Protein AF-A0A6B3MXZ7-F1 (afdb_monomer)

Radius of gyration: 38.16 Å; Cα contacts (8 Å, |Δi|>4): 546; chains: 1; bounding box: 109×128×79 Å

pLDDT: mean 70.26, std 21.67, range [21.67, 97.12]

Solvent-accessible surface area (backbone atoms only — not comparable to full-atom values): 28839 Å² total; per-residue (Å²): 136,85,88,87,83,89,83,87,89,84,91,90,88,87,88,82,81,68,72,64,60,59,57,52,54,52,51,52,51,52,50,53,54,51,51,59,73,66,70,75,63,82,76,76,77,75,64,77,71,69,72,40,61,62,52,49,62,62,71,49,78,73,28,67,51,32,32,38,33,36,21,88,37,40,70,50,17,41,84,57,96,40,49,90,66,6,49,47,58,31,49,51,56,50,47,43,52,50,50,28,68,76,60,28,86,89,50,66,60,55,42,83,44,77,44,78,41,82,73,74,89,52,65,93,57,45,53,29,48,74,59,76,22,64,34,37,33,47,92,40,62,67,51,77,66,56,78,75,46,90,75,42,44,41,69,41,64,62,52,47,60,34,28,40,28,29,44,29,42,44,86,84,48,81,82,59,94,59,87,63,80,83,49,47,30,24,29,35,57,100,45,79,56,45,75,78,42,50,92,48,70,48,47,75,24,86,41,61,68,56,32,52,49,34,38,73,74,61,80,23,55,24,34,44,39,46,39,58,44,54,54,29,46,48,72,70,38,87,85,41,43,72,89,50,38,45,63,38,58,83,69,49,45,75,46,94,82,54,68,38,31,20,19,40,42,29,32,53,79,32,58,67,54,40,52,56,51,38,59,55,38,63,64,49,24,57,52,48,54,52,50,41,48,75,75,69,50,83,53,40,75,73,44,72,58,55,72,77,54,58,56,51,54,53,46,52,54,49,49,50,52,51,50,52,49,50,51,48,54,51,49,52,52,48,48,73,71,57,75,83,79,82,63,65,59,61,53,52,49,54,52,49,50,59,73,65,64,67,91,62,85,69,50,75,47,78,44,83,43,79,47,91,88,71,88,44,44,31,39,34,41,35,43,38,39,83,50,95,97,40,74,50,75,48,78,47,80,42,56,49,61,61,43,36,72,75,69,72,42,61,65,70,60,62,58,73,73,42,88,50,75,64,53,48,51,52,53,50,53,57,55,61,72,74,65,85,74,89,86,83,91,84,90,85,87,88,85,85,88,75,85,80,86,85,79,88,80,87,83,83,85,81,91,79,88,86,77,91,82,87,80,88,82,80,90,132

Mean predicted aligned error: 19.51 Å

Sequence (476 aa):
MLNTIKSRPRNANQNLSQVNRGYLKFITILLSIAAITFFDYPSAAQTNQEKDILNLFIEEENPKLIVRIRTSSYPISTGYEDPKLNFCYGFAVKLVKKLNNDFRLNKEPITLDPIFNNNLENPRFESVREGIVHLQCGPDTRKQKYYFNNDGVIFSNHFLTTGIRILVNKSKIKNLKSLPKDLNIGVTVNTTTIKEIEPLNPKIFETREEGIRALAQGDIDAFASDDILLQGYLKKDKNFKPSKYVLYPRDRYLSEFKSEDYAMVIKEGNYKFKEYINELIKDEKEKLDKRLTKEGFVLFNKISANPTKLPYIAFTSLLLSVISLLVYLFYSRITIFEYSESEFDFVIFLYTLKQLKFNQEISVTVHKHKHNDQNEKIFRVELSLPFMGNKARFKRDIFENYYKNKNNIDIKELIKDNKDFQSIIDSTNKLLKLDSNKFDNIYMNLHLHVKNFNAPVGSVGNRGTQKNVSGSNKVN

Secondary structure (DSSP, 8-state):
---------------SSSHHHHHHHHHHHHHHHHHHHHH-------------HHHHHHH-SS-EEEEEEESSBTTTB-SS--TTT-HHHHHHHHHHHHHHHHH-TTSPPPEEEEEEE---SS-TTHHHHTTS-SEEESS-B--GGGGTS--SEEEEEEEEEE-EEEEEEGGGTTT-SS--TT--EEEETTSSHHHHHGGG-PEEESSHHHHHHHHHHTSSSEEEEEHHHHHHHHHH-TT--TTTEEEESSSS-SSSS--EEEEEEEETT-HHHHHHHHHHHHHHHHHHHHHHHHTT---HHHHH--TTTHHHHHHHHHHHHHHHHHHHHHHHHHHHHS--STTHHHHHHHHHHHHTT--S--EEEEEEEE-TTSS-EEEEEEEEEEETTEEEEEEEEEEHHHHHHHH---HHHHHHS--SHHHHHHHHHHHHTS--S------------PPP------------------------

Nearest PDB structures (foldseek):
  4ymx-assembly2_B  TM=7.856E-01  e=1.218E-11  Caldanaerobacter subterraneus subsp. tengcongensis MB4
  3n26-assembly1_A  TM=6.811E-01  e=3.734E-09  Chlamydia pneumoniae
  3qax-assembly1_A  TM=6.974E-01  e=1.705E-08  Chlamydia pneumoniae
  3uif-assembly1_A  TM=4.861E-01  e=2.053E-06  Methylobacillus flagellatus KT
  8igd-assembly1_A  TM=4.210E-01  e=3.668E-01  Arabidopsis thaliana

Structure (mmCIF, N/CA/C/O backbone):
data_AF-A0A6B3MXZ7-F1
#
_entry.id   AF-A0A6B3MXZ7-F1
#
loop_
_atom_site.group_PDB
_atom_site.id
_atom_site.type_symbol
_atom_site.label_atom_id
_atom_site.label_alt_id
_atom_site.label_comp_id
_atom_site.label_asym_id
_atom_site.label_entity_id
_atom_site.label_seq_id
_atom_site.pdbx_PDB_ins_code
_atom_site.Cartn_x
_atom_site.Cartn_y
_atom_site.Cartn_z
_atom_site.occupancy
_atom_site.B_iso_or_equiv
_atom_site.auth_seq_id
_atom_site.auth_comp_id
_atom_site.auth_asym_id
_atom_site.auth_atom_id
_atom_site.pdbx_PDB_model_num
ATOM 1 N N . MET A 1 1 ? 83.030 -91.255 -7.993 1.00 36.81 1 MET A N 1
ATOM 2 C CA . MET A 1 1 ? 82.947 -90.078 -8.881 1.00 36.81 1 MET A CA 1
ATOM 3 C C . MET A 1 1 ? 81.537 -89.507 -8.803 1.00 36.81 1 MET A C 1
ATOM 5 O O . MET A 1 1 ? 80.602 -90.203 -9.156 1.00 36.81 1 MET A O 1
ATOM 9 N N . LEU A 1 2 ? 81.445 -88.293 -8.254 1.00 36.12 2 LEU A N 1
ATOM 10 C CA . LEU A 1 2 ? 80.396 -87.265 -8.376 1.00 36.12 2 LEU A CA 1
ATOM 11 C C . LEU A 1 2 ? 78.900 -87.640 -8.224 1.00 36.12 2 LEU A C 1
ATOM 13 O O . LEU A 1 2 ? 78.227 -88.090 -9.142 1.00 36.12 2 LEU A O 1
ATOM 17 N N . ASN A 1 3 ? 78.423 -87.319 -7.016 1.00 37.12 3 ASN A N 1
ATOM 18 C CA . ASN A 1 3 ? 77.082 -86.982 -6.516 1.00 37.12 3 ASN A CA 1
ATOM 19 C C . ASN A 1 3 ? 76.001 -86.560 -7.531 1.00 37.12 3 ASN A C 1
ATOM 21 O O . ASN A 1 3 ? 76.213 -85.605 -8.269 1.00 37.12 3 ASN A O 1
ATOM 25 N N . THR A 1 4 ? 74.765 -87.061 -7.372 1.00 38.62 4 THR A N 1
ATOM 26 C CA . THR A 1 4 ? 73.639 -86.276 -6.797 1.00 38.62 4 THR A CA 1
ATOM 27 C C . THR A 1 4 ? 72.438 -87.167 -6.435 1.00 38.62 4 THR A C 1
ATOM 29 O O . THR A 1 4 ? 72.084 -88.096 -7.155 1.00 38.62 4 THR A O 1
ATOM 32 N N . ILE A 1 5 ? 71.829 -86.887 -5.278 1.00 44.59 5 ILE A N 1
ATOM 33 C CA . ILE A 1 5 ? 70.779 -87.669 -4.606 1.00 44.59 5 ILE A CA 1
ATOM 34 C C . ILE A 1 5 ? 69.384 -87.064 -4.860 1.00 44.59 5 ILE A C 1
ATOM 36 O O . ILE A 1 5 ? 69.213 -85.850 -4.914 1.00 44.59 5 ILE A O 1
ATOM 40 N N . LYS A 1 6 ? 68.390 -87.958 -4.967 1.00 47.69 6 LYS A N 1
ATOM 41 C CA . LYS A 1 6 ? 66.926 -87.755 -5.020 1.00 47.69 6 LYS A CA 1
ATOM 42 C C . LYS A 1 6 ? 66.349 -86.814 -3.944 1.00 47.69 6 LYS A C 1
ATOM 44 O O . LYS A 1 6 ? 66.693 -86.948 -2.777 1.00 47.69 6 LYS A O 1
ATOM 49 N N . SER A 1 7 ? 65.276 -86.085 -4.287 1.00 36.41 7 SER A N 1
ATOM 50 C CA . SER A 1 7 ? 64.002 -86.085 -3.525 1.00 36.41 7 SER A CA 1
ATOM 51 C C . SER A 1 7 ? 62.836 -85.403 -4.284 1.00 36.41 7 SER A C 1
ATOM 53 O O . SER A 1 7 ? 63.020 -84.452 -5.033 1.00 36.41 7 SER A O 1
ATOM 55 N N . ARG A 1 8 ? 61.625 -85.959 -4.112 1.00 37.41 8 ARG A N 1
ATOM 56 C CA . ARG A 1 8 ? 60.268 -85.465 -4.483 1.00 37.41 8 ARG A CA 1
ATOM 57 C C . ARG A 1 8 ? 59.696 -84.610 -3.311 1.00 37.41 8 ARG A C 1
ATOM 59 O O . ARG A 1 8 ? 60.261 -84.727 -2.227 1.00 37.41 8 ARG A O 1
ATOM 66 N N . PRO A 1 9 ? 58.455 -84.052 -3.343 1.00 56.31 9 PRO A N 1
ATOM 67 C CA . PRO A 1 9 ? 57.662 -83.346 -4.381 1.00 56.31 9 PRO A CA 1
ATOM 68 C C . PRO A 1 9 ? 56.910 -82.089 -3.806 1.00 56.31 9 PRO A C 1
ATOM 70 O O . PRO A 1 9 ? 56.958 -81.866 -2.601 1.00 56.31 9 PRO A O 1
ATOM 73 N N . ARG A 1 10 ? 56.127 -81.331 -4.611 1.00 36.72 10 ARG A N 1
ATOM 74 C CA . ARG A 1 10 ? 54.693 -80.944 -4.371 1.00 36.72 10 ARG A CA 1
ATOM 75 C C . ARG A 1 10 ? 54.203 -79.692 -5.137 1.00 36.72 10 ARG A C 1
ATOM 77 O O . ARG A 1 10 ? 54.838 -78.650 -5.159 1.00 36.72 10 ARG A O 1
ATOM 84 N N . ASN A 1 11 ? 53.000 -79.876 -5.683 1.00 48.16 11 ASN A N 1
ATOM 85 C CA . ASN A 1 11 ? 51.978 -78.991 -6.256 1.00 48.16 11 ASN A CA 1
ATOM 86 C C . ASN A 1 11 ? 51.953 -77.495 -5.879 1.00 48.16 11 ASN A C 1
ATOM 88 O O . ASN A 1 11 ? 51.867 -77.152 -4.703 1.00 48.16 11 ASN A O 1
ATOM 92 N N . ALA A 1 12 ? 51.768 -76.647 -6.899 1.00 40.03 12 ALA A N 1
ATOM 93 C CA . ALA A 1 12 ? 51.097 -75.347 -6.796 1.00 40.03 12 ALA A CA 1
ATOM 94 C C . ALA A 1 12 ? 50.466 -74.963 -8.153 1.00 40.03 12 ALA A C 1
ATOM 96 O O . ALA A 1 12 ? 51.002 -74.155 -8.899 1.00 40.03 12 ALA A O 1
ATOM 97 N N . ASN A 1 13 ? 49.333 -75.578 -8.496 1.00 49.09 13 ASN A N 1
ATOM 98 C CA . ASN A 1 13 ? 48.482 -75.151 -9.610 1.00 49.09 13 ASN A CA 1
ATOM 99 C C . ASN A 1 13 ? 47.030 -75.207 -9.141 1.00 49.09 13 ASN A C 1
ATOM 101 O O . ASN A 1 13 ? 46.379 -76.235 -9.275 1.00 49.09 13 ASN A O 1
ATOM 105 N N . GLN A 1 14 ? 46.575 -74.122 -8.515 1.00 51.97 14 GLN A N 1
ATOM 106 C CA . GLN A 1 14 ? 45.176 -73.761 -8.262 1.00 51.97 14 GLN A CA 1
ATOM 107 C C . GLN A 1 14 ? 45.213 -72.461 -7.454 1.00 51.97 14 GLN A C 1
ATOM 109 O O . GLN A 1 14 ? 45.406 -72.530 -6.250 1.00 51.97 14 GLN A O 1
ATOM 114 N N . ASN A 1 15 ? 45.147 -71.294 -8.113 1.00 47.62 15 ASN A N 1
ATOM 115 C CA . ASN A 1 15 ? 44.686 -70.016 -7.525 1.00 47.62 15 ASN A CA 1
ATOM 116 C C . ASN A 1 15 ? 44.742 -68.826 -8.510 1.00 47.62 15 ASN A C 1
ATOM 118 O O . ASN A 1 15 ? 45.070 -67.711 -8.120 1.00 47.62 15 ASN A O 1
ATOM 122 N N . LEU A 1 16 ? 44.386 -69.016 -9.789 1.00 45.41 16 LEU A N 1
ATOM 123 C CA . LEU A 1 16 ? 44.264 -67.888 -10.734 1.00 45.41 16 LEU A CA 1
ATOM 124 C C . LEU A 1 16 ? 42.855 -67.652 -11.307 1.00 45.41 16 LEU A C 1
ATOM 126 O O . LEU A 1 16 ? 42.690 -66.788 -12.161 1.00 45.41 16 LEU A O 1
ATOM 130 N N . SER A 1 17 ? 41.815 -68.348 -10.828 1.00 51.59 17 SER A N 1
ATOM 131 C CA . SER A 1 17 ? 40.451 -68.210 -11.382 1.00 51.59 17 SER A CA 1
ATOM 132 C C . SER A 1 17 ? 39.429 -67.484 -10.494 1.00 51.59 17 SER A C 1
ATOM 134 O O . SER A 1 17 ? 38.302 -67.268 -10.940 1.00 51.59 17 SER A O 1
ATOM 136 N N . GLN A 1 18 ? 39.783 -67.049 -9.276 1.00 51.56 18 GLN A N 1
ATOM 137 C CA . GLN A 1 18 ? 38.830 -66.369 -8.377 1.00 51.56 18 GLN A CA 1
ATOM 138 C C . GLN A 1 18 ? 39.003 -64.847 -8.260 1.00 51.56 18 GLN A C 1
ATOM 140 O O . GLN A 1 18 ? 38.034 -64.160 -7.946 1.00 51.56 18 GLN A O 1
ATOM 145 N N . VAL A 1 19 ? 40.168 -64.285 -8.598 1.00 50.41 19 VAL A N 1
ATOM 146 C CA . VAL A 1 19 ? 40.406 -62.833 -8.453 1.00 50.41 19 VAL A CA 1
ATOM 147 C C . VAL A 1 19 ? 39.720 -62.012 -9.562 1.00 50.41 19 VAL A C 1
ATOM 149 O O . VAL A 1 19 ? 39.274 -60.893 -9.319 1.00 50.41 19 VAL A O 1
ATOM 152 N N . ASN A 1 20 ? 39.496 -62.588 -10.749 1.00 51.47 20 ASN A N 1
ATOM 153 C CA . ASN A 1 20 ? 38.921 -61.852 -11.887 1.00 51.47 20 ASN A CA 1
ATOM 154 C C . ASN A 1 20 ? 37.386 -61.741 -11.906 1.00 51.47 20 ASN A C 1
ATOM 156 O O . ASN A 1 20 ? 36.853 -60.911 -12.638 1.00 51.47 20 ASN A O 1
ATOM 160 N N . ARG A 1 21 ? 36.640 -62.515 -11.103 1.00 53.47 21 ARG A N 1
ATOM 161 C CA . ARG A 1 21 ? 35.163 -62.411 -11.087 1.00 53.47 21 ARG A CA 1
ATOM 162 C C . ARG A 1 21 ? 34.644 -61.270 -10.211 1.00 53.47 21 ARG A C 1
ATOM 164 O O . ARG A 1 21 ? 33.571 -60.743 -10.492 1.00 53.47 21 ARG A O 1
ATOM 171 N N . GLY A 1 22 ? 35.390 -60.878 -9.176 1.00 61.19 22 GLY A N 1
ATOM 172 C CA . GLY A 1 22 ? 35.032 -59.743 -8.317 1.00 61.19 22 GLY A CA 1
ATOM 173 C C . GLY A 1 22 ? 35.214 -58.404 -9.032 1.00 61.19 22 GLY A C 1
ATOM 174 O O . GLY A 1 22 ? 34.309 -57.575 -9.023 1.00 61.19 22 GLY A O 1
ATOM 175 N N . TYR A 1 23 ? 36.342 -58.244 -9.730 1.00 60.62 23 TYR A N 1
ATOM 176 C CA . TYR A 1 23 ? 36.662 -57.026 -10.480 1.00 60.62 23 TYR A CA 1
ATOM 177 C C . TYR A 1 23 ? 35.700 -56.783 -11.646 1.00 60.62 23 TYR A C 1
ATOM 179 O O . TYR A 1 23 ? 35.241 -55.661 -11.839 1.00 60.62 23 TYR A O 1
ATOM 187 N N . LEU A 1 24 ? 35.318 -57.842 -12.369 1.00 59.66 24 LEU A N 1
ATOM 188 C CA . LEU A 1 24 ? 34.375 -57.722 -13.480 1.00 59.66 24 LEU A CA 1
ATOM 189 C C . LEU A 1 24 ? 32.978 -57.304 -12.999 1.00 59.66 24 LEU A C 1
ATOM 191 O O . LEU A 1 24 ? 32.370 -56.432 -13.608 1.00 59.66 24 LEU A O 1
ATOM 195 N N . LYS A 1 25 ? 32.512 -57.848 -11.862 1.00 65.44 25 LYS A N 1
ATOM 196 C CA . LYS A 1 25 ? 31.240 -57.446 -11.237 1.00 65.44 25 LYS A CA 1
ATOM 197 C C . LYS A 1 25 ? 31.264 -55.990 -10.771 1.00 65.44 25 LYS A C 1
ATOM 199 O O . LYS A 1 25 ? 30.280 -55.280 -10.969 1.00 65.44 25 LYS A O 1
ATOM 204 N N . PHE A 1 26 ? 32.384 -55.540 -10.207 1.00 68.94 26 PHE A N 1
ATOM 205 C CA . PHE A 1 26 ? 32.554 -54.161 -9.747 1.00 68.94 26 PHE A CA 1
ATOM 206 C C . PHE A 1 26 ? 32.553 -53.160 -10.911 1.00 68.94 26 PHE A C 1
ATOM 208 O O . PHE A 1 26 ? 31.901 -52.124 -10.822 1.00 68.94 26 PHE A O 1
ATOM 215 N N . ILE A 1 27 ? 33.202 -53.502 -12.031 1.00 73.62 27 ILE A N 1
ATOM 216 C CA . ILE A 1 27 ? 33.211 -52.676 -13.249 1.00 73.62 27 ILE A CA 1
ATOM 217 C C . ILE A 1 27 ? 31.818 -52.615 -13.886 1.00 73.62 27 ILE A C 1
ATOM 219 O O . ILE A 1 27 ? 31.385 -51.530 -14.264 1.00 73.62 27 ILE A O 1
ATOM 223 N N . THR A 1 28 ? 31.070 -53.725 -13.945 1.00 70.06 28 THR A N 1
ATOM 224 C CA . THR A 1 28 ? 29.677 -53.675 -14.426 1.00 70.06 28 THR A CA 1
ATOM 225 C C . THR A 1 28 ? 28.787 -52.820 -13.534 1.00 70.06 28 THR A C 1
ATOM 227 O O . THR A 1 28 ? 28.005 -52.050 -14.065 1.00 70.06 28 THR A O 1
ATOM 230 N N . ILE A 1 29 ? 28.925 -52.879 -12.204 1.00 74.38 29 ILE A N 1
ATOM 231 C CA . ILE A 1 29 ? 28.130 -52.031 -11.298 1.00 74.38 29 ILE A CA 1
ATOM 232 C C . ILE A 1 29 ? 28.486 -50.547 -11.485 1.00 74.38 29 ILE A C 1
ATOM 234 O O . ILE A 1 29 ? 27.589 -49.710 -11.541 1.00 74.38 29 ILE A O 1
ATOM 238 N N . LEU A 1 30 ? 29.771 -50.215 -11.653 1.00 69.56 30 LEU A N 1
ATOM 239 C CA . LEU A 1 30 ? 30.220 -48.847 -11.936 1.00 69.56 30 LEU A CA 1
ATOM 240 C C . LEU A 1 30 ? 29.711 -48.324 -13.287 1.00 69.56 30 LEU A C 1
ATOM 242 O O . LEU A 1 30 ? 29.288 -47.173 -13.365 1.00 69.56 30 LEU A O 1
ATOM 246 N N . LEU A 1 31 ? 29.695 -49.163 -14.326 1.00 68.50 31 LEU A N 1
ATOM 247 C CA . LEU A 1 31 ? 29.148 -48.805 -15.638 1.00 68.50 31 LEU A CA 1
ATOM 248 C C . LEU A 1 31 ? 27.617 -48.671 -15.613 1.00 68.50 31 LEU A C 1
ATOM 250 O O . LEU A 1 31 ? 27.089 -47.772 -16.260 1.00 68.50 31 LEU A O 1
ATOM 254 N N . SER A 1 32 ? 26.906 -49.483 -14.823 1.00 67.75 32 SER A N 1
ATOM 255 C CA . SER A 1 32 ? 25.457 -49.338 -14.618 1.00 67.75 32 SER A CA 1
ATOM 256 C C . SER A 1 32 ? 25.104 -48.041 -13.889 1.00 67.75 32 SER A C 1
ATOM 258 O O . SER A 1 32 ? 24.155 -47.364 -14.271 1.00 67.75 32 SER A O 1
ATOM 260 N N 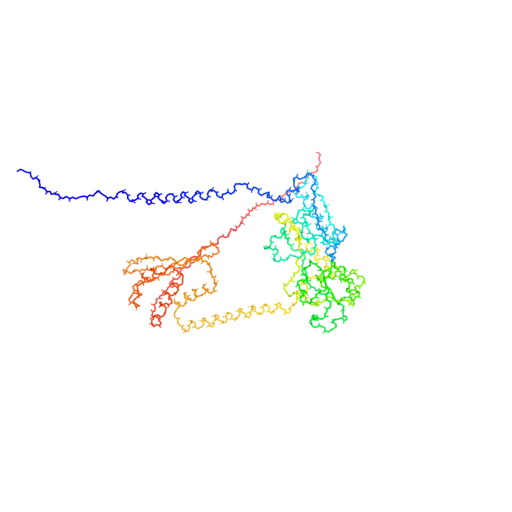. ILE A 1 33 ? 25.877 -47.661 -12.865 1.00 62.97 33 ILE A N 1
ATOM 261 C CA . ILE A 1 33 ? 25.677 -46.398 -12.137 1.00 62.97 33 ILE A CA 1
ATOM 262 C C . ILE A 1 33 ? 25.990 -45.205 -13.050 1.00 62.97 33 ILE A C 1
ATOM 264 O O . ILE A 1 33 ? 25.220 -44.248 -13.077 1.00 62.97 33 ILE A O 1
ATOM 268 N N . ALA A 1 34 ? 27.054 -45.285 -13.858 1.00 60.41 34 ALA A N 1
ATOM 269 C CA . ALA A 1 34 ? 27.368 -44.255 -14.846 1.00 60.41 34 ALA A CA 1
ATOM 270 C C . ALA A 1 34 ? 26.265 -44.123 -15.915 1.00 60.41 34 ALA A C 1
ATOM 272 O O . ALA A 1 34 ? 25.874 -43.008 -16.254 1.00 60.41 34 ALA A O 1
ATOM 273 N N . ALA A 1 35 ? 25.695 -45.234 -16.394 1.00 55.84 35 ALA A N 1
ATOM 274 C CA . ALA A 1 35 ? 24.603 -45.215 -17.368 1.00 55.84 35 ALA A CA 1
ATOM 275 C C . ALA A 1 35 ? 23.305 -44.604 -16.804 1.00 55.84 35 ALA A C 1
ATOM 277 O O . ALA A 1 35 ? 22.630 -43.865 -17.516 1.00 55.84 35 ALA A O 1
ATOM 278 N N . ILE A 1 36 ? 22.991 -44.826 -15.521 1.00 57.81 36 ILE A N 1
ATOM 279 C CA . ILE A 1 36 ? 21.830 -44.201 -14.858 1.00 57.81 36 ILE A CA 1
ATOM 280 C C . ILE A 1 36 ? 22.057 -42.692 -14.651 1.00 57.81 36 ILE A C 1
ATOM 282 O O . ILE A 1 36 ? 21.122 -41.910 -14.772 1.00 57.81 36 ILE A O 1
ATOM 286 N N . THR A 1 37 ? 23.299 -42.240 -14.445 1.00 53.69 37 THR A N 1
ATOM 287 C CA . THR A 1 37 ? 23.599 -40.795 -14.357 1.00 53.69 37 THR A CA 1
ATOM 288 C C . THR A 1 37 ? 23.611 -40.057 -15.702 1.00 53.69 37 THR A C 1
ATOM 290 O O . THR A 1 37 ? 23.637 -38.829 -15.705 1.00 53.69 37 THR A O 1
ATOM 293 N N . PHE A 1 38 ? 23.578 -40.771 -16.834 1.00 48.72 38 PHE A N 1
ATOM 294 C CA . PHE A 1 38 ? 23.578 -40.171 -18.176 1.00 48.72 38 PHE A CA 1
ATOM 295 C C . PHE A 1 38 ? 22.236 -40.278 -18.924 1.00 48.72 38 PHE A C 1
ATOM 297 O O . PHE A 1 38 ? 22.075 -39.586 -19.926 1.00 48.72 38 PHE A O 1
ATOM 304 N N . PHE A 1 39 ? 21.266 -41.073 -18.447 1.00 48.41 39 PHE A N 1
ATOM 305 C CA . PHE A 1 39 ? 19.969 -41.263 -19.123 1.00 48.41 39 PHE A CA 1
ATOM 306 C C . PHE A 1 39 ? 18.769 -40.512 -18.520 1.00 48.41 39 PHE A C 1
ATOM 308 O O . PHE A 1 39 ? 17.713 -40.515 -19.142 1.00 48.41 39 PHE A O 1
ATOM 315 N N . ASP A 1 40 ? 18.942 -39.781 -17.414 1.00 45.59 40 ASP A N 1
ATOM 316 C CA . ASP A 1 40 ? 17.921 -38.870 -16.859 1.00 45.59 40 ASP A CA 1
ATOM 317 C C . ASP A 1 40 ? 18.365 -37.394 -16.898 1.00 45.59 40 ASP A C 1
ATOM 319 O O . ASP A 1 40 ? 18.095 -36.611 -15.988 1.00 45.59 40 ASP A O 1
ATOM 323 N N . TYR A 1 41 ? 19.037 -36.974 -17.974 1.00 46.28 41 TYR A N 1
ATOM 324 C CA . TYR A 1 41 ? 18.929 -35.575 -18.385 1.00 46.28 41 TYR A CA 1
ATOM 325 C C . TYR A 1 41 ? 17.732 -35.471 -19.329 1.00 46.28 41 TYR A C 1
ATOM 327 O O . TYR A 1 41 ? 17.871 -35.850 -20.496 1.00 46.28 41 TYR A O 1
ATOM 335 N N . PRO A 1 42 ? 16.567 -34.961 -18.878 1.00 50.19 42 PRO A N 1
ATOM 336 C CA . PRO A 1 42 ? 15.526 -34.539 -19.798 1.00 50.19 42 PRO A CA 1
ATOM 337 C C . PRO A 1 42 ? 16.144 -33.492 -20.724 1.00 50.19 42 PRO A C 1
ATOM 339 O O . PRO A 1 42 ? 16.380 -32.340 -20.359 1.00 50.19 42 PRO A O 1
ATOM 342 N N . SER A 1 43 ? 16.483 -33.937 -21.927 1.00 41.28 43 SER A N 1
ATOM 343 C CA . SER A 1 43 ? 16.937 -33.081 -23.000 1.00 41.28 43 SER A CA 1
ATOM 344 C C . SER A 1 43 ? 15.728 -32.249 -23.401 1.00 41.28 43 SER A C 1
ATOM 346 O O . SER A 1 43 ? 14.728 -32.785 -23.865 1.00 41.28 43 SER A O 1
ATOM 348 N N . ALA A 1 44 ? 15.826 -30.940 -23.191 1.00 42.16 44 ALA A N 1
ATOM 349 C CA . ALA A 1 44 ? 14.997 -29.945 -23.852 1.00 42.16 44 ALA A CA 1
ATOM 350 C C . ALA A 1 44 ? 13.472 -30.137 -23.721 1.00 42.16 44 ALA A C 1
ATOM 352 O O . ALA A 1 44 ? 12.743 -30.134 -24.706 1.00 42.16 44 ALA A O 1
ATOM 353 N N . ALA A 1 45 ? 12.961 -30.102 -22.492 1.00 35.94 45 ALA A N 1
ATOM 354 C CA . ALA A 1 45 ? 11.886 -29.146 -22.266 1.00 35.94 45 ALA A CA 1
ATOM 355 C C . ALA A 1 45 ? 12.573 -27.802 -21.998 1.00 35.94 45 ALA A C 1
ATOM 357 O O . ALA A 1 45 ? 12.878 -27.468 -20.855 1.00 35.94 45 ALA A O 1
ATOM 358 N N . GLN A 1 46 ? 12.877 -27.042 -23.056 1.00 35.78 46 GLN A N 1
ATOM 359 C CA . GLN A 1 46 ? 12.978 -25.593 -22.917 1.00 35.78 46 GLN A CA 1
ATOM 360 C C . GLN A 1 46 ? 11.595 -25.136 -22.451 1.00 35.78 46 GLN A C 1
ATOM 362 O O . GLN A 1 46 ? 10.721 -24.803 -23.245 1.00 35.78 46 GLN A O 1
ATOM 367 N N . THR A 1 47 ? 11.367 -25.177 -21.139 1.00 35.94 47 THR A N 1
ATOM 368 C CA . THR A 1 47 ? 10.403 -24.293 -20.509 1.00 35.94 47 THR A CA 1
ATOM 369 C C . THR A 1 47 ? 10.797 -22.915 -20.998 1.00 35.94 47 THR A C 1
ATOM 371 O O . THR A 1 47 ? 11.929 -22.505 -20.736 1.00 35.94 47 THR A O 1
ATOM 374 N N . ASN A 1 48 ? 9.931 -22.268 -21.779 1.00 40.41 48 ASN A N 1
ATOM 375 C CA . ASN A 1 48 ? 10.041 -20.857 -22.114 1.00 40.41 48 ASN A CA 1
ATOM 376 C C . ASN A 1 48 ? 10.459 -20.134 -20.837 1.00 40.41 48 ASN A C 1
ATOM 378 O O . ASN A 1 48 ? 9.642 -19.974 -19.932 1.00 40.41 48 ASN A O 1
ATOM 382 N N . GLN A 1 49 ? 11.749 -19.818 -20.711 1.00 43.88 49 GLN A N 1
ATOM 383 C CA . GLN A 1 49 ? 12.248 -19.074 -19.575 1.00 43.88 49 GLN A CA 1
ATOM 384 C C . GLN A 1 49 ? 11.584 -17.725 -19.759 1.00 43.88 49 GLN A C 1
ATOM 386 O O . GLN A 1 49 ? 11.902 -17.018 -20.716 1.00 43.88 49 GLN A O 1
ATOM 391 N N . GLU A 1 50 ? 10.542 -17.489 -18.966 1.00 53.75 50 GLU A N 1
ATOM 392 C CA . GLU A 1 50 ? 9.647 -16.360 -19.125 1.00 53.75 50 GLU A CA 1
ATOM 393 C C . GLU A 1 50 ? 10.525 -15.117 -19.239 1.00 53.75 50 GLU A C 1
ATOM 395 O O . GLU A 1 50 ? 11.302 -14.821 -18.326 1.00 53.75 50 GLU A O 1
ATOM 400 N N . LYS A 1 51 ? 10.547 -14.508 -20.435 1.00 63.44 51 LYS A N 1
ATOM 401 C CA . LYS A 1 51 ? 11.472 -13.415 -20.728 1.00 63.44 51 LYS A CA 1
ATOM 402 C C . LYS A 1 51 ? 11.221 -12.346 -19.673 1.00 63.44 51 LYS A C 1
ATOM 404 O O . LYS A 1 51 ? 10.094 -11.872 -19.554 1.00 63.44 51 LYS A O 1
ATOM 409 N N . ASP A 1 52 ? 12.267 -11.986 -18.927 1.00 82.94 52 ASP A N 1
ATOM 410 C CA . ASP A 1 52 ? 12.201 -10.850 -18.011 1.00 82.94 52 ASP A CA 1
ATOM 411 C C . ASP A 1 52 ? 11.674 -9.652 -18.802 1.00 82.94 52 ASP A C 1
ATOM 413 O O . ASP A 1 52 ? 12.151 -9.373 -19.904 1.00 82.94 52 ASP A O 1
ATOM 417 N N . ILE A 1 53 ? 10.667 -8.975 -18.265 1.00 83.50 53 ILE A N 1
ATOM 418 C CA . ILE A 1 53 ? 9.993 -7.852 -18.912 1.00 83.50 53 ILE A CA 1
ATOM 419 C C . ILE A 1 53 ? 10.952 -6.752 -19.385 1.00 83.50 53 ILE A C 1
ATOM 421 O O . ILE A 1 53 ? 10.671 -6.070 -20.370 1.00 83.50 53 ILE A O 1
ATOM 425 N N . LEU A 1 54 ? 12.119 -6.597 -18.751 1.00 85.19 54 LEU A N 1
ATOM 426 C CA . LEU A 1 54 ? 13.138 -5.675 -19.249 1.00 85.19 54 LEU A CA 1
ATOM 427 C C . LEU A 1 54 ? 13.579 -6.009 -20.683 1.00 85.19 54 LEU A C 1
ATOM 429 O O . LEU A 1 54 ? 13.869 -5.096 -21.450 1.00 85.19 54 LEU A O 1
ATOM 433 N N . ASN A 1 55 ? 13.571 -7.284 -21.082 1.00 83.88 55 ASN A N 1
ATOM 434 C CA . ASN A 1 55 ? 13.868 -7.687 -22.456 1.00 83.88 55 ASN A CA 1
ATOM 435 C C . ASN A 1 55 ? 12.782 -7.216 -23.433 1.00 83.88 55 ASN A C 1
ATOM 437 O O . ASN A 1 55 ? 13.126 -6.761 -24.521 1.00 83.88 55 ASN A O 1
ATOM 441 N N . LEU A 1 56 ? 11.498 -7.228 -23.040 1.00 82.00 56 LEU A N 1
ATOM 442 C CA . LEU A 1 56 ? 10.416 -6.654 -23.861 1.00 82.00 56 LEU A CA 1
ATOM 443 C C . LEU A 1 56 ? 10.686 -5.167 -24.124 1.00 82.00 56 LEU A C 1
ATOM 445 O O . LEU A 1 56 ? 10.635 -4.690 -25.257 1.00 82.00 56 LEU A O 1
ATOM 449 N N . PHE A 1 57 ? 11.108 -4.443 -23.086 1.00 85.00 57 PHE A N 1
ATOM 450 C CA . PHE A 1 57 ? 11.476 -3.033 -23.198 1.00 85.00 57 PHE A CA 1
ATOM 451 C C . PHE A 1 57 ? 12.743 -2.768 -24.010 1.00 85.00 57 PHE A C 1
ATOM 453 O O . PHE A 1 57 ? 12.958 -1.620 -24.389 1.00 85.00 57 PHE A O 1
ATOM 460 N N . ILE A 1 58 ? 13.562 -3.769 -24.329 1.00 82.38 58 ILE A N 1
ATOM 461 C CA . ILE A 1 58 ? 14.761 -3.619 -25.169 1.00 82.38 58 ILE A CA 1
ATOM 462 C C . ILE A 1 58 ? 14.475 -4.017 -26.623 1.00 82.38 58 ILE A C 1
ATOM 464 O O . ILE A 1 58 ? 14.976 -3.367 -27.548 1.00 82.38 58 ILE A O 1
ATOM 468 N N . GLU A 1 59 ? 13.692 -5.077 -26.821 1.00 84.31 59 GLU A N 1
ATOM 469 C CA . GLU A 1 59 ? 13.504 -5.750 -28.110 1.00 84.31 59 GLU A CA 1
ATOM 470 C C . GLU A 1 59 ? 12.361 -5.155 -28.945 1.00 84.31 59 GLU A C 1
ATOM 472 O O . GLU A 1 59 ? 12.486 -5.094 -30.164 1.00 84.31 59 GLU A O 1
ATOM 477 N N . GLU A 1 60 ? 11.277 -4.676 -28.326 1.00 85.00 60 GLU A N 1
ATOM 478 C CA . GLU A 1 60 ? 10.071 -4.267 -29.061 1.00 85.00 60 GLU A CA 1
ATOM 479 C C . GLU A 1 60 ? 10.178 -2.878 -29.712 1.00 85.00 60 GLU A C 1
ATOM 481 O O . GLU A 1 60 ? 10.805 -1.960 -29.177 1.00 85.00 60 GLU A O 1
ATOM 486 N N . GLU A 1 61 ? 9.515 -2.678 -30.852 1.00 81.62 61 GLU A N 1
ATOM 487 C CA . GLU A 1 61 ? 9.510 -1.384 -31.552 1.00 81.62 61 GLU A CA 1
ATOM 488 C C . GLU A 1 61 ? 8.613 -0.336 -30.877 1.00 81.62 61 GLU A C 1
ATOM 490 O O . GLU A 1 61 ? 8.874 0.845 -31.037 1.00 81.62 61 GLU A O 1
ATOM 495 N N . ASN A 1 62 ? 7.630 -0.730 -30.056 1.00 85.94 62 ASN A N 1
ATOM 496 C CA . ASN A 1 62 ? 6.730 0.191 -29.341 1.00 85.94 62 ASN A CA 1
ATOM 497 C C . ASN A 1 62 ? 6.324 -0.357 -27.958 1.00 85.94 62 ASN A C 1
ATOM 499 O O . ASN A 1 62 ? 5.146 -0.649 -27.727 1.00 85.94 62 ASN A O 1
ATOM 503 N N . PRO A 1 63 ? 7.277 -0.542 -27.029 1.00 92.31 63 PRO A N 1
ATOM 504 C CA . PRO A 1 63 ? 6.976 -1.152 -25.741 1.00 92.31 63 PRO A CA 1
ATOM 505 C C . PRO A 1 63 ? 6.048 -0.277 -24.891 1.00 92.31 63 PRO A C 1
ATOM 507 O O . PRO A 1 63 ? 6.179 0.951 -24.823 1.00 92.31 63 PRO A O 1
ATOM 510 N N . LYS A 1 64 ? 5.159 -0.933 -24.147 1.00 93.94 64 LYS A N 1
ATOM 511 C CA . LYS A 1 64 ? 4.276 -0.285 -23.172 1.00 93.94 64 LYS A CA 1
ATOM 512 C C . LYS A 1 64 ? 4.537 -0.815 -21.775 1.00 93.94 64 LYS A C 1
ATOM 514 O O . LYS A 1 64 ? 4.584 -2.021 -21.561 1.00 93.94 64 LYS A O 1
ATOM 519 N N . LEU A 1 65 ? 4.645 0.072 -20.792 1.00 95.56 65 LEU A N 1
ATOM 520 C CA . LEU A 1 65 ? 4.572 -0.315 -19.389 1.00 95.56 65 LEU A CA 1
ATOM 521 C C . LEU A 1 65 ? 3.108 -0.260 -18.933 1.00 95.56 65 LEU A C 1
ATOM 523 O O . LEU A 1 65 ? 2.591 0.821 -18.659 1.00 95.56 65 LEU A O 1
ATOM 527 N N . ILE A 1 66 ? 2.465 -1.421 -18.812 1.00 94.31 66 ILE A N 1
ATOM 528 C CA . ILE A 1 66 ? 1.087 -1.530 -18.326 1.00 94.31 66 ILE A CA 1
ATOM 529 C C . ILE A 1 66 ? 1.087 -1.598 -16.796 1.00 94.31 66 ILE A C 1
ATOM 531 O O . ILE A 1 66 ? 1.592 -2.561 -16.211 1.00 94.31 66 ILE A O 1
ATOM 535 N N . VAL A 1 67 ? 0.525 -0.586 -16.130 1.00 93.81 67 VAL A N 1
ATOM 536 C CA . VAL A 1 67 ? 0.509 -0.497 -14.658 1.00 93.81 67 VAL A CA 1
ATOM 537 C C . VAL A 1 67 ? -0.915 -0.457 -14.137 1.00 93.81 67 VAL A C 1
ATOM 539 O O . VAL A 1 67 ? -1.657 0.479 -14.416 1.00 93.81 67 VAL A O 1
ATOM 542 N N . ARG A 1 68 ? -1.285 -1.414 -13.285 1.00 91.94 68 ARG A N 1
ATOM 543 C CA . ARG A 1 68 ? -2.551 -1.361 -12.548 1.00 91.94 68 ARG A CA 1
ATOM 544 C C . ARG A 1 68 ? -2.414 -0.472 -11.317 1.00 91.94 68 ARG A C 1
ATOM 546 O O . ARG A 1 68 ? -1.548 -0.697 -10.472 1.00 91.94 68 ARG A O 1
ATOM 553 N N . ILE A 1 69 ? -3.304 0.506 -11.187 1.00 91.62 69 ILE A N 1
ATOM 554 C CA . ILE A 1 69 ? -3.310 1.487 -10.101 1.00 91.62 69 ILE A CA 1
ATOM 555 C C . ILE A 1 69 ? -4.630 1.397 -9.334 1.00 91.62 69 ILE A C 1
ATOM 557 O O . ILE A 1 69 ? -5.712 1.569 -9.899 1.00 91.62 69 ILE A O 1
ATOM 561 N N . ARG A 1 70 ? -4.546 1.150 -8.022 1.00 87.12 70 ARG A N 1
ATOM 562 C CA . ARG A 1 70 ? -5.733 1.059 -7.161 1.00 87.12 70 ARG A CA 1
ATOM 563 C C . ARG A 1 70 ? -6.221 2.436 -6.711 1.00 87.12 70 ARG A C 1
ATOM 565 O O . ARG A 1 70 ? -5.613 3.077 -5.858 1.00 87.12 70 ARG A O 1
ATOM 572 N N . THR A 1 71 ? -7.386 2.847 -7.187 1.00 85.50 71 THR A N 1
ATOM 573 C CA . THR A 1 71 ? -7.904 4.220 -7.041 1.00 85.50 71 THR A CA 1
ATOM 574 C C . THR A 1 71 ? -8.569 4.518 -5.691 1.00 85.50 71 THR A C 1
ATOM 576 O O . THR A 1 71 ? -8.514 5.652 -5.213 1.00 85.50 71 THR A O 1
ATOM 579 N N . SER A 1 72 ? -9.165 3.517 -5.039 1.00 82.38 72 SER A N 1
ATOM 580 C CA . SER A 1 72 ? -9.854 3.627 -3.742 1.00 82.38 72 SER A CA 1
ATOM 581 C C . SER A 1 72 ? -8.883 3.491 -2.560 1.00 82.38 72 SER A C 1
ATOM 583 O O . SER A 1 72 ? -9.031 2.626 -1.692 1.00 82.38 72 SER A O 1
ATOM 585 N N . SER A 1 73 ? -7.803 4.282 -2.549 1.00 88.75 73 SER A N 1
ATOM 586 C CA . SER A 1 73 ? -6.719 4.116 -1.566 1.00 88.75 73 SER A CA 1
ATOM 587 C C . SER A 1 73 ? -6.037 5.409 -1.113 1.00 88.75 73 SER A C 1
ATOM 589 O O . SER A 1 73 ? -4.854 5.412 -0.762 1.00 88.75 73 SER A O 1
ATOM 591 N N . TYR A 1 74 ? -6.772 6.521 -1.081 1.00 91.00 74 TYR A N 1
ATOM 592 C CA . TYR A 1 74 ? -6.232 7.784 -0.578 1.00 91.00 74 TYR A CA 1
ATOM 593 C C . TYR A 1 74 ? -5.705 7.616 0.867 1.00 91.00 74 TYR A C 1
ATOM 595 O O . TYR A 1 74 ? -6.421 7.045 1.691 1.00 91.00 74 TYR A O 1
ATOM 603 N N . PRO A 1 75 ? -4.492 8.106 1.204 1.00 92.69 75 PRO A N 1
ATOM 604 C CA . PRO A 1 75 ? -3.630 9.036 0.450 1.00 92.69 75 PRO A CA 1
ATOM 605 C C . PRO A 1 75 ? -2.576 8.423 -0.481 1.00 92.69 75 PRO A C 1
ATOM 607 O O . PRO A 1 75 ? -1.735 9.144 -1.025 1.00 92.69 75 PRO A O 1
ATOM 610 N N . ILE A 1 76 ? -2.589 7.107 -0.662 1.00 93.19 76 ILE A N 1
ATOM 611 C CA . ILE A 1 76 ? -1.572 6.399 -1.444 1.00 93.19 76 ILE A CA 1
ATOM 612 C C . ILE A 1 76 ? -1.836 6.592 -2.926 1.00 93.19 76 ILE A C 1
ATOM 614 O O . ILE A 1 76 ? -1.012 7.146 -3.649 1.00 93.19 76 ILE A O 1
ATOM 618 N N . SER A 1 77 ? -3.021 6.200 -3.371 1.00 89.19 77 SER A N 1
ATOM 619 C CA . SER A 1 77 ? -3.434 6.386 -4.748 1.00 89.19 77 SER A CA 1
ATOM 620 C C . SER A 1 77 ? -4.875 6.873 -4.819 1.00 89.19 77 SER A C 1
ATOM 622 O O . SER A 1 77 ? -5.641 6.804 -3.857 1.00 89.19 77 SER A O 1
ATOM 624 N N . THR A 1 78 ? -5.203 7.484 -5.949 1.00 84.06 78 THR A N 1
ATOM 625 C CA . THR A 1 78 ? -6.498 8.104 -6.220 1.00 84.06 78 THR A CA 1
ATOM 626 C C . THR A 1 78 ? -6.917 7.760 -7.644 1.00 84.06 78 THR A C 1
ATOM 628 O O . THR A 1 78 ? -6.100 7.276 -8.421 1.00 84.06 78 THR A O 1
ATOM 631 N N . GLY A 1 79 ? -8.164 8.043 -8.016 1.00 76.00 79 GLY A N 1
ATOM 632 C CA . GLY A 1 79 ? -8.594 7.985 -9.419 1.00 76.00 79 GLY A CA 1
ATOM 633 C C . GLY A 1 79 ? -8.037 9.106 -10.305 1.00 76.00 79 GLY A C 1
ATOM 634 O O . GLY A 1 79 ? -8.391 9.163 -11.472 1.00 76.00 79 GLY A O 1
ATOM 635 N N . TYR A 1 80 ? -7.214 10.014 -9.768 1.00 75.44 80 TYR A N 1
ATOM 636 C CA . TYR A 1 80 ? -6.649 11.125 -10.530 1.00 75.44 80 TYR A CA 1
ATOM 637 C C . TYR A 1 80 ? -5.300 10.757 -11.151 1.00 75.44 80 TYR A C 1
ATOM 639 O O . TYR A 1 80 ? -4.420 10.212 -10.472 1.00 75.44 80 TYR A O 1
ATOM 647 N N . GLU A 1 81 ? -5.107 11.180 -12.398 1.00 78.50 81 GLU A N 1
ATOM 648 C CA . GLU A 1 81 ? -3.834 11.186 -13.133 1.00 78.50 81 GLU A CA 1
ATOM 649 C C . GLU A 1 81 ? -2.948 12.389 -12.761 1.00 78.50 81 GLU A C 1
ATOM 651 O O . GLU A 1 81 ? -2.228 12.947 -13.585 1.00 78.50 81 GLU A O 1
ATOM 656 N N . ASP A 1 82 ? -2.983 12.818 -11.499 1.00 83.38 82 ASP A N 1
ATOM 657 C CA . ASP A 1 82 ? -2.048 13.821 -10.994 1.00 83.38 82 ASP A CA 1
ATOM 658 C C . ASP A 1 82 ? -0.905 13.112 -10.248 1.00 83.38 82 ASP A C 1
ATOM 660 O O . ASP A 1 82 ? -1.129 12.578 -9.154 1.00 83.38 82 ASP A O 1
ATOM 664 N N . PRO A 1 83 ? 0.334 13.119 -10.777 1.00 80.69 83 PRO A N 1
ATOM 665 C CA . PRO A 1 83 ? 1.471 12.445 -10.153 1.00 80.69 83 PRO A CA 1
ATOM 666 C C . PRO A 1 83 ? 1.877 13.052 -8.800 1.00 80.69 83 PRO A C 1
ATOM 668 O O . PRO A 1 83 ? 2.632 12.427 -8.055 1.00 80.69 83 PRO A O 1
ATOM 671 N N . LYS A 1 84 ? 1.399 14.256 -8.451 1.00 82.62 84 LYS A N 1
ATOM 672 C CA . LYS A 1 84 ? 1.603 14.863 -7.125 1.00 82.62 84 LYS A CA 1
ATOM 673 C C . LYS A 1 84 ? 0.625 14.318 -6.086 1.00 82.62 84 LYS A C 1
ATOM 675 O O . LYS A 1 84 ? 0.978 14.207 -4.912 1.00 82.62 84 LYS A O 1
ATOM 680 N N . LEU A 1 85 ? -0.597 13.993 -6.507 1.00 82.12 85 LEU A N 1
ATOM 681 C CA . LEU A 1 85 ? -1.662 13.504 -5.626 1.00 82.12 85 LEU A CA 1
ATOM 682 C C . LEU A 1 85 ? -1.700 11.973 -5.556 1.00 82.12 85 LEU A C 1
ATOM 684 O O . LEU A 1 85 ? -2.093 11.417 -4.528 1.00 82.12 85 LEU A O 1
ATOM 688 N N . ASN A 1 86 ? -1.262 11.303 -6.620 1.00 91.56 86 ASN A N 1
ATOM 689 C CA . ASN A 1 86 ? -1.286 9.860 -6.790 1.00 91.56 86 ASN A CA 1
ATOM 690 C C . ASN A 1 86 ? 0.140 9.295 -6.823 1.00 91.56 86 ASN A C 1
ATOM 692 O O . ASN A 1 86 ? 0.816 9.355 -7.851 1.00 91.56 86 ASN A O 1
ATOM 696 N N . PHE A 1 87 ? 0.586 8.713 -5.704 1.00 95.00 87 PHE A N 1
ATOM 697 C CA . PHE A 1 87 ? 1.936 8.154 -5.594 1.00 95.00 87 PHE A CA 1
ATOM 698 C C . PHE A 1 87 ? 2.188 7.062 -6.635 1.00 95.00 87 PHE A C 1
ATOM 700 O O . PHE A 1 87 ? 3.231 7.071 -7.275 1.00 95.00 87 PHE A O 1
ATOM 707 N N . CYS A 1 88 ? 1.226 6.160 -6.846 1.00 95.00 88 CYS A N 1
ATOM 708 C CA . CYS A 1 88 ? 1.365 5.059 -7.798 1.00 95.00 88 CYS A CA 1
ATOM 709 C C . CYS A 1 88 ? 1.554 5.540 -9.236 1.00 95.00 88 CYS A C 1
ATOM 711 O O . CYS A 1 88 ? 2.444 5.062 -9.937 1.00 95.00 88 CYS A O 1
ATOM 713 N N . TYR A 1 89 ? 0.754 6.520 -9.656 1.00 95.00 89 TYR A N 1
ATOM 714 C CA . TYR A 1 89 ? 0.886 7.109 -10.984 1.00 95.00 89 TYR A CA 1
ATOM 715 C C . TYR A 1 89 ? 2.201 7.885 -11.124 1.00 95.00 89 TYR A C 1
ATOM 717 O O . TYR A 1 89 ? 2.949 7.677 -12.076 1.00 95.00 89 TYR A O 1
ATOM 725 N N . GLY A 1 90 ? 2.548 8.713 -10.132 1.00 95.12 90 GLY A N 1
ATOM 726 C CA . GLY A 1 90 ? 3.818 9.441 -10.121 1.00 95.12 90 GLY A CA 1
ATOM 727 C C . GLY A 1 90 ? 5.044 8.524 -10.134 1.00 95.12 90 GLY A C 1
ATOM 728 O O . GLY A 1 90 ? 6.029 8.825 -10.809 1.00 95.12 90 GLY A O 1
ATOM 729 N N . PHE A 1 91 ? 4.975 7.386 -9.441 1.00 97.00 91 PHE A N 1
ATOM 730 C CA . PHE A 1 91 ? 5.999 6.349 -9.481 1.00 97.00 91 PHE A CA 1
ATOM 731 C C . PHE A 1 91 ? 6.106 5.730 -10.878 1.00 97.00 91 PHE A C 1
ATOM 733 O O . PHE A 1 91 ? 7.206 5.651 -11.419 1.00 97.00 91 PHE A O 1
ATOM 740 N N . ALA A 1 92 ? 4.980 5.356 -11.493 1.00 95.88 92 ALA A N 1
ATOM 741 C CA . ALA A 1 92 ? 4.949 4.769 -12.832 1.00 95.88 92 ALA A CA 1
ATOM 742 C C . ALA A 1 92 ? 5.529 5.710 -13.905 1.00 95.88 92 ALA A C 1
ATOM 744 O O . ALA A 1 92 ? 6.345 5.286 -14.721 1.00 95.88 92 ALA A O 1
ATOM 745 N N . VAL A 1 93 ? 5.201 7.007 -13.851 1.00 96.00 93 VAL A N 1
ATOM 746 C CA . VAL A 1 93 ? 5.779 8.033 -14.741 1.00 96.00 93 VAL A CA 1
ATOM 747 C C . VAL A 1 93 ? 7.303 8.108 -14.593 1.00 96.00 93 VAL A C 1
ATOM 749 O O . VAL A 1 93 ? 8.034 8.162 -15.584 1.00 96.00 93 VAL A O 1
ATOM 752 N N . LYS A 1 94 ? 7.814 8.084 -13.355 1.00 96.62 94 LYS A N 1
ATOM 753 C CA . LYS A 1 94 ? 9.264 8.097 -13.092 1.00 96.62 94 LYS A CA 1
ATOM 754 C C . LYS A 1 94 ? 9.944 6.809 -13.539 1.00 96.62 94 LYS A C 1
ATOM 756 O O . LYS A 1 94 ? 11.060 6.873 -14.047 1.00 96.62 94 LYS A O 1
ATOM 761 N N . LEU A 1 95 ? 9.274 5.671 -13.376 1.00 96.31 95 LEU A N 1
ATOM 762 C CA . LEU A 1 95 ? 9.761 4.375 -13.824 1.00 96.31 95 LEU A CA 1
ATOM 763 C C . LEU A 1 95 ? 9.931 4.357 -15.346 1.00 96.31 95 LEU A C 1
ATOM 765 O O . LEU A 1 95 ? 11.020 4.046 -15.812 1.00 96.31 95 LEU A O 1
ATOM 769 N N . VAL A 1 96 ? 8.923 4.790 -16.112 1.00 95.56 96 VAL A N 1
ATOM 770 C CA . VAL A 1 96 ? 9.029 4.913 -17.578 1.00 95.56 96 VAL A CA 1
ATOM 771 C C . VAL A 1 96 ? 10.161 5.852 -17.983 1.00 95.56 96 VAL A C 1
ATOM 773 O O . VAL A 1 96 ? 10.957 5.515 -18.856 1.00 95.56 96 VAL A O 1
ATOM 776 N N . LYS A 1 97 ? 10.298 7.003 -17.314 1.00 95.50 97 LYS A N 1
ATOM 777 C CA . LYS A 1 97 ? 11.410 7.925 -17.578 1.00 95.50 97 LYS A CA 1
ATOM 778 C C . LYS A 1 97 ? 12.773 7.264 -17.346 1.00 95.50 97 LYS A C 1
ATOM 780 O O . LYS A 1 97 ? 13.668 7.431 -18.168 1.00 95.50 97 LYS A O 1
ATOM 785 N N . LYS A 1 98 ? 12.933 6.525 -16.244 1.00 94.38 98 LYS A N 1
ATOM 786 C CA . LYS A 1 98 ? 14.180 5.812 -15.938 1.00 94.38 98 LYS A CA 1
ATOM 787 C C . LYS A 1 98 ? 14.458 4.736 -16.995 1.00 94.38 98 LYS A C 1
ATOM 789 O O . LYS A 1 98 ? 15.554 4.712 -17.542 1.00 94.38 98 LYS A O 1
ATOM 794 N N . LEU A 1 99 ? 13.450 3.932 -17.348 1.00 93.75 99 LEU A N 1
ATOM 795 C CA . LEU A 1 99 ? 13.575 2.882 -18.364 1.00 93.75 99 LEU A CA 1
ATOM 796 C C . LEU A 1 99 ? 13.986 3.457 -19.729 1.00 93.75 99 LEU A C 1
ATOM 798 O O . LEU A 1 99 ? 14.859 2.906 -20.390 1.00 93.75 99 LEU A O 1
ATOM 802 N N . ASN A 1 100 ? 13.408 4.590 -20.134 1.00 94.50 100 ASN A N 1
ATOM 803 C CA . ASN A 1 100 ? 13.779 5.248 -21.386 1.00 94.50 100 ASN A CA 1
ATOM 804 C C . ASN A 1 100 ? 15.221 5.759 -21.381 1.00 94.50 100 ASN A C 1
ATOM 806 O O . ASN A 1 100 ? 15.937 5.576 -22.363 1.00 94.50 100 ASN A O 1
ATOM 810 N N . ASN A 1 101 ? 15.667 6.344 -20.269 1.00 92.94 101 ASN A N 1
ATOM 811 C CA . ASN A 1 101 ? 17.048 6.801 -20.135 1.00 92.94 101 ASN A CA 1
ATOM 812 C C . ASN A 1 101 ? 18.051 5.641 -20.196 1.00 92.94 101 ASN A C 1
ATOM 814 O O . ASN A 1 101 ? 19.105 5.783 -20.810 1.00 92.94 101 ASN A O 1
ATOM 818 N N . ASP A 1 102 ? 17.722 4.510 -19.571 1.00 91.12 102 ASP A N 1
ATOM 819 C CA . ASP A 1 102 ? 18.651 3.387 -19.438 1.00 91.12 102 ASP A CA 1
ATOM 820 C C . ASP A 1 102 ? 18.662 2.482 -20.688 1.00 91.12 102 ASP A C 1
ATOM 822 O O . ASP A 1 102 ? 19.692 1.883 -20.994 1.00 91.12 102 ASP A O 1
ATOM 826 N N . PHE A 1 103 ? 17.547 2.390 -21.432 1.00 88.06 103 PHE A N 1
ATOM 827 C CA . PHE A 1 103 ? 17.381 1.400 -22.510 1.00 88.06 103 PHE A CA 1
ATOM 828 C C . PHE A 1 103 ? 17.017 1.972 -23.894 1.00 88.06 103 PHE A C 1
ATOM 830 O O . PHE A 1 103 ? 17.073 1.233 -24.879 1.00 88.06 103 PHE A O 1
ATOM 837 N N . ARG A 1 104 ? 16.639 3.256 -24.017 1.00 83.06 104 ARG A N 1
ATOM 838 C CA . ARG A 1 104 ? 16.033 3.817 -25.248 1.00 83.06 104 ARG A CA 1
ATOM 839 C C . ARG A 1 104 ? 16.719 5.080 -25.788 1.00 83.06 104 ARG A C 1
ATOM 841 O O . ARG A 1 104 ? 16.058 5.951 -26.336 1.00 83.06 104 ARG A O 1
ATOM 848 N N . LEU A 1 105 ? 18.050 5.172 -25.721 1.00 72.00 105 LEU A N 1
ATOM 849 C CA . LEU A 1 105 ? 18.786 6.358 -26.206 1.00 72.00 105 LEU A CA 1
ATOM 850 C C . LEU A 1 105 ? 18.584 6.680 -27.706 1.00 72.00 105 LEU A C 1
ATOM 852 O O . LEU A 1 105 ? 18.670 7.845 -28.068 1.00 72.00 105 LEU A O 1
ATOM 856 N N . ASN A 1 106 ? 18.298 5.686 -28.560 1.00 76.44 106 ASN A N 1
ATOM 857 C CA . ASN A 1 106 ? 18.102 5.849 -30.016 1.00 76.44 106 ASN A CA 1
ATOM 858 C C . ASN A 1 106 ? 16.957 4.972 -30.563 1.00 76.44 106 ASN A C 1
ATOM 860 O O . ASN A 1 106 ? 17.030 4.453 -31.675 1.00 76.44 106 ASN A O 1
ATOM 864 N N . LYS A 1 107 ? 15.939 4.714 -29.742 1.00 85.19 107 LYS A N 1
ATOM 865 C CA . LYS A 1 107 ? 14.777 3.894 -30.105 1.00 85.19 107 LYS A CA 1
ATOM 866 C C . LYS A 1 107 ? 13.505 4.615 -29.679 1.00 85.19 107 LYS A C 1
ATOM 868 O O . LYS A 1 107 ? 13.562 5.497 -28.826 1.00 85.19 107 LYS A O 1
ATOM 873 N N . GLU A 1 108 ? 12.370 4.182 -30.219 1.00 86.88 108 GLU A N 1
ATOM 874 C CA . GLU A 1 108 ? 11.061 4.647 -29.759 1.00 86.88 108 GLU A CA 1
ATOM 875 C C . GLU A 1 108 ? 10.919 4.476 -28.237 1.00 86.88 108 GLU A C 1
ATOM 877 O O . GLU A 1 108 ? 11.317 3.427 -27.697 1.00 86.88 108 GLU A O 1
ATOM 882 N N . PRO A 1 109 ? 10.394 5.496 -27.534 1.00 91.69 109 PRO A N 1
ATOM 883 C CA . PRO A 1 109 ? 10.301 5.483 -26.089 1.00 91.69 109 PRO A CA 1
ATOM 884 C C . PRO A 1 109 ? 9.220 4.510 -25.613 1.00 91.69 109 PRO A C 1
ATOM 886 O O . PRO A 1 109 ? 8.146 4.378 -26.194 1.00 91.69 109 PRO A O 1
ATOM 889 N N . ILE A 1 110 ? 9.478 3.887 -24.470 1.00 93.56 110 ILE A N 1
ATOM 890 C CA . ILE A 1 110 ? 8.478 3.185 -23.676 1.00 93.56 110 ILE A CA 1
ATOM 891 C C . ILE A 1 110 ? 7.400 4.180 -23.270 1.00 93.56 110 ILE A C 1
ATOM 893 O O . ILE A 1 110 ? 7.695 5.248 -22.722 1.00 93.56 110 ILE A O 1
ATOM 897 N N . THR A 1 111 ? 6.149 3.806 -23.518 1.00 95.00 111 THR A N 1
ATOM 898 C CA . THR A 1 111 ? 4.970 4.582 -23.125 1.00 95.00 111 THR A CA 1
ATOM 899 C C . THR A 1 111 ? 4.315 3.974 -21.885 1.00 95.00 111 THR A C 1
ATOM 901 O O . THR A 1 111 ? 4.466 2.783 -21.603 1.00 95.00 111 THR A O 1
ATOM 904 N N . LEU A 1 112 ? 3.630 4.802 -21.093 1.00 95.31 112 LEU A N 1
ATOM 905 C CA . LEU A 1 112 ? 2.888 4.357 -19.911 1.00 95.31 112 LEU A CA 1
ATOM 906 C C . LEU A 1 112 ? 1.440 4.046 -20.297 1.00 95.31 112 LEU A C 1
ATOM 908 O O . LEU A 1 112 ? 0.790 4.887 -20.911 1.00 95.31 112 LEU A O 1
ATOM 912 N N . ASP A 1 113 ? 0.933 2.892 -19.869 1.00 94.44 113 ASP A N 1
ATOM 913 C CA . ASP A 1 113 ? -0.470 2.496 -20.019 1.00 94.44 113 ASP A CA 1
ATOM 914 C C . ASP A 1 113 ? -1.075 2.209 -18.626 1.00 94.44 113 ASP A C 1
ATOM 916 O O . ASP A 1 113 ? -0.949 1.099 -18.090 1.00 94.44 113 ASP A O 1
ATOM 920 N N . PRO A 1 114 ? -1.609 3.237 -17.938 1.00 91.31 114 PRO A N 1
ATOM 921 C CA . PRO A 1 114 ? -2.120 3.093 -16.585 1.00 91.31 114 PRO A CA 1
ATOM 922 C C . PRO A 1 114 ? -3.569 2.583 -16.589 1.00 91.31 114 PRO A C 1
ATOM 924 O O . PRO A 1 114 ? -4.474 3.215 -17.125 1.00 91.31 114 PRO A O 1
ATOM 927 N N . ILE A 1 115 ? -3.821 1.479 -15.888 1.00 90.50 115 ILE A N 1
ATOM 928 C CA . ILE A 1 115 ? -5.167 0.942 -15.671 1.00 90.50 115 ILE A CA 1
ATOM 929 C C . ILE A 1 115 ? -5.634 1.338 -14.272 1.00 90.50 115 ILE A C 1
ATOM 931 O O . ILE A 1 115 ? -5.231 0.745 -13.264 1.00 90.50 115 ILE A O 1
ATOM 935 N N . PHE A 1 116 ? -6.509 2.338 -14.206 1.00 84.69 116 PHE A N 1
ATOM 936 C CA . PHE A 1 116 ? -7.149 2.780 -12.971 1.00 84.69 116 PHE A CA 1
ATOM 937 C C . PHE A 1 116 ? -8.360 1.904 -12.667 1.00 84.69 116 PHE A C 1
ATOM 939 O O . PHE A 1 116 ? -9.334 1.910 -13.414 1.00 84.69 116 PHE A O 1
ATOM 946 N N . ASN A 1 117 ? -8.312 1.145 -11.570 1.00 73.44 117 ASN A N 1
ATOM 947 C CA . ASN A 1 117 ? -9.419 0.266 -11.201 1.00 73.44 117 ASN A CA 1
ATOM 948 C C . ASN A 1 117 ? -9.849 0.442 -9.737 1.00 73.44 117 ASN A C 1
ATOM 950 O O . ASN A 1 117 ? -9.024 0.536 -8.819 1.00 73.44 117 ASN A O 1
ATOM 954 N N . ASN A 1 118 ? -11.170 0.455 -9.556 1.00 62.75 118 ASN A N 1
ATOM 955 C CA . ASN A 1 118 ? -11.880 0.556 -8.287 1.00 62.75 118 ASN A CA 1
ATOM 956 C C . ASN A 1 118 ? -12.355 -0.834 -7.809 1.00 62.75 118 ASN A C 1
ATOM 958 O O . ASN A 1 118 ? -12.495 -1.044 -6.604 1.00 62.75 118 ASN A O 1
ATOM 962 N N . ASN A 1 119 ? -12.572 -1.761 -8.752 1.00 52.59 119 ASN A N 1
ATOM 963 C CA . ASN A 1 119 ? -13.247 -3.042 -8.574 1.00 52.59 119 ASN A CA 1
ATOM 964 C C . ASN A 1 119 ? -12.271 -4.223 -8.451 1.00 52.59 119 ASN A C 1
ATOM 966 O O . ASN A 1 119 ? -11.206 -4.288 -9.075 1.00 52.59 119 ASN A O 1
ATOM 970 N N . LEU A 1 120 ? -12.695 -5.176 -7.622 1.00 51.53 120 LEU A N 1
ATOM 971 C CA . LEU A 1 120 ? -12.045 -6.443 -7.283 1.00 51.53 120 LEU A CA 1
ATOM 972 C C . LEU A 1 120 ? -12.408 -7.578 -8.261 1.00 51.53 120 LEU A C 1
ATOM 974 O O . LEU A 1 120 ? -12.284 -8.736 -7.882 1.00 51.53 120 LEU A O 1
ATOM 978 N N . GLU A 1 121 ? -12.869 -7.274 -9.483 1.00 43.22 121 GLU A N 1
ATOM 979 C CA . GLU A 1 121 ? -13.425 -8.281 -10.416 1.00 43.22 121 GLU A CA 1
ATOM 980 C C . GLU A 1 121 ? -12.472 -9.447 -10.723 1.00 43.22 121 GLU A C 1
ATOM 982 O O . GLU A 1 121 ? -12.943 -10.541 -11.005 1.00 43.22 121 GLU A O 1
ATOM 987 N N . ASN A 1 122 ? -11.162 -9.259 -10.530 1.00 49.00 122 ASN A N 1
ATOM 988 C CA . ASN A 1 122 ? -10.183 -10.345 -10.531 1.00 49.00 122 ASN A CA 1
ATOM 989 C C . ASN A 1 122 ? -9.554 -10.491 -9.137 1.00 49.00 122 ASN A C 1
ATOM 991 O O . ASN A 1 122 ? -9.256 -9.457 -8.511 1.00 49.00 122 ASN A O 1
ATOM 995 N N . PRO A 1 123 ? -9.261 -11.720 -8.650 1.00 61.69 123 PRO A N 1
ATOM 996 C CA . PRO A 1 123 ? -8.365 -11.932 -7.525 1.00 61.69 123 PRO A CA 1
ATOM 997 C C . PRO A 1 123 ? -7.171 -10.987 -7.622 1.00 61.69 123 PRO A C 1
ATOM 999 O O . PRO A 1 123 ? -6.511 -10.879 -8.647 1.00 61.69 123 PRO A O 1
ATOM 1002 N N . ARG A 1 124 ? -6.929 -10.263 -6.531 1.00 68.38 124 ARG A N 1
ATOM 1003 C CA . ARG A 1 124 ? -6.113 -9.042 -6.425 1.00 68.38 124 ARG A CA 1
ATOM 1004 C C . ARG A 1 124 ? -4.776 -9.014 -7.177 1.00 68.38 124 ARG A C 1
ATOM 1006 O O . ARG A 1 124 ? -4.291 -7.922 -7.428 1.00 68.38 124 ARG A O 1
ATOM 1013 N N . PHE A 1 125 ? -4.166 -10.160 -7.468 1.00 84.06 125 PHE A N 1
ATOM 1014 C CA . PHE A 1 125 ? -2.859 -10.293 -8.125 1.00 84.06 125 PHE A CA 1
ATOM 1015 C C . PHE A 1 125 ? -2.911 -11.086 -9.440 1.00 84.06 125 PHE A C 1
ATOM 1017 O O . PHE A 1 125 ? -1.880 -11.326 -10.058 1.00 84.06 125 PHE A O 1
ATOM 1024 N N . GLU A 1 126 ? -4.096 -11.506 -9.875 1.00 85.38 126 GLU A N 1
ATOM 1025 C CA . GLU A 1 126 ? -4.299 -12.357 -11.046 1.00 85.38 126 GLU A CA 1
ATOM 1026 C C . GLU A 1 126 ? -3.853 -11.673 -12.334 1.00 85.38 126 GLU A C 1
ATOM 1028 O O . GLU A 1 126 ? -3.063 -12.252 -13.062 1.00 85.38 126 GLU A O 1
ATOM 1033 N N . SER A 1 127 ? -4.203 -10.401 -12.553 1.00 86.94 127 SER A N 1
ATOM 1034 C CA . SER A 1 127 ? -3.749 -9.677 -13.751 1.00 86.94 127 SER A CA 1
ATOM 1035 C C . SER A 1 127 ? -2.222 -9.569 -13.844 1.00 86.94 127 SER A C 1
ATOM 1037 O O . SER A 1 127 ? -1.675 -9.478 -14.938 1.00 86.94 127 SER A O 1
ATOM 1039 N N . VAL A 1 128 ? -1.525 -9.565 -12.701 1.00 90.62 128 VAL A N 1
ATOM 1040 C CA . VAL A 1 128 ? -0.055 -9.594 -12.663 1.00 90.62 128 VAL A CA 1
ATOM 1041 C C . VAL A 1 128 ? 0.443 -11.005 -12.979 1.00 90.62 128 VAL A C 1
ATOM 1043 O O . VAL A 1 128 ? 1.315 -11.173 -13.822 1.00 90.62 128 VAL A O 1
ATOM 1046 N N . ARG A 1 129 ? -0.140 -12.030 -12.348 1.00 89.56 129 ARG A N 1
ATOM 1047 C CA . ARG A 1 129 ? 0.191 -13.445 -12.576 1.00 89.56 129 ARG A CA 1
ATOM 1048 C C . ARG A 1 129 ? 0.006 -13.859 -14.037 1.00 89.56 129 ARG A C 1
ATOM 1050 O O . ARG A 1 129 ? 0.861 -14.529 -14.605 1.00 89.56 129 ARG A O 1
ATOM 1057 N N . GLU A 1 130 ? -1.092 -13.440 -14.648 1.00 88.25 130 GLU A N 1
ATOM 1058 C CA . GLU A 1 130 ? -1.435 -13.733 -16.041 1.00 88.25 130 GLU A CA 1
ATOM 1059 C C . GLU A 1 130 ? -0.598 -12.918 -17.033 1.00 88.25 130 GLU A C 1
ATOM 1061 O O . GLU A 1 130 ? -0.568 -13.232 -18.217 1.00 88.25 130 GLU A O 1
ATOM 1066 N N . GLY A 1 131 ? 0.136 -11.903 -16.564 1.00 88.88 131 GLY A N 1
ATOM 1067 C CA . GLY A 1 131 ? 0.932 -11.023 -17.418 1.00 88.88 131 GLY A CA 1
ATOM 1068 C C . GLY A 1 131 ? 0.110 -9.989 -18.192 1.00 88.88 131 GLY A C 1
ATOM 1069 O O . GLY A 1 131 ? 0.647 -9.361 -19.095 1.00 88.88 131 GLY A O 1
ATOM 1070 N N . ILE A 1 132 ? -1.162 -9.780 -17.832 1.00 89.69 132 ILE A N 1
ATOM 1071 C CA . ILE A 1 132 ? -2.009 -8.710 -18.392 1.00 89.69 132 ILE A CA 1
ATOM 1072 C C . ILE A 1 132 ? -1.443 -7.336 -18.020 1.00 89.69 132 ILE A C 1
ATOM 1074 O O . ILE A 1 132 ? -1.475 -6.402 -18.817 1.00 89.69 132 ILE A O 1
ATOM 1078 N N . VAL A 1 133 ? -0.935 -7.204 -16.792 1.00 91.81 133 VAL A N 1
ATOM 1079 C CA . VAL A 1 133 ? -0.246 -5.996 -16.331 1.00 91.81 133 VAL A CA 1
ATOM 1080 C C . VAL A 1 133 ? 1.152 -6.340 -15.849 1.00 91.81 133 VAL A C 1
ATOM 1082 O O . VAL A 1 133 ? 1.397 -7.390 -15.259 1.00 91.81 133 VAL A O 1
ATOM 1085 N N . HIS A 1 134 ? 2.069 -5.408 -16.058 1.00 94.44 134 HIS A N 1
ATOM 1086 C CA . HIS A 1 134 ? 3.479 -5.555 -15.721 1.00 94.44 134 HIS A CA 1
ATOM 1087 C C . HIS A 1 134 ? 3.763 -5.263 -14.248 1.00 94.44 134 HIS A C 1
ATOM 1089 O O . HIS A 1 134 ? 4.672 -5.829 -13.639 1.00 94.44 134 HIS A O 1
ATOM 1095 N N . LEU A 1 135 ? 2.980 -4.351 -13.678 1.00 94.31 135 LEU A N 1
ATOM 1096 C CA . LEU A 1 135 ? 3.144 -3.855 -12.324 1.00 94.31 135 LEU A CA 1
ATOM 1097 C C . LEU A 1 135 ? 1.776 -3.535 -11.736 1.00 94.31 135 LEU A C 1
ATOM 1099 O O . LEU A 1 135 ? 0.946 -2.911 -12.395 1.00 94.31 135 LEU A O 1
ATOM 1103 N N . GLN A 1 136 ? 1.563 -3.885 -10.474 1.00 93.44 136 GLN A N 1
ATOM 1104 C CA . GLN A 1 136 ? 0.443 -3.364 -9.703 1.00 93.44 136 GLN A CA 1
ATOM 1105 C C . GLN A 1 136 ? 0.938 -2.519 -8.534 1.00 93.44 136 GLN A C 1
ATOM 1107 O O . GLN A 1 136 ? 1.835 -2.920 -7.788 1.00 93.44 136 GLN A O 1
ATOM 1112 N N . CYS A 1 137 ? 0.314 -1.352 -8.376 1.00 93.31 137 CYS A N 1
ATOM 1113 C CA . CYS A 1 137 ? 0.570 -0.423 -7.289 1.00 93.31 137 CYS A CA 1
ATOM 1114 C C . CYS A 1 137 ? -0.710 -0.077 -6.523 1.00 93.31 137 CYS A C 1
ATOM 1116 O O . CYS A 1 137 ? -1.732 0.330 -7.087 1.00 93.31 137 CYS A O 1
ATOM 1118 N N . GLY A 1 138 ? -0.619 -0.182 -5.202 1.00 91.50 138 GLY A N 1
ATOM 1119 C CA . GLY A 1 138 ? -1.678 0.155 -4.266 1.00 91.50 138 GLY A CA 1
ATOM 1120 C C . GLY A 1 138 ? -1.293 -0.227 -2.835 1.00 91.50 138 GLY A C 1
ATOM 1121 O O . GLY A 1 138 ? -0.145 -0.589 -2.583 1.00 91.50 138 GLY A O 1
ATOM 1122 N N . PRO A 1 139 ? -2.239 -0.165 -1.882 1.00 91.25 139 PRO A N 1
ATOM 1123 C CA . PRO A 1 139 ? -2.061 -0.632 -0.505 1.00 91.25 139 PRO A CA 1
ATOM 1124 C C . PRO A 1 139 ? -1.998 -2.170 -0.421 1.00 91.25 139 PRO A C 1
ATOM 1126 O O . PRO A 1 139 ? -2.844 -2.814 0.202 1.00 91.25 139 PRO A O 1
ATOM 1129 N N . ASP A 1 140 ? -1.054 -2.778 -1.137 1.00 90.56 140 ASP A N 1
ATOM 1130 C CA . ASP A 1 140 ? -0.872 -4.222 -1.246 1.00 90.56 140 ASP A CA 1
ATOM 1131 C C . ASP A 1 140 ? 0.136 -4.706 -0.207 1.00 90.56 140 ASP A C 1
ATOM 1133 O O . ASP A 1 140 ? 1.341 -4.486 -0.318 1.00 90.56 140 ASP A O 1
ATOM 1137 N N . THR A 1 141 ? -0.377 -5.359 0.835 1.00 88.38 141 THR A N 1
ATOM 1138 C CA . THR A 1 141 ? 0.437 -5.814 1.960 1.00 88.38 141 THR A CA 1
ATOM 1139 C C . THR A 1 141 ? 1.278 -7.032 1.611 1.00 88.38 141 THR A C 1
ATOM 1141 O O . THR A 1 141 ? 0.763 -8.131 1.364 1.00 88.38 141 THR A O 1
ATOM 1144 N N . ARG A 1 142 ? 2.592 -6.865 1.735 1.00 83.94 142 ARG A N 1
ATOM 1145 C CA . ARG A 1 142 ? 3.586 -7.930 1.662 1.00 83.94 142 ARG A CA 1
ATOM 1146 C C . ARG A 1 142 ? 3.540 -8.791 2.929 1.00 83.94 142 ARG A C 1
ATOM 1148 O O . ARG A 1 142 ? 4.060 -8.410 3.973 1.00 83.94 142 ARG A O 1
ATOM 1155 N N . LYS A 1 143 ? 2.935 -9.980 2.852 1.00 71.00 143 LYS A N 1
ATOM 1156 C CA . LYS A 1 143 ? 2.965 -10.981 3.940 1.00 71.00 143 LYS A CA 1
ATOM 1157 C C . LYS A 1 143 ? 4.137 -11.941 3.808 1.00 71.00 143 LYS A C 1
ATOM 1159 O O . LYS A 1 143 ? 4.482 -12.358 2.709 1.00 71.00 143 LYS A O 1
ATOM 1164 N N . GLN A 1 144 ? 4.637 -12.406 4.952 1.00 59.81 144 GLN A N 1
ATOM 1165 C CA . GLN A 1 144 ? 5.743 -13.360 5.002 1.00 59.81 144 GLN A CA 1
ATOM 1166 C C . GLN A 1 144 ? 5.415 -14.712 4.335 1.00 59.81 144 GLN A C 1
ATOM 1168 O O . GLN A 1 144 ? 6.280 -15.332 3.732 1.00 59.81 144 GLN A O 1
ATOM 1173 N N . LYS A 1 145 ? 4.139 -15.125 4.339 1.00 52.72 145 LYS A N 1
ATOM 1174 C CA . LYS A 1 145 ? 3.674 -16.316 3.602 1.00 52.72 145 LYS A CA 1
ATOM 1175 C C . LYS A 1 145 ? 3.845 -16.219 2.077 1.00 52.72 145 LYS A C 1
ATOM 1177 O O . LYS A 1 145 ? 3.959 -17.248 1.430 1.00 52.72 145 LYS A O 1
ATOM 1182 N N . TYR A 1 146 ? 3.887 -15.011 1.507 1.00 52.56 146 TYR A N 1
ATOM 1183 C CA . TYR A 1 146 ? 4.115 -14.819 0.069 1.00 52.56 146 TYR A CA 1
ATOM 1184 C C . TYR A 1 146 ? 5.601 -14.911 -0.311 1.00 52.56 146 TYR A C 1
ATOM 1186 O O . TYR A 1 146 ? 5.920 -14.837 -1.486 1.00 52.56 146 TYR A O 1
ATOM 1194 N N . TYR A 1 147 ? 6.518 -15.085 0.652 1.00 49.38 147 TYR A N 1
ATOM 1195 C CA . TYR A 1 147 ? 7.896 -15.481 0.330 1.00 49.38 147 TYR A CA 1
ATOM 1196 C C . TYR A 1 147 ? 8.027 -16.977 0.036 1.00 49.38 147 TYR A C 1
ATOM 1198 O O . TYR A 1 147 ? 9.054 -17.388 -0.491 1.00 49.38 147 TYR A O 1
ATOM 1206 N N . PHE A 1 148 ? 7.031 -17.785 0.418 1.00 44.69 148 PHE A N 1
ATOM 1207 C CA . PHE A 1 148 ? 7.137 -19.246 0.413 1.00 44.69 148 PHE A CA 1
ATOM 1208 C C . PHE A 1 148 ? 6.027 -19.950 -0.378 1.00 44.69 148 PHE A C 1
ATOM 1210 O O . PHE A 1 148 ? 6.173 -21.130 -0.683 1.00 44.69 148 PHE A O 1
ATOM 1217 N N . ASN A 1 149 ? 4.950 -19.247 -0.746 1.00 50.41 149 ASN A N 1
ATOM 1218 C CA . ASN A 1 149 ? 3.898 -19.785 -1.605 1.00 50.41 149 ASN A CA 1
ATOM 1219 C C . ASN A 1 149 ? 4.025 -19.209 -3.021 1.00 50.41 149 ASN A C 1
ATOM 1221 O O . ASN A 1 149 ? 3.966 -17.991 -3.194 1.00 50.41 149 ASN A O 1
ATOM 1225 N N . ASN A 1 150 ? 4.159 -20.101 -4.008 1.00 53.09 150 ASN A N 1
ATOM 1226 C CA . ASN A 1 150 ? 4.138 -19.830 -5.449 1.00 53.09 150 ASN A CA 1
ATOM 1227 C C . ASN A 1 150 ? 2.761 -19.301 -5.904 1.00 53.09 150 ASN A C 1
ATOM 1229 O O . ASN A 1 150 ? 2.045 -19.958 -6.654 1.00 53.09 150 ASN A O 1
ATOM 1233 N N . ASP A 1 151 ? 2.384 -18.094 -5.485 1.00 74.12 151 ASP A N 1
ATOM 1234 C CA . ASP A 1 151 ? 1.155 -17.433 -5.946 1.00 74.12 151 ASP A CA 1
ATOM 1235 C C . ASP A 1 151 ? 1.350 -16.759 -7.323 1.00 74.12 151 ASP A C 1
ATOM 1237 O O . ASP A 1 151 ? 0.501 -15.976 -7.758 1.00 74.12 151 ASP A O 1
ATOM 1241 N N . GLY A 1 152 ? 2.469 -17.046 -8.005 1.00 85.88 152 GLY A N 1
ATOM 1242 C CA . GLY A 1 152 ? 2.846 -16.522 -9.322 1.00 85.88 152 GLY A CA 1
ATOM 1243 C C . GLY A 1 152 ? 3.204 -15.032 -9.336 1.00 85.88 152 GLY A C 1
ATOM 1244 O O . GLY A 1 152 ? 3.273 -14.425 -10.405 1.00 85.88 152 GLY A O 1
ATOM 1245 N N . VAL A 1 153 ? 3.425 -14.437 -8.159 1.00 89.00 153 VAL A N 1
ATOM 1246 C CA . VAL A 1 153 ? 3.806 -13.032 -7.994 1.00 89.00 153 VAL A CA 1
ATOM 1247 C C . VAL A 1 153 ? 4.858 -12.853 -6.899 1.00 89.00 153 VAL A C 1
ATOM 1249 O O . VAL A 1 153 ? 4.810 -13.505 -5.859 1.00 89.00 153 VAL A O 1
ATOM 1252 N N . ILE A 1 154 ? 5.740 -11.877 -7.102 1.00 91.25 154 ILE A N 1
ATOM 1253 C CA . ILE A 1 154 ? 6.722 -11.379 -6.137 1.00 91.25 154 ILE A CA 1
ATOM 1254 C C . ILE A 1 154 ? 6.401 -9.946 -5.723 1.00 91.25 154 ILE A C 1
ATOM 1256 O O . ILE A 1 154 ? 5.749 -9.187 -6.440 1.00 91.25 154 ILE A O 1
ATOM 1260 N N . PHE A 1 155 ? 6.922 -9.550 -4.564 1.00 92.56 155 PHE A N 1
ATOM 1261 C CA . PHE A 1 155 ? 6.796 -8.188 -4.053 1.00 92.56 155 PHE A CA 1
ATOM 1262 C C . PHE A 1 155 ? 8.119 -7.425 -4.138 1.00 92.56 155 PHE A C 1
ATOM 1264 O O . PHE A 1 155 ? 9.205 -7.982 -3.926 1.00 92.56 155 PHE A O 1
ATOM 1271 N N . SER A 1 156 ? 8.014 -6.122 -4.388 1.00 94.94 156 SER A N 1
ATOM 1272 C CA . SER A 1 156 ? 9.115 -5.179 -4.203 1.00 94.94 156 SER A CA 1
ATOM 1273 C C . SER A 1 156 ? 9.467 -4.999 -2.716 1.00 94.94 156 SER A C 1
ATOM 1275 O O . SER A 1 156 ? 8.821 -5.527 -1.803 1.00 94.94 156 SER A O 1
ATOM 1277 N N . ASN A 1 157 ? 10.484 -4.184 -2.449 1.00 94.88 157 ASN A N 1
ATOM 1278 C CA . ASN A 1 157 ? 10.660 -3.538 -1.158 1.00 94.88 157 ASN A CA 1
ATOM 1279 C C . ASN A 1 157 ? 9.423 -2.693 -0.841 1.00 94.88 157 ASN A C 1
ATOM 1281 O O . ASN A 1 157 ? 8.779 -2.149 -1.741 1.00 94.88 157 ASN A O 1
ATOM 1285 N N . HIS A 1 158 ? 9.087 -2.588 0.442 1.00 94.44 158 HIS A N 1
ATOM 1286 C CA . HIS A 1 158 ? 7.920 -1.829 0.861 1.00 94.44 158 HIS A CA 1
ATOM 1287 C C . HIS A 1 158 ? 8.187 -0.321 0.751 1.00 94.44 158 HIS A C 1
ATOM 1289 O O . HIS A 1 158 ? 9.214 0.180 1.220 1.00 94.44 158 HIS A O 1
ATOM 1295 N N . PHE A 1 159 ? 7.247 0.410 0.159 1.00 95.62 159 PHE A N 1
ATOM 1296 C CA . PHE A 1 159 ? 7.316 1.864 0.011 1.00 95.62 159 PHE A CA 1
ATOM 1297 C C . PHE A 1 159 ? 6.575 2.607 1.131 1.00 95.62 159 PHE A C 1
ATOM 1299 O O . PHE A 1 159 ? 6.796 3.798 1.310 1.00 95.62 159 PHE A O 1
ATOM 1306 N N . LEU A 1 160 ? 5.726 1.922 1.903 1.00 95.31 160 LEU A N 1
ATOM 1307 C CA . LEU A 1 160 ? 5.069 2.472 3.088 1.00 95.31 160 LEU A CA 1
ATOM 1308 C C . LEU A 1 160 ? 4.787 1.360 4.100 1.00 95.31 160 LEU A C 1
ATOM 1310 O O . LEU A 1 160 ? 4.466 0.241 3.711 1.00 95.31 160 LEU A O 1
ATOM 1314 N N . THR A 1 161 ? 4.861 1.687 5.386 1.00 93.12 161 THR A N 1
ATOM 1315 C CA . THR A 1 161 ? 4.421 0.804 6.472 1.00 93.12 161 THR A CA 1
ATOM 1316 C C . THR A 1 161 ? 3.278 1.466 7.235 1.00 93.12 161 THR A C 1
ATOM 1318 O O . THR A 1 161 ? 3.347 2.646 7.587 1.00 93.12 161 THR A O 1
ATOM 1321 N N . THR A 1 162 ? 2.216 0.708 7.490 1.00 93.12 162 THR A N 1
ATOM 1322 C CA . THR A 1 162 ? 1.059 1.113 8.297 1.00 93.12 162 THR A CA 1
ATOM 1323 C C . THR A 1 162 ? 0.618 -0.048 9.195 1.00 93.12 162 THR A C 1
ATOM 1325 O O . THR A 1 162 ? 1.369 -0.997 9.408 1.00 93.12 162 THR A O 1
ATOM 1328 N N . GLY A 1 163 ? -0.566 0.034 9.786 1.00 91.88 163 GLY A N 1
ATOM 1329 C CA . GLY A 1 163 ? -1.141 -1.044 10.579 1.00 91.88 163 GLY A CA 1
ATOM 1330 C C . GLY A 1 163 ? -2.650 -0.906 10.664 1.00 91.88 163 GLY A C 1
ATOM 1331 O O . GLY A 1 163 ? -3.218 0.106 10.258 1.00 91.88 163 GLY A O 1
ATOM 1332 N N . ILE A 1 164 ? -3.313 -1.924 11.196 1.00 92.25 164 ILE A N 1
ATOM 1333 C CA . ILE A 1 164 ? -4.774 -1.973 11.232 1.00 92.25 164 ILE A CA 1
ATOM 1334 C C . ILE A 1 164 ? -5.302 -1.226 12.460 1.00 92.25 164 ILE A C 1
ATOM 1336 O O . ILE A 1 164 ? -4.838 -1.441 13.584 1.00 92.25 164 ILE A O 1
ATOM 1340 N N . ARG A 1 165 ? -6.316 -0.383 12.250 1.00 92.81 165 ARG A N 1
ATOM 1341 C CA . ARG A 1 165 ? -7.138 0.230 13.303 1.00 92.81 165 ARG A CA 1
ATOM 1342 C C . ARG A 1 165 ? -8.614 0.137 12.953 1.00 92.81 165 ARG A C 1
ATOM 1344 O O . ARG A 1 165 ? -8.985 -0.256 11.850 1.00 92.81 165 ARG A O 1
ATOM 1351 N N . ILE A 1 166 ? -9.456 0.527 13.901 1.00 93.31 166 ILE A N 1
ATOM 1352 C CA . ILE A 1 166 ? -10.871 0.774 13.650 1.00 93.31 166 ILE A CA 1
ATOM 1353 C C . ILE A 1 166 ? -11.162 2.274 13.641 1.00 93.31 166 ILE A C 1
ATOM 1355 O O . ILE A 1 166 ? -10.670 3.025 14.482 1.00 93.31 166 ILE A O 1
ATOM 1359 N N . LEU A 1 167 ? -11.985 2.712 12.699 1.00 94.31 167 LEU A N 1
ATOM 1360 C CA . LEU A 1 167 ? -12.645 4.008 12.717 1.00 94.31 167 LEU A CA 1
ATOM 1361 C C . LEU A 1 167 ? -13.986 3.838 13.423 1.00 94.31 167 LEU A C 1
ATOM 1363 O O . LEU A 1 167 ? -14.789 3.005 13.020 1.00 94.31 167 LEU A O 1
ATOM 1367 N N . VAL A 1 168 ? -14.226 4.601 14.484 1.00 92.44 168 VAL A N 1
ATOM 1368 C CA . VAL A 1 168 ? -15.384 4.398 15.365 1.00 92.44 168 VAL A CA 1
ATOM 1369 C C . VAL A 1 168 ? -15.973 5.729 15.809 1.00 92.44 168 VAL A C 1
ATOM 1371 O O . VAL A 1 168 ? -15.258 6.727 15.965 1.00 92.44 168 VAL A O 1
ATOM 1374 N N . ASN A 1 169 ? -17.290 5.762 16.014 1.00 88.50 169 ASN A N 1
ATOM 1375 C CA . ASN A 1 169 ? -17.948 6.928 16.590 1.00 88.50 169 ASN A CA 1
ATOM 1376 C C . ASN A 1 169 ? -17.506 7.111 18.052 1.00 88.50 169 ASN A C 1
ATOM 1378 O O . ASN A 1 169 ? -17.587 6.192 18.866 1.00 88.50 169 ASN A O 1
ATOM 1382 N N . LYS A 1 170 ? -17.061 8.317 18.419 1.00 86.81 170 LYS A N 1
ATOM 1383 C CA . LYS A 1 170 ? -16.593 8.630 19.776 1.00 86.81 170 LYS A CA 1
ATOM 1384 C C . LYS A 1 170 ? -17.643 8.335 20.842 1.00 86.81 170 LYS A C 1
ATOM 1386 O O . LYS A 1 170 ? -17.259 7.987 21.956 1.00 86.81 170 LYS A O 1
ATOM 1391 N N . SER A 1 171 ? -18.937 8.460 20.529 1.00 85.31 171 SER A N 1
ATOM 1392 C CA . SER A 1 171 ? -20.014 8.140 21.476 1.00 85.31 171 SER A CA 1
ATOM 1393 C C . SER A 1 171 ? -19.984 6.677 21.928 1.00 85.31 171 SER A C 1
ATOM 1395 O O . SER A 1 171 ? -20.311 6.403 23.078 1.00 85.31 171 SER A O 1
ATOM 1397 N N . LYS A 1 172 ? -19.517 5.765 21.068 1.00 82.94 172 LYS A N 1
ATOM 1398 C CA . LYS A 1 172 ? -19.448 4.321 21.324 1.00 82.94 172 LYS A CA 1
ATOM 1399 C C . LYS A 1 172 ? -18.229 3.906 22.145 1.00 82.94 172 LYS A C 1
ATOM 1401 O O . LYS A 1 172 ? -18.193 2.788 22.638 1.00 82.94 172 LYS A O 1
ATOM 1406 N N . ILE A 1 173 ? -17.242 4.794 22.317 1.00 77.56 173 ILE A N 1
ATOM 1407 C CA . ILE A 1 173 ? -15.961 4.442 22.948 1.00 77.56 173 ILE A CA 1
ATOM 1408 C C . ILE A 1 173 ? -15.535 5.309 24.132 1.00 77.56 173 ILE A C 1
ATOM 1410 O O . ILE A 1 173 ? -14.402 5.178 24.593 1.00 77.56 173 ILE A O 1
ATOM 1414 N N . LYS A 1 174 ? -16.408 6.193 24.636 1.00 65.44 174 LYS A N 1
ATOM 1415 C CA . LYS A 1 174 ? -16.050 7.190 25.664 1.00 65.44 174 LYS A CA 1
ATOM 1416 C C . LYS A 1 174 ? -15.360 6.607 26.912 1.00 65.44 174 LYS A C 1
ATOM 1418 O O . LYS A 1 174 ? -14.591 7.340 27.516 1.00 65.44 174 LYS A O 1
ATOM 1423 N N . ASN A 1 175 ? -15.546 5.318 27.231 1.00 59.88 175 ASN A N 1
ATOM 1424 C CA . ASN A 1 175 ? -15.010 4.670 28.439 1.00 59.88 175 ASN A CA 1
ATOM 1425 C C . ASN A 1 175 ? -14.328 3.302 28.204 1.00 59.88 175 ASN A C 1
ATOM 1427 O O . ASN A 1 175 ? -14.191 2.510 29.136 1.00 59.88 175 ASN A O 1
ATOM 1431 N N . LEU A 1 176 ? -13.916 2.978 26.975 1.00 64.25 176 LEU A N 1
ATOM 1432 C CA . LEU A 1 176 ? -13.461 1.622 26.644 1.00 64.25 176 LEU A CA 1
ATOM 1433 C C . LEU A 1 176 ? -11.939 1.444 26.730 1.00 64.25 176 LEU A C 1
ATOM 1435 O O . LEU A 1 176 ? -11.182 2.025 25.949 1.00 64.25 176 LEU A O 1
ATOM 1439 N N . LYS A 1 177 ? -11.494 0.576 27.649 1.00 62.81 177 LYS A N 1
ATOM 1440 C CA . LYS A 1 177 ? -10.086 0.141 27.769 1.00 62.81 177 LYS A CA 1
ATOM 1441 C C . LYS A 1 177 ? -9.679 -0.892 26.704 1.00 62.81 177 LYS A C 1
ATOM 1443 O O . LYS A 1 177 ? -8.495 -1.009 26.401 1.00 62.81 177 LYS A O 1
ATOM 1448 N N . SER A 1 178 ? -10.644 -1.610 26.133 1.00 67.25 178 SER A N 1
ATOM 1449 C CA . SER A 1 178 ? -10.471 -2.610 25.071 1.00 67.25 178 SER A CA 1
ATOM 1450 C C . SER A 1 178 ? -11.614 -2.518 24.058 1.00 67.25 178 SER A C 1
ATOM 1452 O O . SER A 1 178 ? -12.651 -1.926 24.362 1.00 67.25 178 SER A O 1
ATOM 1454 N N . LEU A 1 179 ? -11.457 -3.127 22.874 1.00 68.88 179 LEU A N 1
ATOM 1455 C CA . LEU A 1 179 ? -12.597 -3.289 21.968 1.00 68.88 179 LEU A CA 1
ATOM 1456 C C . LEU A 1 179 ? -13.696 -4.102 22.679 1.00 68.88 179 LEU A C 1
ATOM 1458 O O . LEU A 1 179 ? -13.389 -5.166 23.224 1.00 68.8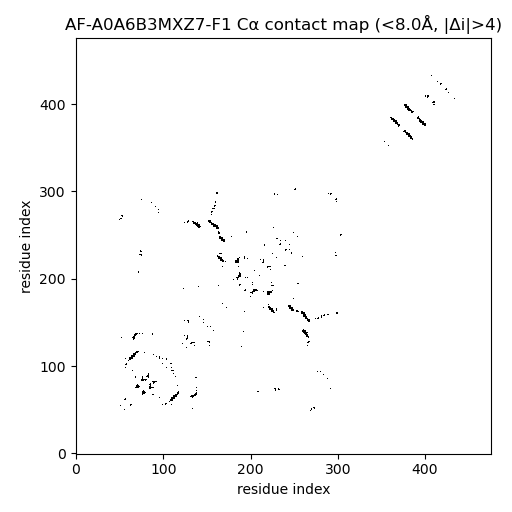8 179 LEU A O 1
ATOM 1462 N N . PRO A 1 180 ? -14.952 -3.632 22.700 1.00 68.81 180 PRO A N 1
ATOM 1463 C CA . PRO A 1 180 ? -16.089 -4.428 23.126 1.00 68.81 180 PRO A CA 1
ATOM 1464 C C . PRO A 1 180 ? -16.288 -5.559 22.132 1.00 68.81 180 PRO A C 1
ATOM 1466 O O . PRO A 1 180 ? -16.176 -5.347 20.924 1.00 68.81 180 PRO A O 1
ATOM 1469 N N . LYS A 1 181 ? -16.645 -6.734 22.644 1.00 71.62 181 LYS A N 1
ATOM 1470 C CA . LYS A 1 181 ? -17.089 -7.848 21.802 1.00 71.62 181 LYS A CA 1
ATOM 1471 C C . LYS A 1 181 ? -18.399 -7.537 21.068 1.00 71.62 181 LYS A C 1
ATOM 1473 O O . LYS A 1 181 ? -18.663 -8.150 20.047 1.00 71.62 181 LYS A O 1
ATOM 1478 N N . ASP A 1 182 ? -19.155 -6.554 21.556 1.00 78.44 182 ASP A N 1
ATOM 1479 C CA . ASP A 1 182 ? -20.505 -6.242 21.078 1.00 78.44 182 ASP A CA 1
ATOM 1480 C C . ASP A 1 182 ? -20.544 -5.102 20.044 1.00 78.44 182 ASP A C 1
ATOM 1482 O O . ASP A 1 182 ? -21.624 -4.627 19.700 1.00 78.44 182 ASP A O 1
ATOM 1486 N N . LEU A 1 183 ? -19.392 -4.603 19.570 1.00 86.81 183 LEU A N 1
ATOM 1487 C CA . LEU A 1 183 ? -19.402 -3.630 18.474 1.00 86.81 183 LEU A CA 1
ATOM 1488 C C . LEU A 1 183 ? -19.700 -4.337 17.157 1.00 86.81 183 LEU A C 1
ATOM 1490 O O . LEU A 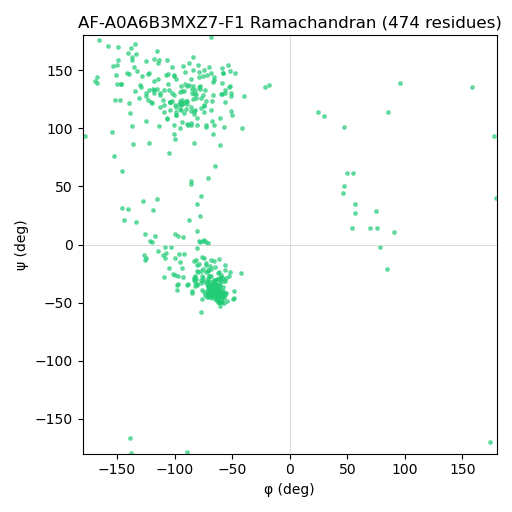1 183 ? -18.973 -5.246 16.758 1.00 86.81 183 LEU A O 1
ATOM 1494 N N . ASN A 1 184 ? -20.679 -3.819 16.420 1.00 92.12 184 ASN A N 1
ATOM 1495 C CA . ASN A 1 184 ? -20.886 -4.213 15.035 1.00 92.12 184 ASN A CA 1
ATOM 1496 C C . ASN A 1 184 ? -19.774 -3.593 14.181 1.00 92.12 184 ASN A C 1
ATOM 149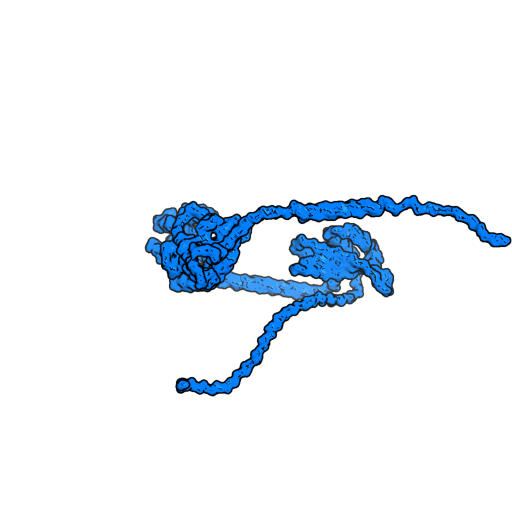8 O O . ASN A 1 184 ? -19.802 -2.398 13.878 1.00 92.12 184 ASN A O 1
ATOM 1502 N N . ILE A 1 185 ? -18.762 -4.390 13.834 1.00 94.38 185 ILE A N 1
ATOM 1503 C CA . ILE A 1 185 ? -17.579 -3.934 13.095 1.00 94.38 185 ILE A CA 1
ATOM 1504 C C . ILE A 1 185 ? -17.718 -4.304 11.621 1.00 94.38 185 ILE A C 1
ATOM 1506 O O . ILE A 1 185 ? -17.960 -5.458 11.291 1.00 94.38 185 ILE A O 1
ATOM 1510 N N . GLY A 1 186 ? -17.528 -3.339 10.728 1.00 96.12 186 GLY A N 1
ATOM 1511 C CA . GLY A 1 186 ? -17.444 -3.563 9.289 1.00 96.12 186 GLY A CA 1
ATOM 1512 C C . GLY A 1 186 ? -16.017 -3.763 8.784 1.00 96.12 186 GLY A C 1
ATOM 1513 O O . GLY A 1 186 ? -15.068 -3.231 9.364 1.00 96.12 186 GLY A O 1
ATOM 1514 N N . VAL A 1 187 ? -15.868 -4.476 7.668 1.00 95.12 187 VAL A N 1
ATOM 1515 C CA . VAL A 1 187 ? -14.588 -4.683 6.970 1.00 95.12 187 VAL A CA 1
ATOM 1516 C C . VAL A 1 187 ? -14.781 -4.955 5.490 1.00 95.12 187 VAL A C 1
ATOM 1518 O O . VAL A 1 187 ? -15.810 -5.479 5.083 1.00 95.12 187 VAL A O 1
ATOM 1521 N N . THR A 1 188 ? -13.778 -4.637 4.676 1.00 91.62 188 THR A N 1
ATOM 1522 C CA . THR A 1 188 ? -13.792 -4.962 3.244 1.00 91.62 188 THR A CA 1
ATOM 1523 C C . THR A 1 188 ? -13.320 -6.391 2.974 1.00 91.62 188 THR A C 1
ATOM 1525 O O . THR A 1 188 ? -12.286 -6.810 3.508 1.00 91.62 188 THR A O 1
ATOM 1528 N N . VAL A 1 189 ? -14.030 -7.101 2.094 1.00 88.00 189 VAL A N 1
ATOM 1529 C CA . VAL A 1 189 ? -13.667 -8.421 1.553 1.00 88.00 189 VAL A CA 1
ATOM 1530 C C . VAL A 1 189 ? -12.255 -8.436 0.948 1.00 88.00 189 VAL A C 1
ATOM 1532 O O . VAL A 1 189 ? -11.719 -7.405 0.537 1.00 88.00 189 VAL A O 1
ATOM 1535 N N . ASN A 1 190 ? -11.608 -9.605 0.906 1.00 79.94 190 ASN A N 1
ATOM 1536 C CA . ASN A 1 190 ? -10.293 -9.798 0.272 1.00 79.94 190 ASN A CA 1
ATOM 1537 C C . ASN A 1 190 ? -9.169 -8.884 0.812 1.00 79.94 190 ASN A C 1
ATOM 1539 O O . ASN A 1 190 ? -8.182 -8.584 0.126 1.00 79.94 190 ASN A O 1
ATOM 1543 N N . THR A 1 191 ? -9.286 -8.459 2.073 1.00 84.62 191 THR A N 1
ATOM 1544 C CA . THR A 1 191 ? -8.255 -7.694 2.780 1.00 84.62 191 THR A CA 1
ATOM 1545 C C . THR A 1 191 ? -7.527 -8.533 3.821 1.00 84.62 191 THR A C 1
ATOM 1547 O O . THR A 1 191 ? -7.995 -9.563 4.306 1.00 84.62 191 THR A O 1
ATOM 1550 N N . THR A 1 192 ? -6.331 -8.078 4.179 1.00 85.06 192 THR A N 1
ATOM 1551 C CA . THR A 1 192 ? -5.564 -8.623 5.299 1.00 85.06 192 THR A CA 1
ATOM 1552 C C . THR A 1 192 ? -6.256 -8.357 6.631 1.00 85.06 192 THR A C 1
ATOM 1554 O O . THR A 1 192 ? -6.172 -9.210 7.513 1.00 85.06 192 THR A O 1
ATOM 1557 N N . THR A 1 193 ? -6.986 -7.241 6.717 1.00 88.81 193 THR A N 1
ATOM 1558 C CA . THR A 1 193 ? -7.746 -6.792 7.879 1.00 88.81 193 THR A CA 1
ATOM 1559 C C . THR A 1 193 ? -8.748 -7.823 8.372 1.00 88.81 193 THR A C 1
ATOM 1561 O O . THR A 1 193 ? -8.797 -8.040 9.578 1.00 88.81 193 THR A O 1
ATOM 1564 N N . ILE A 1 194 ? -9.476 -8.504 7.473 1.00 88.56 194 ILE A N 1
ATOM 1565 C CA . ILE A 1 194 ? -10.489 -9.513 7.843 1.00 88.56 194 ILE A CA 1
ATOM 1566 C C . ILE A 1 194 ? -9.942 -10.508 8.854 1.00 88.56 194 ILE A C 1
ATOM 1568 O O . ILE A 1 194 ? -10.573 -10.736 9.874 1.00 88.56 194 ILE A O 1
ATOM 1572 N N . LYS A 1 195 ? -8.739 -11.039 8.623 1.00 84.75 195 LYS A N 1
ATOM 1573 C CA . LYS A 1 195 ? -8.157 -12.068 9.495 1.00 84.75 195 LYS A CA 1
ATOM 1574 C C . LYS A 1 195 ? -7.899 -11.583 10.921 1.00 84.75 195 LYS A C 1
ATOM 1576 O O . LYS A 1 195 ? -7.906 -12.387 11.842 1.00 84.75 195 LYS A O 1
ATOM 1581 N N . GLU A 1 196 ? -7.633 -10.291 11.108 1.00 85.31 196 GLU A N 1
ATOM 1582 C CA . GLU A 1 196 ? -7.378 -9.738 12.443 1.00 85.31 196 GLU A CA 1
ATOM 1583 C C . GLU A 1 196 ? -8.673 -9.469 13.217 1.00 85.31 196 GLU A C 1
ATOM 1585 O O . GLU A 1 196 ? -8.647 -9.410 14.443 1.00 85.31 196 GLU A O 1
ATOM 1590 N N . ILE A 1 197 ? -9.799 -9.305 12.522 1.00 87.94 197 ILE A N 1
ATOM 1591 C CA . ILE A 1 197 ? -11.086 -8.967 13.142 1.00 87.94 197 ILE A CA 1
ATOM 1592 C C . ILE A 1 197 ? -12.141 -10.068 13.011 1.00 87.94 197 ILE A C 1
ATOM 1594 O O . ILE A 1 197 ? -13.205 -9.942 13.599 1.00 87.94 197 ILE A O 1
ATOM 1598 N N . GLU A 1 198 ? -11.853 -11.145 12.283 1.00 88.94 198 GLU A N 1
ATOM 1599 C CA . GLU A 1 198 ? -12.695 -12.337 12.140 1.00 88.94 198 GLU A CA 1
ATOM 1600 C C . GLU A 1 198 ? -13.199 -12.879 13.491 1.00 88.94 198 GLU A C 1
ATOM 1602 O O . GLU A 1 198 ? -14.395 -13.160 13.584 1.00 88.94 198 GLU A O 1
ATOM 1607 N N . PRO A 1 199 ? -12.395 -12.912 14.581 1.00 88.06 199 PRO A N 1
ATOM 1608 C CA . PRO A 1 199 ? -12.889 -13.317 15.901 1.00 88.06 199 PRO A CA 1
ATOM 1609 C C . PRO A 1 199 ? -14.011 -12.437 16.479 1.00 88.06 199 PRO A C 1
ATOM 1611 O O . PRO A 1 199 ? -14.615 -12.811 17.482 1.00 88.06 199 PRO A O 1
ATOM 1614 N N . LEU A 1 200 ? -14.266 -11.263 15.893 1.00 87.19 200 LEU A N 1
ATOM 1615 C CA . LEU A 1 200 ? -15.316 -10.318 16.287 1.00 87.19 200 LEU A CA 1
ATOM 1616 C C . LEU A 1 200 ? -16.565 -10.414 15.394 1.00 87.19 200 LEU A C 1
ATOM 1618 O O . LEU A 1 200 ? -17.440 -9.564 15.506 1.00 87.19 200 LEU A O 1
ATOM 1622 N N . ASN A 1 201 ? -16.645 -11.419 14.512 1.00 90.38 201 ASN A N 1
ATOM 1623 C CA . ASN A 1 201 ? -17.762 -11.645 13.587 1.00 90.38 201 ASN A CA 1
ATOM 1624 C C . ASN A 1 201 ? -18.160 -10.380 12.787 1.00 90.38 201 ASN A C 1
ATOM 1626 O O . ASN A 1 201 ? -19.272 -9.864 12.932 1.00 90.38 201 ASN A O 1
ATOM 1630 N N . PRO A 1 202 ? -17.241 -9.825 11.977 1.00 93.81 202 PRO A N 1
ATOM 1631 C CA . PRO A 1 202 ? -17.451 -8.540 11.335 1.00 93.81 202 PRO A CA 1
ATOM 1632 C C . PRO A 1 202 ? -18.451 -8.636 10.177 1.00 93.81 202 PRO A C 1
ATOM 1634 O O . PRO A 1 202 ? -18.514 -9.630 9.454 1.00 93.81 202 PRO A O 1
ATOM 1637 N N . LYS A 1 203 ? -19.167 -7.541 9.921 1.00 96.00 203 LYS A N 1
ATOM 1638 C CA . LYS A 1 203 ? -19.948 -7.362 8.696 1.00 96.00 203 LYS A CA 1
ATOM 1639 C C . LYS A 1 203 ? -19.005 -7.122 7.517 1.00 96.00 203 LYS A C 1
ATOM 1641 O O . LYS A 1 203 ? -18.197 -6.192 7.534 1.00 96.00 203 LYS A O 1
ATOM 1646 N N . ILE A 1 204 ? -19.114 -7.952 6.488 1.00 95.38 204 ILE A N 1
ATOM 1647 C CA . ILE A 1 204 ? -18.275 -7.869 5.290 1.00 95.38 204 ILE A CA 1
ATOM 1648 C C . ILE A 1 204 ? -18.942 -6.945 4.265 1.00 95.38 204 ILE A C 1
ATOM 1650 O O . ILE A 1 204 ? -20.150 -7.015 4.049 1.00 95.38 204 ILE A O 1
ATOM 1654 N N . PHE A 1 205 ? -18.144 -6.076 3.653 1.00 93.62 205 PHE A N 1
ATOM 1655 C CA . PHE A 1 205 ? -18.528 -5.161 2.580 1.00 93.62 205 PHE A CA 1
ATOM 1656 C C . PHE A 1 205 ? -17.659 -5.415 1.347 1.00 93.62 205 PHE A C 1
ATOM 1658 O O . PHE A 1 205 ? -16.478 -5.750 1.484 1.00 93.62 205 PHE A O 1
ATOM 1665 N N . GLU A 1 206 ? -18.209 -5.210 0.152 1.00 89.25 206 GLU A N 1
ATOM 1666 C CA . GLU A 1 206 ? -17.470 -5.402 -1.102 1.00 89.25 206 GLU A CA 1
ATOM 1667 C C . GLU A 1 206 ? -16.413 -4.316 -1.286 1.00 89.25 206 GLU A C 1
ATOM 1669 O O . GLU A 1 206 ? -15.256 -4.582 -1.623 1.00 89.25 206 GLU A O 1
ATOM 1674 N N . THR A 1 207 ? -16.788 -3.072 -0.984 1.00 87.69 207 THR A N 1
ATOM 1675 C CA . THR A 1 207 ? -15.888 -1.923 -1.064 1.00 87.69 207 THR A CA 1
ATOM 1676 C C . THR A 1 207 ? -15.682 -1.270 0.296 1.00 87.69 207 THR A C 1
ATOM 1678 O O . THR A 1 207 ? -16.451 -1.430 1.249 1.00 87.69 207 THR A O 1
ATOM 1681 N N . ARG A 1 208 ? -14.593 -0.509 0.418 1.00 89.75 208 ARG A N 1
ATOM 1682 C CA . ARG A 1 208 ? -14.331 0.259 1.638 1.00 89.75 208 ARG A CA 1
ATOM 1683 C C . ARG A 1 208 ? -15.293 1.431 1.756 1.00 89.75 208 ARG A C 1
ATOM 1685 O O . ARG A 1 208 ? -15.753 1.737 2.847 1.00 89.75 208 ARG A O 1
ATOM 1692 N N . GLU A 1 209 ? -15.618 2.052 0.630 1.00 89.06 209 GLU A N 1
ATOM 1693 C CA . GLU A 1 209 ? -16.580 3.139 0.511 1.00 89.06 209 GLU A CA 1
ATOM 1694 C C . GLU A 1 209 ? -17.958 2.740 1.052 1.00 89.06 209 GLU A C 1
ATOM 1696 O O . GLU A 1 209 ? -18.568 3.517 1.785 1.00 89.06 209 GLU A O 1
ATOM 1701 N N . GLU A 1 210 ? -18.436 1.532 0.744 1.00 92.00 210 GLU A N 1
ATOM 1702 C CA . GLU A 1 210 ? -19.683 0.995 1.302 1.00 92.00 210 GLU A CA 1
ATOM 1703 C C . GLU A 1 210 ? -19.629 0.857 2.819 1.00 92.00 210 GLU A C 1
ATOM 1705 O O . GLU A 1 210 ? -20.520 1.354 3.507 1.00 92.00 210 GLU A O 1
ATOM 1710 N N . GLY A 1 211 ? -18.577 0.236 3.355 1.00 93.44 211 GLY A N 1
ATOM 1711 C CA . GLY A 1 211 ? -18.439 0.065 4.799 1.00 93.44 211 GLY A CA 1
ATOM 1712 C C . GLY A 1 211 ? -18.299 1.394 5.544 1.00 93.44 211 GLY A C 1
ATOM 1713 O O . GLY A 1 211 ? -18.898 1.594 6.598 1.00 93.44 211 GLY A O 1
ATOM 1714 N N . ILE A 1 212 ? -17.579 2.354 4.964 1.00 92.31 212 ILE A N 1
ATOM 1715 C CA . ILE A 1 212 ? -17.476 3.717 5.493 1.00 92.31 212 ILE A CA 1
ATOM 1716 C C . ILE A 1 212 ? -18.841 4.425 5.448 1.00 92.31 212 ILE A C 1
ATOM 1718 O O . ILE A 1 212 ? -19.215 5.088 6.414 1.00 92.31 212 ILE A O 1
ATOM 1722 N N . ARG A 1 213 ? -19.634 4.253 4.386 1.00 92.19 213 ARG A N 1
ATOM 1723 C CA . ARG A 1 213 ? -20.994 4.810 4.311 1.00 92.19 213 AR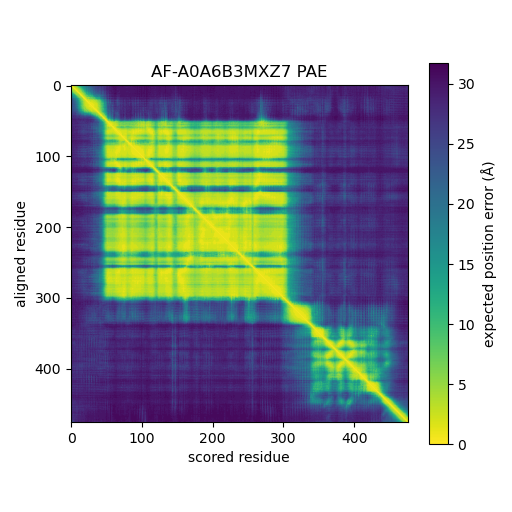G A CA 1
ATOM 1724 C C . ARG A 1 213 ? -21.923 4.197 5.362 1.00 92.19 213 ARG A C 1
ATOM 1726 O O . ARG A 1 213 ? -22.614 4.947 6.046 1.00 92.19 213 ARG A O 1
ATOM 1733 N N . ALA A 1 214 ? -21.873 2.879 5.543 1.00 94.81 214 ALA A N 1
ATOM 1734 C CA . ALA A 1 214 ? -22.627 2.171 6.575 1.00 94.81 214 ALA A CA 1
ATOM 1735 C C . ALA A 1 214 ? -22.273 2.682 7.984 1.00 94.81 214 ALA A C 1
ATOM 1737 O O . ALA A 1 214 ? -23.156 2.923 8.806 1.00 94.81 214 ALA A O 1
ATOM 1738 N N . LEU A 1 215 ? -20.986 2.945 8.252 1.00 94.19 215 LEU A N 1
ATOM 1739 C CA . LEU A 1 215 ? -20.549 3.569 9.505 1.00 94.19 215 LEU A CA 1
ATOM 1740 C C . LEU A 1 215 ? -21.121 4.983 9.672 1.00 94.19 215 LEU A C 1
ATOM 1742 O O . LEU A 1 215 ? -21.559 5.349 10.761 1.00 94.19 215 LEU A O 1
ATOM 1746 N N . ALA A 1 216 ? -21.126 5.787 8.605 1.00 91.56 216 ALA A N 1
ATOM 1747 C CA . ALA A 1 216 ? -21.668 7.143 8.643 1.00 91.56 216 ALA A CA 1
ATOM 1748 C C . ALA A 1 216 ? -23.184 7.172 8.905 1.00 91.56 216 ALA A C 1
ATOM 1750 O O . ALA A 1 216 ? -23.669 8.097 9.561 1.00 91.56 216 ALA A O 1
ATOM 1751 N N . GLN A 1 217 ? -23.906 6.172 8.393 1.00 92.38 217 GLN A N 1
ATOM 1752 C CA . GLN A 1 217 ? -25.354 5.997 8.542 1.00 92.38 217 GLN A CA 1
ATOM 1753 C C . GLN A 1 217 ? -25.748 5.377 9.892 1.00 92.38 217 GLN A C 1
ATOM 1755 O O . GLN A 1 217 ? -26.883 5.545 10.327 1.00 92.38 217 GLN A O 1
ATOM 1760 N N . GLY A 1 218 ? -24.801 4.746 10.593 1.00 91.62 218 GLY A N 1
ATOM 1761 C CA . GLY A 1 218 ? -25.035 4.092 11.881 1.00 91.62 218 GLY A CA 1
ATOM 1762 C C . GLY A 1 218 ? -25.434 2.617 11.777 1.00 91.62 218 GLY A C 1
ATOM 1763 O O . GLY A 1 218 ? -25.808 2.033 12.790 1.00 91.62 218 GLY A O 1
ATOM 1764 N N . ASP A 1 219 ? -25.314 2.009 10.594 1.00 94.62 219 ASP A N 1
ATOM 1765 C CA . ASP A 1 219 ? -25.605 0.586 10.351 1.00 94.62 219 ASP A CA 1
ATOM 1766 C C . ASP A 1 219 ? -24.560 -0.347 10.982 1.00 94.62 219 ASP A C 1
ATOM 1768 O O . ASP A 1 219 ? -24.803 -1.537 11.186 1.00 94.62 219 ASP A O 1
ATOM 1772 N N . ILE A 1 220 ? -23.369 0.189 11.242 1.00 94.62 220 ILE A N 1
ATOM 1773 C CA . ILE A 1 220 ? -22.277 -0.446 11.979 1.00 94.62 220 ILE A CA 1
ATOM 1774 C C . ILE A 1 220 ? -21.705 0.568 12.971 1.00 94.62 220 ILE A C 1
ATOM 1776 O O . ILE A 1 220 ? -21.754 1.779 12.746 1.00 94.62 220 ILE A O 1
ATOM 1780 N N . ASP A 1 221 ? -21.132 0.085 14.070 1.00 92.75 221 ASP A N 1
ATOM 1781 C CA . ASP A 1 221 ? -20.560 0.946 15.106 1.00 92.75 221 ASP A CA 1
ATOM 1782 C C . ASP A 1 221 ? -19.131 1.390 14.778 1.00 92.75 221 ASP A C 1
ATOM 1784 O O . ASP A 1 221 ? -18.692 2.470 15.192 1.00 92.75 221 ASP A O 1
ATOM 1788 N N . ALA A 1 222 ? -18.393 0.546 14.056 1.00 94.31 222 ALA A N 1
ATOM 1789 C CA . ALA A 1 222 ? -17.002 0.770 13.700 1.00 94.31 222 ALA A CA 1
ATOM 1790 C C . ALA A 1 222 ? -16.654 0.129 12.353 1.00 94.31 222 ALA A C 1
ATOM 1792 O O . ALA A 1 222 ? -17.304 -0.815 11.920 1.00 94.31 222 ALA A O 1
ATOM 1793 N N . PHE A 1 223 ? -15.592 0.607 11.711 1.00 95.75 223 PHE A N 1
ATOM 1794 C CA . PHE A 1 223 ? -15.075 0.043 10.468 1.00 95.75 223 PHE A CA 1
ATOM 1795 C C . PHE A 1 223 ? -13.563 -0.180 10.562 1.00 95.75 223 PHE A C 1
ATOM 1797 O O . PHE A 1 223 ? -12.817 0.743 10.891 1.00 95.75 223 PHE A O 1
ATOM 1804 N N . ALA A 1 224 ? -13.105 -1.399 10.290 1.00 95.12 224 ALA A N 1
ATOM 1805 C CA . ALA A 1 224 ? -11.705 -1.793 10.378 1.00 95.12 224 ALA A CA 1
ATOM 1806 C C . ALA A 1 224 ? -11.007 -1.701 9.016 1.00 95.12 224 ALA A C 1
ATOM 1808 O O . ALA A 1 224 ? -11.492 -2.226 8.015 1.00 95.12 224 ALA A O 1
ATOM 1809 N N . SER A 1 225 ? -9.838 -1.063 8.986 1.00 94.50 225 SER A N 1
ATOM 1810 C CA . SER A 1 225 ? -8.952 -1.004 7.818 1.00 94.50 225 SER A CA 1
ATOM 1811 C C . SER A 1 225 ? -7.572 -0.512 8.258 1.00 94.50 225 SER A C 1
ATOM 1813 O O . SER A 1 225 ? -7.348 -0.132 9.409 1.00 94.50 225 SER A O 1
ATOM 1815 N N . ASP A 1 226 ? -6.639 -0.483 7.320 1.00 94.25 226 ASP A N 1
ATOM 1816 C CA . ASP A 1 226 ? -5.337 0.142 7.498 1.00 94.25 226 ASP A CA 1
ATOM 1817 C C . ASP A 1 226 ? -5.483 1.620 7.903 1.00 94.25 226 ASP A C 1
ATOM 1819 O O . ASP A 1 226 ? -6.214 2.397 7.280 1.00 94.25 226 ASP A O 1
ATOM 1823 N N . ASP A 1 227 ? -4.770 2.011 8.954 1.00 94.62 227 ASP A N 1
ATOM 1824 C CA . ASP A 1 227 ? -4.846 3.310 9.623 1.00 94.62 227 ASP A CA 1
ATOM 1825 C C . ASP A 1 227 ? -4.599 4.474 8.668 1.00 94.62 227 ASP A C 1
ATOM 1827 O O . ASP A 1 227 ? -5.353 5.445 8.693 1.00 94.62 227 ASP A O 1
ATOM 1831 N N . ILE A 1 228 ? -3.618 4.361 7.767 1.00 95.25 228 ILE A N 1
ATOM 1832 C CA . ILE A 1 228 ? -3.336 5.427 6.798 1.00 95.25 228 ILE A CA 1
ATOM 1833 C C . ILE A 1 228 ? -4.525 5.689 5.861 1.00 95.25 228 ILE A C 1
ATOM 1835 O O . ILE A 1 228 ? -4.804 6.840 5.521 1.00 95.25 228 ILE A O 1
ATOM 1839 N N . LEU A 1 229 ? -5.270 4.642 5.492 1.00 94.44 229 LEU A N 1
ATOM 1840 C CA . LEU A 1 229 ? -6.455 4.759 4.644 1.00 94.44 229 LEU A CA 1
ATOM 1841 C C . LEU A 1 229 ? -7.627 5.351 5.432 1.00 94.44 229 LEU A C 1
ATOM 1843 O O . LEU A 1 229 ? -8.318 6.236 4.933 1.00 94.44 229 LEU A O 1
ATOM 1847 N N . LEU A 1 230 ? -7.819 4.935 6.689 1.00 94.69 230 LEU A N 1
ATOM 1848 C CA . LEU A 1 230 ? -8.850 5.502 7.567 1.00 94.69 230 LEU A CA 1
ATOM 1849 C C . LEU A 1 230 ? -8.610 6.990 7.865 1.00 94.69 230 LEU A C 1
ATOM 1851 O O . LEU A 1 230 ? -9.551 7.786 7.846 1.00 94.69 230 LEU A O 1
ATOM 1855 N N . GLN A 1 231 ? -7.353 7.390 8.084 1.00 94.12 231 GLN A N 1
ATOM 1856 C CA . GLN A 1 231 ? -6.965 8.802 8.161 1.00 94.12 231 GLN A CA 1
ATOM 1857 C C . GLN A 1 231 ? -7.336 9.553 6.874 1.00 94.12 231 GLN A C 1
ATOM 1859 O O . GLN A 1 231 ? -7.754 10.711 6.931 1.00 94.12 231 GLN A O 1
ATOM 1864 N N . GLY A 1 232 ? -7.218 8.889 5.721 1.00 92.31 232 GLY A N 1
ATOM 1865 C CA . GLY A 1 232 ? -7.651 9.406 4.429 1.00 92.31 232 GLY A CA 1
ATOM 1866 C C . GLY A 1 232 ? -9.134 9.783 4.407 1.00 92.31 232 GLY A C 1
ATOM 1867 O O . GLY A 1 232 ? -9.458 10.920 4.054 1.00 92.31 232 GLY A O 1
ATOM 1868 N N . TYR A 1 233 ? -10.024 8.884 4.845 1.00 90.81 233 TYR A N 1
ATOM 1869 C CA . TYR A 1 233 ? -11.465 9.175 4.934 1.00 90.81 233 TYR A CA 1
ATOM 1870 C C . TYR A 1 233 ? -11.770 10.276 5.948 1.00 90.81 233 TYR A C 1
ATOM 1872 O O . TYR A 1 233 ? -12.516 11.194 5.625 1.00 90.81 233 TYR A O 1
ATOM 1880 N N . LEU A 1 234 ? -11.140 10.256 7.129 1.00 90.69 234 LEU A N 1
ATOM 1881 C CA . LEU A 1 234 ? -11.308 11.309 8.142 1.00 90.69 234 LEU A CA 1
ATOM 1882 C C . LEU A 1 234 ? -10.934 12.712 7.638 1.00 90.69 234 LEU A C 1
ATOM 1884 O O . LEU A 1 234 ? -11.449 13.703 8.151 1.00 90.69 234 LEU A O 1
ATOM 1888 N N . LYS A 1 235 ? -10.007 12.808 6.679 1.00 88.56 235 LYS A N 1
ATOM 1889 C CA . LYS A 1 235 ? -9.572 14.083 6.094 1.00 88.56 235 LYS A CA 1
ATOM 1890 C C . LYS A 1 235 ? -10.413 14.511 4.890 1.00 88.56 235 LYS A C 1
ATOM 1892 O O . LYS A 1 235 ? -10.580 15.710 4.689 1.00 88.56 235 LYS A O 1
ATOM 1897 N N . LYS A 1 236 ? -10.885 13.569 4.065 1.00 83.38 236 LYS A N 1
ATOM 1898 C CA . LYS A 1 236 ? -11.573 13.877 2.797 1.00 83.38 236 LYS A CA 1
ATOM 1899 C C . LYS A 1 236 ? -13.092 13.859 2.875 1.00 83.38 236 LYS A C 1
ATOM 1901 O O . LYS A 1 236 ? -13.734 14.625 2.159 1.00 83.38 236 LYS A O 1
ATOM 1906 N N . ASP A 1 237 ? -13.669 12.973 3.675 1.00 77.31 237 ASP A N 1
ATOM 1907 C CA . ASP A 1 237 ? -15.110 12.767 3.676 1.00 77.31 237 ASP A CA 1
ATOM 1908 C C . ASP A 1 237 ? -15.795 13.764 4.619 1.00 77.31 237 ASP A C 1
ATOM 1910 O O . ASP A 1 237 ? -15.578 13.770 5.830 1.00 77.31 237 ASP A O 1
ATOM 1914 N N . LYS A 1 238 ? -16.668 14.607 4.056 1.00 75.81 238 LYS A N 1
ATOM 1915 C CA . LYS A 1 238 ? -17.428 15.624 4.800 1.00 75.81 238 LYS A CA 1
ATOM 1916 C C . LYS A 1 238 ? -18.354 15.014 5.859 1.00 75.81 238 LYS A C 1
ATOM 1918 O O . LYS A 1 238 ? -18.690 15.694 6.834 1.00 75.81 238 LYS A O 1
ATOM 1923 N N . ASN A 1 239 ? -18.750 13.752 5.692 1.00 74.44 239 ASN A N 1
ATOM 1924 C CA . ASN A 1 239 ? -19.570 13.020 6.657 1.00 74.44 239 ASN A CA 1
ATOM 1925 C C . ASN A 1 239 ? -18.771 12.636 7.910 1.00 74.44 239 ASN A C 1
ATOM 1927 O O . ASN A 1 239 ? -19.330 12.495 9.002 1.00 74.44 239 ASN A O 1
ATOM 1931 N N . PHE A 1 240 ? -17.447 12.543 7.783 1.00 77.75 240 PHE A N 1
ATOM 1932 C CA . PHE A 1 240 ? -16.544 12.175 8.858 1.00 77.75 240 PHE A CA 1
ATOM 1933 C C . PHE A 1 240 ? -15.893 13.410 9.465 1.00 77.75 240 PHE A C 1
ATOM 1935 O O . PHE A 1 240 ? -14.823 13.860 9.076 1.00 77.75 240 PHE A O 1
ATOM 1942 N N . LYS A 1 241 ? -16.539 13.955 10.497 1.00 77.38 241 LYS A N 1
ATOM 1943 C CA . LYS A 1 241 ? -15.936 15.023 11.301 1.00 77.38 241 LYS A CA 1
ATOM 1944 C C . LYS A 1 241 ? -14.977 14.414 12.332 1.00 77.38 241 LYS A C 1
ATOM 1946 O O . LYS A 1 241 ? -15.428 13.574 13.121 1.00 77.38 241 LYS A O 1
ATOM 1951 N N . PRO A 1 242 ? -13.723 14.896 12.451 1.00 75.19 242 PRO A N 1
ATOM 1952 C CA . PRO A 1 242 ? -12.800 14.483 13.517 1.00 75.19 242 PRO A CA 1
ATOM 1953 C C . PRO A 1 242 ? -13.349 14.705 14.935 1.00 75.19 242 PRO A C 1
ATOM 1955 O O . PRO A 1 242 ? -12.858 14.128 15.903 1.00 75.19 242 PRO A O 1
ATOM 1958 N N . SER A 1 243 ? -14.381 15.542 15.092 1.00 81.50 243 SER A N 1
ATOM 1959 C CA . SER A 1 243 ? -15.102 15.718 16.354 1.00 81.50 243 SER A CA 1
ATOM 1960 C C . SER A 1 243 ? -15.985 14.520 16.718 1.00 81.50 243 SER A C 1
ATOM 1962 O O . SER A 1 243 ? -16.102 14.231 17.906 1.00 81.50 243 SER A O 1
ATOM 1964 N N . LYS A 1 244 ? -16.543 13.800 15.734 1.00 87.69 244 LYS A N 1
ATOM 1965 C CA . LYS A 1 244 ? -17.467 12.667 15.925 1.00 87.69 244 LYS A CA 1
ATOM 1966 C C . LYS A 1 244 ? -16.788 11.305 15.857 1.00 87.69 244 LYS A C 1
ATOM 1968 O O . LYS A 1 244 ? -17.194 10.408 16.582 1.00 87.69 244 LYS A O 1
ATOM 1973 N N . TYR A 1 245 ? -15.756 11.157 15.034 1.00 91.75 245 TYR A N 1
ATOM 1974 C CA . TYR A 1 245 ? -15.078 9.879 14.821 1.00 91.75 245 TYR A CA 1
ATOM 1975 C C . TYR A 1 245 ? -13.640 9.913 15.317 1.00 91.75 245 TYR A C 1
ATOM 1977 O O . TYR A 1 245 ? -13.034 10.978 15.452 1.00 91.75 245 TYR A O 1
ATOM 1985 N N . VAL A 1 246 ? -13.095 8.742 15.622 1.00 91.12 246 VAL A N 1
ATOM 1986 C CA . VAL A 1 246 ? -11.701 8.589 16.030 1.00 91.12 246 VAL A CA 1
ATOM 1987 C C . VAL A 1 246 ? -11.171 7.226 15.616 1.00 91.12 246 VAL A C 1
ATOM 1989 O O . VAL A 1 246 ? -11.936 6.275 15.467 1.00 91.12 246 VAL A O 1
ATOM 1992 N N . LEU A 1 247 ? -9.856 7.148 15.438 1.00 92.00 247 LEU A N 1
ATOM 1993 C CA . LEU A 1 247 ? -9.150 5.892 15.236 1.00 92.00 247 LEU A CA 1
ATOM 1994 C C . LEU A 1 247 ? -8.871 5.248 16.592 1.00 92.00 247 LEU A C 1
ATOM 1996 O O . LEU A 1 247 ? -8.365 5.901 17.509 1.00 92.00 247 LEU A O 1
ATOM 2000 N N . TYR A 1 248 ? -9.228 3.978 16.722 1.00 88.94 248 TYR A N 1
ATOM 2001 C CA . TYR A 1 248 ? -9.054 3.196 17.935 1.00 88.94 248 TYR A CA 1
ATOM 2002 C C . TYR A 1 248 ? -8.335 1.869 17.627 1.00 88.94 248 TYR A C 1
ATOM 2004 O O . TYR A 1 248 ? -8.578 1.279 16.572 1.00 88.94 248 TYR A O 1
ATOM 2012 N N . PRO A 1 249 ? -7.477 1.369 18.535 1.00 86.88 249 PRO A N 1
ATOM 2013 C CA . PRO A 1 249 ? -6.897 2.060 19.693 1.00 86.88 249 PRO A CA 1
ATOM 2014 C C . PRO A 1 249 ? -6.106 3.311 19.281 1.00 86.88 249 PRO A C 1
ATOM 2016 O O . PRO A 1 249 ? -5.609 3.392 18.163 1.00 86.88 249 PRO A O 1
ATOM 2019 N N . ARG A 1 250 ? -6.009 4.323 20.152 1.00 84.12 250 ARG A N 1
ATOM 2020 C CA . ARG A 1 250 ? -5.379 5.613 19.785 1.00 84.12 250 ARG A CA 1
ATOM 2021 C C . ARG A 1 250 ? -3.855 5.546 19.725 1.00 84.12 250 ARG A C 1
ATOM 2023 O O . ARG A 1 250 ? -3.227 6.290 18.977 1.00 84.12 250 ARG A O 1
ATOM 2030 N N . ASP A 1 251 ? -3.271 4.661 20.514 1.00 82.06 251 ASP A N 1
ATOM 2031 C CA . ASP A 1 251 ? -1.845 4.585 20.831 1.00 82.06 251 ASP A CA 1
ATOM 2032 C C . ASP A 1 251 ? -1.148 3.364 20.216 1.00 82.06 251 ASP A C 1
ATOM 2034 O O . ASP A 1 251 ? 0.073 3.278 20.246 1.00 82.06 251 ASP A O 1
ATOM 2038 N N . ARG A 1 252 ? -1.905 2.427 19.633 1.00 84.25 252 ARG A N 1
ATOM 2039 C CA . ARG A 1 252 ? -1.362 1.221 18.990 1.00 84.25 252 ARG A CA 1
ATOM 2040 C C . ARG A 1 252 ? -2.224 0.733 17.831 1.00 84.25 252 ARG A C 1
ATOM 2042 O O . ARG A 1 252 ? -3.329 1.236 17.628 1.00 84.25 252 ARG A O 1
ATOM 2049 N N . TYR A 1 253 ? -1.708 -0.225 17.073 1.00 87.94 253 TYR A N 1
ATOM 2050 C CA . TYR A 1 253 ? -2.473 -0.987 16.086 1.00 87.94 253 TYR A CA 1
ATOM 2051 C C . TYR A 1 253 ? -3.196 -2.161 16.753 1.00 87.94 253 TYR A C 1
ATOM 2053 O O . TYR A 1 253 ? -2.852 -2.548 17.870 1.00 87.94 253 TYR A O 1
ATOM 2061 N N . LEU A 1 254 ? -4.217 -2.712 16.089 1.00 83.38 254 LEU A N 1
ATOM 2062 C CA . LEU A 1 254 ? -4.934 -3.896 16.583 1.00 83.38 254 LEU A CA 1
ATOM 2063 C C . LEU A 1 254 ? -4.014 -5.110 16.706 1.00 83.38 254 LEU A C 1
ATOM 2065 O O . LEU A 1 254 ? -4.167 -5.904 17.629 1.00 83.38 254 LEU A O 1
ATOM 2069 N N . SER A 1 255 ? -3.046 -5.227 15.800 1.00 73.25 255 SER A N 1
ATOM 2070 C CA . SER A 1 255 ? -2.022 -6.257 15.867 1.00 73.25 255 SER A CA 1
ATOM 2071 C C . SER A 1 255 ? -0.771 -5.693 16.534 1.00 73.25 255 SER A C 1
ATOM 2073 O O . SER A 1 255 ? -0.193 -4.726 16.039 1.00 73.25 255 SER A O 1
ATOM 2075 N N . GLU A 1 256 ? -0.335 -6.288 17.648 1.00 59.00 256 GLU A N 1
ATOM 2076 C CA . GLU A 1 256 ? 0.886 -5.853 18.348 1.00 59.00 256 GLU A CA 1
ATOM 2077 C C . GLU A 1 256 ? 2.169 -6.148 17.551 1.00 59.00 256 GLU A C 1
ATOM 2079 O O . GLU A 1 256 ? 3.183 -5.493 17.776 1.00 59.00 256 GLU A O 1
ATOM 2084 N N . PHE A 1 257 ? 2.123 -7.093 16.602 1.00 55.00 257 PHE A N 1
ATOM 2085 C CA . PHE A 1 257 ? 3.302 -7.568 15.864 1.00 55.00 257 PHE A CA 1
ATOM 2086 C C . PHE A 1 257 ? 3.172 -7.523 14.336 1.00 55.00 257 PHE A C 1
ATOM 2088 O O . PHE A 1 257 ? 4.163 -7.756 13.647 1.00 55.00 257 PHE A O 1
ATOM 2095 N N . LYS A 1 258 ? 1.985 -7.246 13.777 1.00 70.50 258 LYS A N 1
ATOM 2096 C CA . LYS A 1 258 ? 1.787 -7.231 12.319 1.00 70.50 258 LYS A CA 1
ATOM 2097 C C . LYS A 1 258 ? 1.656 -5.801 11.815 1.00 70.50 258 LYS A C 1
ATOM 2099 O O . LYS A 1 258 ? 0.642 -5.140 12.040 1.00 70.50 258 LYS A O 1
ATOM 2104 N N . SER A 1 259 ? 2.698 -5.341 11.132 1.00 85.69 259 SER A N 1
ATOM 2105 C CA . SER A 1 259 ? 2.619 -4.175 10.263 1.00 85.69 259 SER A CA 1
ATOM 2106 C C . SER A 1 259 ? 2.000 -4.555 8.917 1.00 85.69 259 SER A C 1
ATOM 2108 O O . SER A 1 259 ? 2.077 -5.698 8.462 1.00 85.69 259 SER A O 1
ATOM 2110 N N . GLU A 1 260 ? 1.397 -3.569 8.267 1.00 89.25 260 GLU A N 1
ATOM 2111 C CA . GLU A 1 260 ? 0.955 -3.657 6.883 1.00 89.25 260 GLU A CA 1
ATOM 2112 C C . GLU A 1 260 ? 2.002 -2.938 6.018 1.00 89.25 260 GLU A C 1
ATOM 2114 O O . GLU A 1 260 ? 2.008 -1.711 5.896 1.00 89.25 260 GLU A O 1
ATOM 2119 N N . ASP A 1 261 ? 2.943 -3.714 5.481 1.00 92.38 261 ASP A N 1
ATOM 2120 C CA . ASP A 1 261 ? 4.005 -3.237 4.594 1.00 92.38 261 ASP A CA 1
ATOM 2121 C C . ASP A 1 261 ? 3.502 -3.203 3.146 1.00 92.38 261 ASP A C 1
ATOM 2123 O O . ASP A 1 261 ? 3.401 -4.246 2.494 1.00 92.38 261 ASP A O 1
ATOM 2127 N N . TYR A 1 262 ? 3.207 -2.017 2.622 1.00 94.38 262 TYR A N 1
ATOM 2128 C CA . TYR A 1 262 ? 2.773 -1.847 1.238 1.00 94.38 262 TYR A CA 1
ATOM 2129 C C . TYR A 1 262 ? 3.946 -1.949 0.272 1.00 94.38 262 TYR A C 1
ATOM 2131 O O . TYR A 1 262 ? 4.928 -1.212 0.395 1.00 94.38 262 TYR A O 1
ATOM 2139 N N . ALA A 1 263 ? 3.825 -2.834 -0.712 1.00 94.69 263 ALA A N 1
ATOM 2140 C CA . ALA A 1 263 ? 4.819 -3.060 -1.752 1.00 94.69 263 ALA A CA 1
ATOM 2141 C C . ALA A 1 263 ? 4.149 -3.193 -3.125 1.00 94.69 263 ALA A C 1
ATOM 2143 O O . ALA A 1 263 ? 2.952 -3.451 -3.226 1.00 94.69 263 ALA A O 1
ATOM 2144 N N . MET A 1 264 ? 4.935 -3.012 -4.183 1.00 94.81 264 MET A N 1
ATOM 2145 C CA . MET A 1 264 ? 4.481 -3.251 -5.548 1.00 94.81 264 MET A CA 1
ATOM 2146 C C . MET A 1 264 ? 4.416 -4.751 -5.818 1.00 94.81 264 MET A C 1
ATOM 2148 O O . MET A 1 264 ? 5.277 -5.499 -5.346 1.00 94.81 264 MET A O 1
ATOM 2152 N N . VAL A 1 265 ? 3.431 -5.168 -6.608 1.00 93.25 265 VAL A N 1
ATOM 2153 C CA . VAL A 1 265 ? 3.253 -6.565 -7.016 1.00 93.25 265 VAL A CA 1
ATOM 2154 C C . VAL A 1 265 ? 3.743 -6.730 -8.443 1.00 93.25 265 VAL A C 1
ATOM 2156 O O . VAL A 1 265 ? 3.389 -5.949 -9.328 1.00 93.25 265 VAL A O 1
ATOM 2159 N N . ILE A 1 266 ? 4.577 -7.740 -8.644 1.00 93.94 266 ILE A N 1
ATOM 2160 C CA . ILE A 1 266 ? 5.288 -8.023 -9.887 1.00 93.94 266 ILE A CA 1
ATOM 2161 C C . ILE A 1 266 ? 5.113 -9.511 -10.178 1.00 93.94 266 ILE A C 1
ATOM 2163 O O . ILE A 1 266 ? 4.989 -10.312 -9.254 1.00 93.94 266 ILE A O 1
ATOM 2167 N N . LYS A 1 267 ? 5.093 -9.901 -11.447 1.00 92.25 267 LYS A N 1
ATOM 2168 C CA . LYS A 1 267 ? 4.991 -11.311 -11.822 1.00 92.25 267 LYS A CA 1
ATOM 2169 C C . LYS A 1 267 ? 6.253 -12.075 -11.401 1.00 92.25 267 LYS A C 1
ATOM 2171 O O . LYS A 1 267 ? 7.360 -11.543 -11.518 1.00 92.25 267 LYS A O 1
ATOM 2176 N N . GLU A 1 268 ? 6.088 -13.297 -10.894 1.00 90.25 268 GLU A N 1
ATOM 2177 C CA . GLU A 1 268 ? 7.213 -14.187 -10.563 1.00 90.25 268 GLU A CA 1
ATOM 2178 C C . GLU A 1 268 ? 8.168 -14.328 -11.763 1.00 90.25 268 GLU A C 1
ATOM 2180 O O . GLU A 1 268 ? 7.753 -14.178 -12.908 1.00 90.25 268 GLU A O 1
ATOM 2185 N N . GLY A 1 269 ? 9.464 -14.531 -11.516 1.00 89.06 269 GLY A N 1
ATOM 2186 C CA . GLY A 1 269 ? 10.478 -14.614 -12.578 1.00 89.06 269 GLY A CA 1
ATOM 2187 C C . GLY A 1 269 ? 11.037 -13.268 -13.065 1.00 89.06 269 GLY A C 1
ATOM 2188 O O . GLY A 1 269 ? 12.168 -13.227 -13.544 1.00 89.06 269 GLY A O 1
ATOM 2189 N N . ASN A 1 270 ? 10.338 -12.145 -12.852 1.00 91.88 270 ASN A N 1
ATOM 2190 C CA . ASN A 1 270 ? 10.799 -10.801 -13.249 1.00 91.88 270 ASN A CA 1
ATOM 2191 C C . ASN A 1 270 ? 11.708 -10.145 -12.192 1.00 91.88 270 ASN A C 1
ATOM 2193 O O . ASN A 1 270 ? 11.442 -9.048 -11.685 1.00 91.88 270 ASN A O 1
ATOM 2197 N N . TYR A 1 271 ? 12.778 -10.840 -11.801 1.00 91.94 271 TYR A N 1
ATOM 2198 C CA . TYR A 1 271 ? 13.634 -10.407 -10.695 1.00 91.94 271 TYR A CA 1
ATOM 2199 C C . TYR A 1 271 ? 14.456 -9.156 -11.016 1.00 91.94 271 TYR A C 1
ATOM 2201 O O . TYR A 1 271 ? 14.604 -8.312 -10.131 1.00 91.94 271 TYR A O 1
ATOM 2209 N N . LYS A 1 272 ? 14.934 -8.977 -12.257 1.00 92.88 272 LYS A N 1
ATOM 2210 C CA . LYS A 1 272 ? 15.702 -7.771 -12.614 1.00 92.88 272 LYS A CA 1
ATOM 2211 C C . LYS A 1 272 ? 14.797 -6.547 -12.647 1.00 92.88 272 LYS A C 1
ATOM 2213 O O . LYS A 1 272 ? 15.155 -5.492 -12.129 1.00 92.88 272 LYS A O 1
ATOM 2218 N N . PHE A 1 273 ? 13.582 -6.697 -13.172 1.00 95.00 273 PHE A N 1
ATOM 2219 C CA . PHE A 1 273 ? 12.581 -5.634 -13.107 1.00 95.00 273 PHE A CA 1
ATOM 2220 C C . PHE A 1 273 ? 12.224 -5.254 -11.663 1.00 95.00 273 PHE A C 1
ATOM 2222 O O . PHE A 1 273 ? 12.130 -4.071 -11.332 1.00 95.00 273 PHE A O 1
ATOM 2229 N N . LYS A 1 274 ? 12.106 -6.238 -10.762 1.00 95.12 274 LYS A N 1
ATOM 2230 C CA . LYS A 1 274 ? 11.939 -5.991 -9.322 1.00 95.12 274 LYS A CA 1
ATOM 2231 C C . LYS A 1 274 ? 13.115 -5.222 -8.720 1.00 95.12 274 LYS A C 1
ATOM 2233 O O . LYS A 1 274 ? 12.879 -4.312 -7.927 1.00 95.12 274 LYS A O 1
ATOM 2238 N N . GLU A 1 275 ? 14.357 -5.566 -9.049 1.00 94.31 275 GLU A N 1
ATOM 2239 C CA . GLU A 1 275 ? 15.537 -4.817 -8.591 1.00 94.31 275 GLU A CA 1
ATOM 2240 C C . GLU A 1 275 ? 15.485 -3.362 -9.056 1.00 94.31 275 GLU A C 1
ATOM 2242 O O . GLU A 1 275 ? 15.655 -2.449 -8.248 1.00 94.31 275 GLU A O 1
ATOM 2247 N N . TYR A 1 276 ? 15.117 -3.145 -10.314 1.00 93.75 276 TYR A N 1
ATOM 2248 C CA . TYR A 1 276 ? 14.961 -1.819 -10.896 1.00 93.75 276 TYR A CA 1
ATOM 2249 C C . TYR A 1 276 ? 13.884 -0.976 -10.188 1.00 93.75 276 TYR A C 1
ATOM 2251 O O . TYR A 1 276 ? 14.091 0.195 -9.861 1.00 93.75 276 TYR A O 1
ATOM 2259 N N . ILE A 1 277 ? 12.739 -1.589 -9.871 1.00 96.88 277 ILE A N 1
ATOM 2260 C CA . ILE A 1 277 ? 11.685 -0.976 -9.051 1.00 96.88 277 ILE A CA 1
ATOM 2261 C C . ILE A 1 277 ? 12.207 -0.661 -7.645 1.00 96.88 277 ILE A C 1
ATOM 2263 O O . ILE A 1 277 ? 11.955 0.422 -7.116 1.00 96.88 277 ILE A O 1
ATOM 2267 N N . ASN A 1 278 ? 12.947 -1.586 -7.033 1.00 97.12 278 ASN A N 1
ATOM 2268 C CA . ASN A 1 278 ? 13.484 -1.422 -5.684 1.00 97.12 278 ASN A CA 1
ATOM 2269 C C . ASN A 1 278 ? 14.476 -0.268 -5.577 1.00 97.12 278 ASN A C 1
ATOM 2271 O O . ASN A 1 278 ? 14.514 0.383 -4.534 1.00 97.12 278 ASN A O 1
ATOM 2275 N N . GLU A 1 279 ? 15.267 -0.011 -6.617 1.00 95.81 279 GLU A N 1
ATOM 2276 C CA . GLU A 1 279 ? 16.139 1.161 -6.674 1.00 95.81 279 GLU A CA 1
ATOM 2277 C C . GLU A 1 279 ? 15.331 2.454 -6.622 1.00 95.81 279 GLU A C 1
ATOM 2279 O O . GLU A 1 279 ? 15.596 3.298 -5.769 1.00 95.81 279 GLU A O 1
ATOM 2284 N N . LEU A 1 280 ? 14.294 2.575 -7.456 1.00 96.25 280 LEU A N 1
ATOM 2285 C CA . LEU A 1 280 ? 13.450 3.770 -7.487 1.00 96.25 280 LEU A CA 1
ATOM 2286 C C . LEU A 1 280 ? 12.660 3.962 -6.179 1.00 96.25 280 LEU A C 1
ATOM 2288 O O . LEU A 1 280 ? 12.458 5.090 -5.730 1.00 96.25 280 LEU A O 1
ATOM 2292 N N . ILE A 1 281 ? 12.244 2.871 -5.526 1.00 96.75 281 ILE A N 1
ATOM 2293 C CA . ILE A 1 281 ? 11.532 2.927 -4.239 1.00 96.75 281 ILE A CA 1
ATOM 2294 C C . ILE A 1 281 ? 12.368 3.597 -3.144 1.00 96.75 281 ILE A C 1
ATOM 2296 O O . ILE A 1 281 ? 11.778 4.265 -2.295 1.00 96.75 281 ILE A O 1
ATOM 2300 N N . LYS A 1 282 ? 13.704 3.460 -3.148 1.00 93.50 282 LYS A N 1
ATOM 2301 C CA . LYS A 1 282 ? 14.571 4.052 -2.109 1.00 93.50 282 LYS A CA 1
ATOM 2302 C C . LYS A 1 282 ? 14.333 5.559 -1.976 1.00 93.50 282 LYS A C 1
ATOM 2304 O O . LYS A 1 282 ? 14.074 6.037 -0.875 1.00 93.50 282 LYS A O 1
ATOM 2309 N N . ASP A 1 283 ? 14.318 6.267 -3.102 1.00 92.62 283 ASP A N 1
ATOM 2310 C CA . ASP A 1 283 ? 14.146 7.723 -3.130 1.00 92.62 283 ASP A CA 1
ATOM 2311 C C . ASP A 1 283 ? 12.676 8.139 -2.999 1.00 92.62 283 ASP A C 1
ATOM 2313 O O . ASP A 1 283 ? 12.343 9.177 -2.421 1.00 92.62 283 ASP A O 1
ATOM 2317 N N . GLU A 1 284 ? 11.769 7.350 -3.574 1.00 94.81 284 GLU A N 1
ATOM 2318 C CA . GLU A 1 284 ? 10.349 7.691 -3.633 1.00 94.81 284 GLU A CA 1
ATOM 2319 C C . GLU A 1 284 ? 9.627 7.453 -2.304 1.00 94.81 284 GLU A C 1
ATOM 2321 O O . GLU A 1 284 ? 8.716 8.211 -1.960 1.00 94.81 284 GLU A O 1
ATOM 2326 N N . LYS A 1 285 ? 10.080 6.477 -1.512 1.00 94.31 285 LYS A N 1
ATOM 2327 C CA . LYS A 1 285 ? 9.587 6.233 -0.154 1.00 94.31 285 LYS A CA 1
ATOM 2328 C C . LYS A 1 285 ? 9.776 7.448 0.750 1.00 94.31 285 LYS A C 1
ATOM 2330 O O . LYS A 1 285 ? 8.825 7.899 1.383 1.00 94.31 285 LYS A O 1
ATOM 2335 N N . GLU A 1 286 ? 10.977 8.023 0.784 1.00 92.12 286 GLU A N 1
ATOM 2336 C CA . GLU A 1 286 ? 11.256 9.179 1.643 1.00 92.12 286 GLU A CA 1
ATOM 2337 C C . GLU A 1 286 ? 10.401 10.395 1.246 1.00 92.12 286 GLU A C 1
ATOM 2339 O O . GLU A 1 286 ? 9.879 11.121 2.097 1.00 92.12 286 GLU A O 1
ATOM 2344 N N . LYS A 1 287 ? 10.203 10.606 -0.062 1.00 94.25 287 LYS A N 1
ATOM 2345 C CA . LYS A 1 287 ? 9.332 11.672 -0.580 1.00 94.25 287 LYS A CA 1
ATOM 2346 C C . LYS A 1 287 ? 7.874 11.446 -0.192 1.00 94.25 287 LYS A C 1
ATOM 2348 O O . LYS A 1 287 ? 7.197 12.408 0.179 1.00 94.25 287 LYS A O 1
ATOM 2353 N N . LEU A 1 288 ? 7.397 10.201 -0.253 1.00 94.44 288 LEU A N 1
ATOM 2354 C CA . LEU A 1 288 ? 6.054 9.839 0.191 1.00 94.44 288 LEU A CA 1
ATOM 2355 C C . LEU A 1 288 ? 5.874 10.135 1.684 1.00 94.44 288 LEU A C 1
ATOM 2357 O O . LEU A 1 288 ? 4.928 10.835 2.042 1.00 94.44 288 LEU A O 1
ATOM 2361 N N . ASP A 1 289 ? 6.803 9.697 2.534 1.00 93.19 289 ASP A N 1
ATOM 2362 C CA . ASP A 1 289 ? 6.748 9.930 3.981 1.00 93.19 289 ASP A CA 1
ATOM 2363 C C . ASP A 1 289 ? 6.740 11.429 4.322 1.00 93.19 289 ASP A C 1
ATOM 2365 O O . ASP A 1 289 ? 5.943 11.887 5.152 1.00 93.19 289 ASP A O 1
ATOM 2369 N N . LYS A 1 290 ? 7.574 12.227 3.638 1.00 93.69 290 LYS A N 1
ATOM 2370 C CA . LYS A 1 290 ? 7.596 13.693 3.778 1.00 93.69 290 LYS A CA 1
ATOM 2371 C C . LYS A 1 290 ? 6.273 14.326 3.353 1.00 93.69 290 LYS A C 1
ATOM 2373 O O . LYS A 1 290 ? 5.757 15.180 4.076 1.00 93.69 290 LYS A O 1
ATOM 2378 N N . ARG A 1 291 ? 5.706 13.908 2.214 1.00 93.94 291 ARG A N 1
ATOM 2379 C CA . ARG A 1 291 ? 4.409 14.400 1.719 1.00 93.94 291 ARG A CA 1
ATOM 2380 C C . ARG A 1 291 ? 3.295 14.097 2.717 1.00 93.94 291 ARG A C 1
ATOM 2382 O O . ARG A 1 291 ? 2.612 15.016 3.156 1.00 93.94 291 ARG A O 1
ATOM 2389 N N . LEU A 1 292 ? 3.168 12.837 3.130 1.00 94.38 292 LEU A N 1
ATOM 2390 C CA . LEU A 1 292 ? 2.147 12.401 4.082 1.00 94.38 292 LEU A CA 1
ATOM 2391 C C . LEU A 1 292 ? 2.284 13.134 5.423 1.00 94.38 292 LEU A C 1
ATOM 2393 O O . LEU A 1 292 ? 1.297 13.620 5.970 1.00 94.38 292 LEU A O 1
ATOM 2397 N N . THR A 1 293 ? 3.510 13.298 5.924 1.00 94.19 293 THR A N 1
ATOM 2398 C CA . THR A 1 293 ? 3.756 14.061 7.156 1.00 94.19 293 THR A CA 1
ATOM 2399 C C . THR A 1 293 ? 3.352 15.530 7.002 1.00 94.19 293 THR A C 1
ATOM 2401 O O . THR A 1 293 ? 2.693 16.072 7.889 1.00 94.19 293 THR A O 1
ATOM 2404 N N . LYS A 1 294 ? 3.696 16.174 5.877 1.00 94.50 294 LYS A N 1
ATOM 2405 C CA . LYS A 1 294 ? 3.322 17.567 5.579 1.00 94.50 294 LYS A CA 1
ATOM 2406 C C . LYS A 1 294 ? 1.805 17.749 5.473 1.00 94.50 294 LYS A C 1
ATOM 2408 O O . LYS A 1 294 ? 1.278 18.760 5.922 1.00 94.50 294 LYS A O 1
ATOM 2413 N N . GLU A 1 295 ? 1.101 16.761 4.931 1.00 92.25 295 GLU A N 1
ATOM 2414 C CA . GLU A 1 295 ? -0.367 16.719 4.857 1.00 92.25 295 GLU A CA 1
ATOM 2415 C C . GLU A 1 295 ? -1.028 16.329 6.199 1.00 92.25 295 GLU A C 1
ATOM 2417 O O . GLU A 1 295 ? -2.255 16.220 6.316 1.00 92.25 295 GLU A O 1
ATOM 2422 N N . GLY A 1 296 ? -0.223 16.132 7.248 1.00 92.19 296 GLY A N 1
ATOM 2423 C CA . GLY A 1 296 ? -0.674 15.862 8.606 1.00 92.19 296 GLY A CA 1
ATOM 2424 C C . GLY A 1 296 ? -1.205 14.445 8.805 1.00 92.19 296 GLY A C 1
ATOM 2425 O O . GLY A 1 296 ? -2.120 14.262 9.610 1.00 92.19 296 GLY A O 1
ATOM 2426 N N . PHE A 1 297 ? -0.718 13.467 8.042 1.00 93.44 297 PHE A N 1
ATOM 2427 C CA . PHE A 1 297 ? -0.913 12.051 8.345 1.00 93.44 297 PHE A CA 1
ATOM 2428 C C . PHE A 1 297 ? 0.064 11.600 9.437 1.00 93.44 297 PHE A C 1
ATOM 2430 O O . PHE A 1 297 ? 1.214 12.041 9.502 1.00 93.44 297 PHE A O 1
ATOM 2437 N N . VAL A 1 298 ? -0.394 10.700 10.302 1.00 90.31 298 VAL A N 1
ATOM 2438 C CA . VAL A 1 298 ? 0.417 10.066 11.343 1.00 90.31 298 VAL A CA 1
ATOM 2439 C C . VAL A 1 298 ? 0.949 8.743 10.799 1.00 90.31 298 VAL A C 1
ATOM 2441 O O . VAL A 1 298 ? 0.173 7.845 10.489 1.00 90.31 298 VAL A O 1
ATOM 2444 N N . LEU A 1 299 ? 2.270 8.630 10.664 1.00 87.75 299 LEU A N 1
ATOM 2445 C CA . LEU A 1 299 ? 2.929 7.436 10.126 1.00 87.75 299 LEU A CA 1
ATOM 2446 C C . LEU A 1 299 ? 3.213 6.391 11.215 1.00 87.75 299 LEU A C 1
ATOM 2448 O O . LEU A 1 299 ? 3.384 6.738 12.388 1.00 87.75 299 LEU A O 1
ATOM 2452 N N . PHE A 1 300 ? 3.346 5.125 10.804 1.00 81.25 300 PHE A N 1
ATOM 2453 C CA . PHE A 1 300 ? 3.580 3.966 11.678 1.00 81.25 300 PHE A CA 1
ATOM 2454 C C . PHE A 1 300 ? 4.707 4.176 12.690 1.00 81.25 300 PHE A C 1
ATOM 2456 O O . PHE A 1 300 ? 4.520 3.939 13.883 1.00 81.25 300 PHE A O 1
ATOM 2463 N N . ASN A 1 301 ? 5.849 4.704 12.241 1.00 72.81 301 ASN A N 1
ATOM 2464 C CA . ASN A 1 301 ? 7.032 4.905 13.083 1.00 72.81 301 ASN A CA 1
ATOM 2465 C C . ASN A 1 301 ? 6.762 5.832 14.281 1.00 72.81 301 ASN A C 1
ATOM 2467 O O . ASN A 1 301 ? 7.418 5.703 15.307 1.00 72.81 301 ASN A O 1
ATOM 2471 N N . LYS A 1 302 ? 5.781 6.741 14.182 1.00 67.62 302 LYS A N 1
ATOM 2472 C CA . LYS A 1 302 ? 5.391 7.631 15.287 1.00 67.62 302 LYS A CA 1
ATOM 2473 C C . LYS A 1 302 ? 4.434 6.970 16.282 1.00 67.62 302 LYS A C 1
ATOM 2475 O O . LYS A 1 302 ? 4.418 7.360 17.441 1.00 67.62 302 LYS A O 1
ATOM 2480 N N . ILE A 1 303 ? 3.646 5.987 15.843 1.00 62.28 303 ILE A N 1
ATOM 2481 C CA . ILE A 1 303 ? 2.690 5.250 16.687 1.00 62.28 303 ILE A CA 1
ATOM 2482 C C . ILE A 1 303 ? 3.391 4.090 17.405 1.00 62.28 303 ILE A C 1
ATOM 2484 O O . ILE A 1 303 ? 3.170 3.869 18.591 1.00 62.28 303 ILE A O 1
ATOM 2488 N N . SER A 1 304 ? 4.274 3.373 16.704 1.00 55.91 304 SER A N 1
ATOM 2489 C CA . SER A 1 304 ? 5.030 2.246 17.264 1.00 55.91 304 SER A CA 1
ATOM 2490 C C . SER A 1 304 ? 6.132 2.678 18.236 1.00 55.91 304 SER A C 1
ATOM 2492 O O . SER A 1 304 ? 6.596 1.858 19.027 1.00 55.91 304 SER A O 1
ATOM 2494 N N . ALA A 1 305 ? 6.548 3.947 18.213 1.00 51.22 305 ALA A N 1
ATOM 2495 C CA . ALA A 1 305 ? 7.539 4.505 19.128 1.00 51.22 305 ALA A CA 1
ATOM 2496 C C . ALA A 1 305 ? 6.954 4.798 20.520 1.00 51.22 305 ALA A C 1
ATOM 2498 O O . ALA A 1 305 ? 7.252 5.838 21.097 1.00 51.22 305 ALA A O 1
ATOM 2499 N N . ASN A 1 306 ? 6.116 3.911 21.069 1.00 44.84 306 ASN A N 1
ATOM 2500 C CA . ASN A 1 306 ? 5.679 4.026 22.454 1.00 44.84 306 ASN A CA 1
ATOM 2501 C C . ASN A 1 306 ? 6.911 3.781 23.355 1.00 44.84 306 ASN A C 1
ATOM 2503 O O . ASN A 1 306 ? 7.387 2.643 23.453 1.00 44.84 306 ASN A O 1
ATOM 2507 N N . PRO A 1 307 ? 7.474 4.826 23.992 1.00 45.44 307 PRO A N 1
ATOM 2508 C CA . PRO A 1 307 ? 8.783 4.771 24.642 1.00 45.44 307 PRO A CA 1
ATOM 2509 C C . PRO A 1 307 ? 8.769 3.962 25.944 1.00 45.44 307 PRO A C 1
ATOM 2511 O O . PRO A 1 307 ? 9.787 3.852 26.610 1.00 45.44 307 PRO A O 1
ATOM 2514 N N . THR A 1 308 ? 7.630 3.382 26.321 1.00 49.53 308 THR A N 1
ATOM 2515 C CA . THR A 1 308 ? 7.464 2.614 27.559 1.00 49.53 308 THR A CA 1
ATOM 2516 C C . THR A 1 308 ? 7.994 1.180 27.464 1.00 49.53 308 THR A C 1
ATOM 2518 O O . THR A 1 308 ? 8.369 0.613 28.486 1.00 49.53 308 THR A O 1
ATOM 2521 N N . LYS A 1 309 ? 8.096 0.589 26.260 1.00 46.66 309 LYS A N 1
ATOM 2522 C CA . LYS A 1 309 ? 8.593 -0.795 26.078 1.00 46.66 309 LYS A CA 1
ATOM 2523 C C . LYS A 1 309 ? 10.050 -0.898 25.612 1.00 46.66 309 LYS A C 1
ATOM 2525 O O . LYS A 1 309 ? 10.701 -1.894 25.919 1.00 46.66 309 LYS A O 1
ATOM 2530 N N . LEU A 1 310 ? 10.591 0.120 24.936 1.00 46.91 310 LEU A N 1
ATOM 2531 C CA . LEU A 1 310 ? 12.013 0.164 24.561 1.00 46.91 310 LEU A CA 1
ATOM 2532 C C . LEU A 1 310 ? 12.974 0.050 25.766 1.00 46.91 310 LEU A C 1
ATOM 2534 O O . LEU A 1 310 ? 13.893 -0.768 25.696 1.00 46.91 310 LEU A O 1
ATOM 2538 N N . PRO A 1 311 ? 12.765 0.775 26.888 1.00 53.47 311 PRO A N 1
ATOM 2539 C CA . PRO A 1 311 ? 13.606 0.611 28.064 1.00 53.47 311 PRO A CA 1
ATOM 2540 C C . PRO A 1 311 ? 13.392 -0.752 28.714 1.00 53.47 311 PRO A C 1
ATOM 2542 O O . PRO A 1 311 ? 14.331 -1.267 29.289 1.00 53.47 311 PRO A O 1
ATOM 2545 N N . TYR A 1 312 ? 12.223 -1.386 28.583 1.00 56.06 312 TYR A N 1
ATOM 2546 C CA . TYR A 1 312 ? 11.979 -2.710 29.163 1.00 56.06 312 TYR A CA 1
ATOM 2547 C C . TYR A 1 312 ? 12.742 -3.819 28.425 1.00 56.06 312 TYR A C 1
ATOM 2549 O O . TYR A 1 312 ? 13.312 -4.705 29.054 1.00 56.06 312 TYR A O 1
ATOM 2557 N N . ILE A 1 313 ? 12.817 -3.759 27.092 1.00 57.44 313 ILE A N 1
ATOM 2558 C CA . ILE A 1 313 ? 13.602 -4.716 26.294 1.00 57.44 313 ILE A CA 1
ATOM 2559 C C . ILE A 1 313 ? 15.105 -4.489 26.510 1.00 57.44 313 ILE A C 1
ATOM 2561 O O . ILE A 1 313 ? 15.845 -5.442 26.741 1.00 57.44 313 ILE A O 1
ATOM 2565 N N . ALA A 1 314 ? 15.554 -3.230 26.519 1.00 65.69 314 ALA A N 1
ATOM 2566 C CA . ALA A 1 314 ? 16.943 -2.901 26.837 1.00 65.69 314 ALA A CA 1
ATOM 2567 C C . ALA A 1 314 ? 17.312 -3.298 28.280 1.00 65.69 314 ALA A C 1
ATOM 2569 O O . ALA A 1 314 ? 18.379 -3.856 28.513 1.00 65.69 314 ALA A O 1
ATOM 2570 N N . PHE A 1 315 ? 16.412 -3.081 29.242 1.00 73.38 315 PHE A N 1
ATOM 2571 C CA . PHE A 1 315 ? 16.608 -3.434 30.647 1.00 73.38 315 PHE A CA 1
ATOM 2572 C C . PHE A 1 315 ? 16.588 -4.945 30.875 1.00 73.38 315 PHE A C 1
ATOM 2574 O O . PHE A 1 315 ? 17.410 -5.439 31.630 1.00 73.38 315 PHE A O 1
ATOM 2581 N N . THR A 1 316 ? 15.710 -5.702 30.213 1.00 74.19 316 THR A N 1
ATOM 2582 C CA . THR A 1 316 ? 15.698 -7.175 30.312 1.00 74.19 316 THR A CA 1
ATOM 2583 C C . THR A 1 316 ? 16.921 -7.801 29.650 1.00 74.19 316 THR A C 1
ATOM 2585 O O . THR A 1 316 ? 17.500 -8.720 30.219 1.00 74.19 316 THR A O 1
ATOM 2588 N N . SER A 1 317 ? 17.373 -7.269 28.510 1.00 72.62 317 SER A N 1
ATOM 2589 C CA . SER A 1 317 ? 18.649 -7.638 27.885 1.00 72.62 317 SER A CA 1
ATOM 2590 C C . SER A 1 317 ? 19.837 -7.362 28.815 1.00 72.62 317 SER A C 1
ATOM 2592 O O . SER A 1 317 ? 20.665 -8.248 29.030 1.00 72.62 317 SER A O 1
ATOM 2594 N N . LEU A 1 318 ? 19.886 -6.170 29.417 1.00 83.81 318 LEU A N 1
ATOM 2595 C CA . LEU A 1 318 ? 20.914 -5.794 30.384 1.00 83.81 318 LEU A CA 1
ATOM 2596 C C . LEU A 1 318 ? 20.858 -6.701 31.623 1.00 83.81 318 LEU A C 1
ATOM 2598 O O . LEU A 1 318 ? 21.876 -7.253 32.024 1.00 83.81 318 LEU A O 1
ATOM 2602 N N . LEU A 1 319 ? 19.671 -6.929 32.185 1.00 87.94 319 LEU A N 1
ATOM 2603 C CA . LEU A 1 319 ? 19.459 -7.773 33.359 1.00 87.94 319 LEU A CA 1
ATOM 2604 C C . LEU A 1 319 ? 19.876 -9.225 33.094 1.00 87.94 319 LEU A C 1
ATOM 2606 O O . LEU A 1 319 ? 20.563 -9.812 33.921 1.00 87.94 319 LEU A O 1
ATOM 2610 N N . LEU A 1 320 ? 19.535 -9.787 31.930 1.00 86.69 320 LEU A N 1
ATOM 2611 C CA . LEU A 1 320 ? 19.976 -11.122 31.513 1.00 86.69 320 LEU A CA 1
ATOM 2612 C C . LEU A 1 320 ? 21.497 -11.194 31.361 1.00 86.69 320 LEU A C 1
ATOM 2614 O O . LEU A 1 320 ? 22.100 -12.170 31.801 1.00 86.69 320 LEU A O 1
ATOM 2618 N N . SER A 1 321 ? 22.130 -10.162 30.794 1.00 84.88 321 SER A N 1
ATOM 2619 C CA . SER A 1 321 ? 23.593 -10.112 30.677 1.00 84.88 321 SER A CA 1
ATOM 2620 C C . SER A 1 321 ? 24.284 -10.024 32.043 1.00 84.88 321 SER A C 1
ATOM 2622 O O . SER A 1 321 ? 25.272 -10.718 32.276 1.00 84.88 321 SER A O 1
ATOM 2624 N N . VAL A 1 322 ? 23.717 -9.260 32.982 1.00 89.94 322 VAL A N 1
ATOM 2625 C CA . VAL A 1 322 ? 24.211 -9.150 34.361 1.00 89.94 322 VAL A CA 1
ATOM 2626 C C . VAL A 1 322 ? 24.015 -10.464 35.112 1.00 89.94 322 VAL A C 1
ATOM 2628 O O . VAL A 1 322 ? 24.947 -10.928 35.757 1.00 89.94 322 VAL A O 1
ATOM 2631 N N . ILE A 1 323 ? 22.852 -11.112 34.992 1.00 90.75 323 ILE A N 1
ATOM 2632 C CA . ILE A 1 323 ? 22.606 -12.431 35.592 1.00 90.75 323 ILE A CA 1
ATOM 2633 C C . ILE A 1 323 ? 23.571 -13.465 35.010 1.00 90.75 323 ILE A C 1
ATOM 2635 O O . ILE A 1 323 ? 24.176 -14.212 35.769 1.00 90.75 323 ILE A O 1
ATOM 2639 N N . SER A 1 324 ? 23.776 -13.485 33.691 1.00 86.75 324 SER A N 1
ATOM 2640 C CA . SER A 1 324 ? 24.730 -14.397 33.053 1.00 86.75 324 SER A CA 1
ATOM 2641 C C . SER A 1 324 ? 26.157 -14.166 33.548 1.00 86.75 324 SER A C 1
ATOM 2643 O O . SER A 1 324 ? 26.879 -15.131 33.785 1.00 86.75 324 SER A O 1
ATOM 2645 N N . LEU A 1 325 ? 26.564 -12.906 33.734 1.00 89.12 325 LEU A N 1
ATOM 2646 C CA . LEU A 1 325 ? 27.871 -12.561 34.287 1.00 89.12 325 LEU A CA 1
ATOM 2647 C C . LEU A 1 325 ? 27.989 -12.989 35.754 1.00 89.12 325 LEU A C 1
ATOM 2649 O O . LEU A 1 325 ? 29.009 -13.542 36.142 1.00 89.12 325 LEU A O 1
ATOM 2653 N N . LEU A 1 326 ? 26.953 -12.777 36.566 1.00 86.38 326 LEU A N 1
ATOM 2654 C CA . LEU A 1 326 ? 26.934 -13.199 37.967 1.00 86.38 326 LEU A CA 1
ATOM 2655 C C . LEU A 1 326 ? 26.960 -14.721 38.102 1.00 86.38 326 LEU A C 1
ATOM 2657 O O . LEU A 1 326 ? 27.699 -15.232 38.933 1.00 86.38 326 LEU A O 1
ATOM 2661 N N . VAL A 1 327 ? 26.218 -15.447 37.262 1.00 91.00 327 VAL A N 1
ATOM 2662 C CA . VAL A 1 327 ? 26.270 -16.913 37.191 1.00 91.00 327 VAL A CA 1
ATOM 2663 C C . VAL A 1 327 ? 27.662 -17.367 36.773 1.00 91.00 327 VAL A C 1
ATOM 2665 O O . VAL A 1 327 ? 28.201 -18.263 37.408 1.00 91.00 327 VAL A O 1
ATOM 2668 N N . TYR A 1 328 ? 28.276 -16.725 35.775 1.00 87.31 328 TYR A N 1
ATOM 2669 C CA . TYR A 1 328 ? 29.645 -17.028 35.358 1.00 87.31 328 TYR A CA 1
ATOM 2670 C C . TYR A 1 328 ? 30.664 -16.770 36.473 1.00 87.31 328 TYR A C 1
ATOM 2672 O O . TYR A 1 328 ? 31.524 -17.606 36.712 1.00 87.31 328 TYR A O 1
ATOM 2680 N N . LEU A 1 329 ? 30.557 -15.647 37.188 1.00 80.44 329 LEU A N 1
ATOM 2681 C CA . LEU A 1 329 ? 31.439 -15.304 38.309 1.00 80.44 329 LEU A CA 1
ATOM 2682 C C . LEU A 1 329 ? 31.223 -16.212 39.526 1.00 80.44 329 LEU A C 1
ATOM 2684 O O . LEU A 1 329 ? 32.165 -16.512 40.255 1.00 80.44 329 LEU A O 1
ATOM 2688 N N . PHE A 1 330 ? 29.987 -16.650 39.755 1.00 79.06 330 PHE A N 1
ATOM 2689 C CA . PHE A 1 330 ? 29.655 -17.605 40.803 1.00 79.06 330 PHE A CA 1
ATOM 2690 C C . PHE A 1 330 ? 30.191 -18.996 40.459 1.00 79.06 330 PHE A C 1
ATOM 2692 O O . PHE A 1 330 ? 30.848 -19.614 41.291 1.00 79.06 330 PHE A O 1
ATOM 2699 N N . TYR A 1 331 ? 30.003 -19.447 39.215 1.00 73.56 331 TYR A N 1
ATOM 2700 C CA . TYR A 1 331 ? 30.578 -20.695 38.719 1.00 73.56 331 TYR A CA 1
ATOM 2701 C C . TYR A 1 331 ? 32.100 -20.661 38.738 1.00 73.56 331 TYR A C 1
ATOM 2703 O O . TYR A 1 331 ? 32.690 -21.604 39.243 1.00 73.56 331 TYR A O 1
ATOM 2711 N N . SER A 1 332 ? 32.730 -19.577 38.273 1.00 70.75 332 SER A N 1
ATOM 2712 C CA . SER A 1 332 ? 34.189 -19.455 38.282 1.00 70.75 332 SER A CA 1
ATOM 2713 C C . SER A 1 332 ? 34.752 -19.433 39.699 1.00 70.75 332 SER A C 1
ATOM 2715 O O . SER A 1 332 ? 35.815 -19.988 39.944 1.00 70.75 332 SER A O 1
ATOM 2717 N N . ARG A 1 333 ? 34.033 -18.859 40.672 1.00 64.31 333 ARG A N 1
ATOM 2718 C CA . ARG A 1 333 ? 34.426 -18.956 42.082 1.00 64.31 333 ARG A CA 1
ATOM 2719 C C . ARG A 1 333 ? 34.236 -20.347 42.673 1.00 64.31 333 ARG A C 1
ATOM 2721 O O . ARG A 1 333 ? 35.059 -20.727 43.497 1.00 64.31 333 ARG A O 1
ATOM 2728 N N . ILE A 1 334 ? 33.197 -21.083 42.279 1.00 61.28 334 ILE A N 1
ATOM 2729 C CA . ILE A 1 334 ? 32.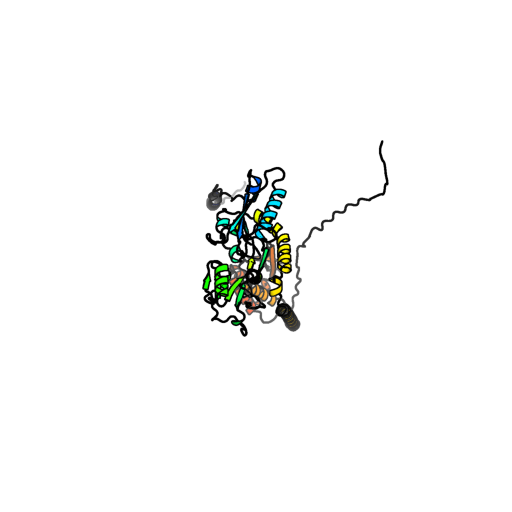996 -22.473 42.712 1.00 61.28 334 ILE A CA 1
ATOM 2730 C C . ILE A 1 334 ? 34.071 -23.381 42.106 1.00 61.28 334 ILE A C 1
ATOM 2732 O O . ILE A 1 334 ? 34.674 -24.159 42.838 1.00 61.28 334 ILE A O 1
ATOM 2736 N N . THR A 1 335 ? 34.388 -23.234 40.816 1.00 51.62 335 THR A N 1
ATOM 2737 C CA . THR A 1 335 ? 35.436 -24.032 40.158 1.00 51.62 335 THR A CA 1
ATOM 2738 C C . THR A 1 335 ? 36.847 -23.667 40.619 1.00 51.62 335 THR A C 1
ATOM 2740 O O . THR A 1 335 ? 37.710 -24.533 40.643 1.00 51.62 335 THR A O 1
ATOM 2743 N N . ILE A 1 336 ? 37.097 -22.428 41.063 1.00 49.75 336 ILE A N 1
ATOM 2744 C CA . ILE A 1 336 ? 38.371 -22.063 41.712 1.00 49.75 336 ILE A CA 1
ATOM 2745 C C . ILE A 1 336 ? 38.499 -22.689 43.114 1.00 49.75 336 ILE A C 1
ATOM 2747 O O . ILE A 1 336 ? 39.618 -22.849 43.601 1.00 49.75 336 ILE A O 1
ATOM 2751 N N . PHE A 1 337 ? 37.390 -23.046 43.775 1.00 40.69 337 PHE A N 1
ATOM 2752 C CA . PHE A 1 337 ? 37.422 -23.559 45.148 1.00 40.69 337 PHE A CA 1
ATOM 2753 C C . PHE A 1 337 ? 37.401 -25.085 45.264 1.00 40.69 337 PHE A C 1
ATOM 2755 O O . PHE A 1 337 ? 37.962 -25.598 46.228 1.00 40.69 337 PHE A O 1
ATOM 2762 N N . GLU A 1 338 ? 36.838 -25.824 44.306 1.00 45.09 338 GLU A N 1
ATOM 2763 C CA . GLU A 1 338 ? 36.854 -27.290 44.334 1.00 45.09 338 GLU A CA 1
ATOM 2764 C C . GLU A 1 338 ? 36.903 -27.883 42.907 1.00 45.09 338 GLU A C 1
ATOM 2766 O O . GLU A 1 338 ? 36.001 -27.651 42.107 1.00 45.09 338 GLU A O 1
ATOM 2771 N N . TYR A 1 339 ? 37.916 -28.726 42.652 1.00 43.25 339 TYR A N 1
ATOM 2772 C CA . TYR A 1 339 ? 38.093 -29.684 41.536 1.00 43.25 339 TYR A CA 1
ATOM 2773 C C . TYR A 1 339 ? 38.906 -29.305 40.280 1.00 43.25 339 TYR A C 1
ATOM 2775 O O . TYR A 1 339 ? 38.831 -28.220 39.719 1.00 43.25 339 TYR A O 1
ATOM 2783 N N . SER A 1 340 ? 39.696 -30.297 39.844 1.00 46.78 340 SER A N 1
ATOM 2784 C CA . SER A 1 340 ? 40.605 -30.304 38.696 1.00 46.78 340 SER A CA 1
ATOM 2785 C C . SER A 1 340 ? 39.872 -30.491 37.354 1.00 46.78 340 SER A C 1
ATOM 2787 O O . SER A 1 340 ? 38.988 -31.330 37.199 1.00 46.78 340 SER A O 1
ATOM 2789 N N . GLU A 1 341 ? 40.276 -29.702 36.358 1.00 53.00 341 GLU A N 1
ATOM 2790 C CA . GLU A 1 341 ? 39.472 -29.293 35.192 1.00 53.00 341 GLU A CA 1
ATOM 2791 C C . GLU A 1 341 ? 39.296 -30.296 34.024 1.00 53.00 341 GLU A C 1
ATOM 2793 O O . GLU A 1 341 ? 38.697 -29.946 33.016 1.00 53.00 341 GLU A O 1
ATOM 2798 N N . SER A 1 342 ? 39.790 -31.538 34.047 1.00 54.94 342 SER A N 1
ATOM 2799 C CA . SER A 1 342 ? 40.018 -32.221 32.745 1.00 54.94 342 SER A CA 1
ATOM 2800 C C . SER A 1 342 ? 38.898 -33.118 32.182 1.00 54.94 342 SER A C 1
ATOM 2802 O O . SER A 1 342 ? 38.888 -33.388 30.978 1.00 54.94 342 SER A O 1
ATOM 2804 N N . GLU A 1 343 ? 37.944 -33.594 32.990 1.00 51.03 343 GLU A N 1
ATOM 2805 C CA . GLU A 1 343 ? 36.936 -34.566 32.513 1.00 51.03 343 GLU A CA 1
ATOM 2806 C C . GLU A 1 343 ? 35.522 -33.997 32.376 1.00 51.03 343 GLU A C 1
ATOM 2808 O O . GLU A 1 343 ? 34.762 -34.434 31.507 1.00 51.03 343 GLU A O 1
ATOM 2813 N N . PHE A 1 344 ? 35.185 -32.980 33.168 1.00 47.84 344 PHE A N 1
ATOM 2814 C CA . PHE A 1 344 ? 33.838 -32.413 33.209 1.00 47.84 344 PHE A CA 1
ATOM 2815 C C . PHE A 1 344 ? 33.499 -31.614 31.938 1.00 47.84 344 PHE A C 1
ATOM 2817 O O . PHE A 1 344 ? 32.385 -31.709 31.413 1.00 47.84 344 PHE A O 1
ATOM 2824 N N . ASP A 1 345 ? 34.488 -30.924 31.366 1.00 54.75 345 ASP A N 1
ATOM 2825 C CA . ASP A 1 345 ? 34.311 -30.059 30.195 1.00 54.75 345 ASP A CA 1
ATOM 2826 C C . ASP A 1 345 ? 33.940 -30.830 28.925 1.00 54.75 345 ASP A C 1
ATOM 2828 O O . ASP A 1 345 ? 33.104 -30.386 28.135 1.00 54.75 345 ASP A O 1
ATOM 2832 N N . PHE A 1 346 ? 34.496 -32.030 28.732 1.00 55.69 346 PHE A N 1
ATOM 2833 C CA . PHE A 1 346 ? 34.191 -32.847 27.554 1.00 55.69 346 PHE A CA 1
ATOM 2834 C C . PHE A 1 346 ? 32.768 -33.421 27.608 1.00 55.69 346 PHE A C 1
ATOM 2836 O O . PHE A 1 346 ? 32.082 -33.511 26.588 1.00 55.69 346 PHE A O 1
ATOM 2843 N N . VAL A 1 347 ? 32.293 -33.765 28.806 1.00 53.41 347 VAL A N 1
ATOM 2844 C CA . VAL A 1 347 ? 30.950 -34.317 29.025 1.00 53.41 347 VAL A CA 1
ATOM 2845 C C . VAL A 1 347 ? 29.889 -33.232 28.883 1.00 53.41 347 VAL A C 1
ATOM 2847 O O . VAL A 1 347 ? 28.893 -33.443 28.186 1.00 53.41 347 VAL A O 1
ATOM 2850 N N . ILE A 1 348 ? 30.120 -32.046 29.456 1.00 54.47 348 ILE A N 1
ATOM 2851 C CA . ILE A 1 348 ? 29.237 -30.891 29.259 1.00 54.47 348 ILE A CA 1
ATOM 2852 C C . ILE A 1 348 ? 29.210 -30.471 27.790 1.00 54.47 348 ILE A C 1
ATOM 2854 O O . ILE A 1 348 ? 28.134 -30.172 27.269 1.00 54.47 348 ILE A O 1
ATOM 2858 N N . PHE A 1 349 ? 30.340 -30.516 27.085 1.00 61.41 349 PHE A N 1
ATOM 2859 C CA . PHE A 1 349 ? 30.391 -30.221 25.656 1.00 61.41 349 PHE A CA 1
ATOM 2860 C C . PHE A 1 349 ? 29.527 -31.189 24.830 1.00 61.41 349 PHE A C 1
ATOM 2862 O O . PHE A 1 349 ? 28.676 -30.747 24.055 1.00 61.41 349 PHE A O 1
ATOM 2869 N N . LEU A 1 350 ? 29.658 -32.503 25.044 1.00 56.81 350 LEU A N 1
ATOM 2870 C CA . LEU A 1 350 ? 28.835 -33.504 24.351 1.00 56.81 350 LEU A CA 1
ATOM 2871 C C . LEU A 1 350 ? 27.345 -33.396 24.717 1.00 56.81 350 LEU A C 1
ATOM 2873 O O . LEU A 1 350 ? 26.480 -33.515 23.846 1.00 56.81 350 LEU A O 1
ATOM 2877 N N . TYR A 1 351 ? 27.030 -33.116 25.984 1.00 54.84 351 TYR A N 1
ATOM 2878 C CA . TYR A 1 351 ? 25.654 -32.907 26.437 1.00 54.84 351 TYR A CA 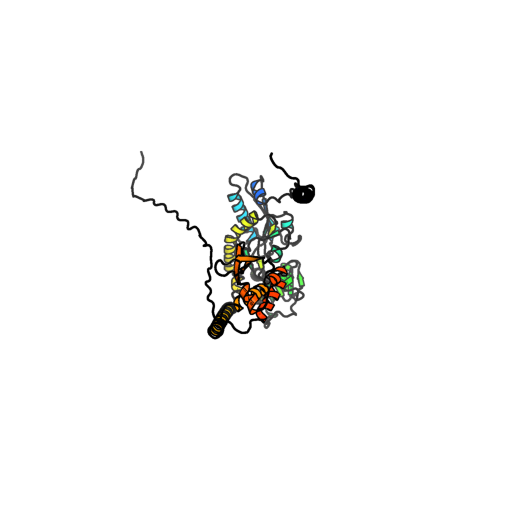1
ATOM 2879 C C . TYR A 1 351 ? 25.031 -31.640 25.826 1.00 54.84 351 TYR A C 1
ATOM 2881 O O . TYR A 1 351 ? 23.876 -31.653 25.398 1.00 54.84 351 TYR A O 1
ATOM 2889 N N . THR A 1 352 ? 25.812 -30.565 25.703 1.00 54.31 352 THR A N 1
ATOM 2890 C CA . THR A 1 352 ? 25.391 -29.309 25.067 1.00 54.31 352 THR A CA 1
ATOM 2891 C C . THR A 1 352 ? 25.129 -29.511 23.574 1.00 54.31 352 THR A C 1
ATOM 2893 O O . THR A 1 352 ? 24.093 -29.078 23.070 1.00 54.31 352 THR A O 1
ATOM 2896 N N . LEU A 1 353 ? 25.992 -30.253 22.869 1.00 56.59 353 LEU A N 1
ATOM 2897 C CA . LEU A 1 353 ? 25.767 -30.611 21.463 1.00 56.59 353 LEU A CA 1
ATOM 2898 C C . LEU A 1 353 ? 24.480 -31.431 21.262 1.00 56.59 353 LEU A C 1
ATOM 2900 O O . LEU A 1 353 ? 23.759 -31.204 20.289 1.00 56.59 353 LEU A O 1
ATOM 2904 N N . LYS A 1 354 ? 24.143 -32.326 22.204 1.00 52.59 354 LYS A N 1
ATOM 2905 C CA . LYS A 1 354 ? 22.880 -33.086 22.196 1.00 52.59 354 LYS A CA 1
ATOM 2906 C C . LYS A 1 354 ? 21.655 -32.180 22.367 1.00 52.59 354 LYS A C 1
ATOM 2908 O O . LYS A 1 354 ? 20.676 -32.337 21.637 1.00 52.59 354 LYS A O 1
ATOM 2913 N N . GLN A 1 355 ? 21.697 -31.229 23.302 1.00 52.38 355 GLN A N 1
ATOM 2914 C CA . GLN A 1 355 ? 20.577 -30.308 23.549 1.00 52.38 355 GLN A CA 1
ATOM 2915 C C . GLN A 1 355 ? 20.329 -29.349 22.378 1.00 52.38 355 GLN A C 1
ATOM 2917 O O . GLN A 1 355 ? 19.185 -29.000 22.092 1.00 52.38 355 GLN A O 1
ATOM 2922 N N . LEU A 1 356 ? 21.381 -28.983 21.644 1.00 51.31 356 LEU A N 1
ATOM 2923 C CA . LEU A 1 356 ? 21.286 -28.099 20.483 1.00 51.31 356 LEU A CA 1
ATOM 2924 C C . LEU A 1 356 ? 20.704 -28.770 19.221 1.00 51.31 356 LEU A C 1
ATOM 2926 O O . LEU A 1 356 ? 20.614 -28.110 18.189 1.00 51.31 356 LEU A O 1
ATOM 2930 N N . LYS A 1 357 ? 20.282 -30.047 19.287 1.00 46.81 357 LYS A N 1
ATOM 2931 C CA . LYS A 1 357 ? 19.679 -30.808 18.171 1.00 46.81 357 LYS A CA 1
ATOM 2932 C C . LYS A 1 357 ? 20.451 -30.656 16.853 1.00 46.81 357 LYS A C 1
ATOM 2934 O O . LYS A 1 357 ? 19.862 -30.453 15.789 1.00 46.81 357 LYS A O 1
ATOM 2939 N N . PHE A 1 358 ? 21.779 -30.744 16.914 1.00 53.88 358 PHE A N 1
ATOM 2940 C CA . PHE A 1 358 ? 22.606 -30.756 15.711 1.00 53.88 358 PHE A CA 1
ATOM 2941 C C . PHE A 1 358 ? 22.342 -32.051 14.922 1.00 53.88 358 PHE A C 1
ATOM 2943 O O . PHE A 1 358 ? 22.933 -33.090 15.187 1.00 53.88 358 PHE A O 1
ATOM 2950 N N . ASN A 1 359 ? 21.435 -31.985 13.944 1.00 45.56 359 ASN A N 1
ATOM 2951 C CA . ASN A 1 359 ? 21.047 -33.091 13.055 1.00 45.56 359 ASN A CA 1
ATOM 2952 C C . ASN A 1 359 ? 22.064 -33.354 11.920 1.00 45.56 359 ASN A C 1
ATOM 2954 O O . ASN A 1 359 ? 21.692 -33.843 10.856 1.00 45.56 359 ASN A O 1
ATOM 2958 N N . GLN A 1 360 ? 23.336 -32.990 12.096 1.00 56.22 360 GLN A N 1
ATOM 2959 C CA . GLN A 1 360 ? 24.371 -33.191 11.076 1.00 56.22 360 GLN A CA 1
ATOM 2960 C C . GLN A 1 360 ? 25.302 -34.341 11.463 1.00 56.22 360 GLN A C 1
ATOM 2962 O O . GLN A 1 360 ? 25.563 -34.563 12.643 1.00 56.22 360 GLN A O 1
ATOM 2967 N N . GLU A 1 361 ? 25.800 -35.071 10.462 1.00 53.44 361 GLU A N 1
ATOM 2968 C CA . GLU A 1 361 ? 26.696 -36.214 10.649 1.00 53.44 361 GLU A CA 1
ATOM 2969 C C . GLU A 1 361 ? 27.997 -35.785 11.342 1.00 53.44 361 GLU A C 1
ATOM 2971 O O . GLU A 1 361 ? 28.856 -35.112 10.767 1.00 53.44 361 GLU A O 1
ATOM 2976 N N . ILE A 1 362 ? 28.145 -36.188 12.601 1.00 54.00 362 ILE A N 1
ATOM 2977 C CA . ILE A 1 362 ? 29.390 -36.061 13.354 1.00 54.00 362 ILE A CA 1
ATOM 2978 C C . ILE A 1 362 ? 30.271 -37.246 12.963 1.00 54.00 362 ILE A C 1
ATOM 2980 O O . ILE A 1 362 ? 29.927 -38.393 13.245 1.00 54.00 362 ILE A O 1
ATOM 2984 N N . SER A 1 363 ? 31.419 -36.993 12.332 1.00 52.88 363 SER A N 1
ATOM 2985 C CA . SER A 1 363 ? 32.375 -38.062 12.031 1.00 52.88 363 SER A CA 1
ATOM 2986 C C . SER A 1 363 ? 33.392 -38.190 13.162 1.00 52.88 363 SER A C 1
ATOM 2988 O O . SER A 1 363 ? 34.118 -37.230 13.450 1.00 52.88 363 SER A O 1
ATOM 2990 N N . VAL A 1 364 ? 33.464 -39.377 13.764 1.00 54.44 364 VAL A N 1
ATOM 2991 C CA . VAL A 1 364 ? 34.478 -39.744 14.758 1.00 54.44 364 VAL A CA 1
ATOM 2992 C C . VAL A 1 364 ? 35.511 -40.644 14.092 1.00 54.44 364 VAL A C 1
ATOM 2994 O O . VAL A 1 364 ? 35.162 -41.701 13.572 1.00 54.44 364 VAL A O 1
ATOM 2997 N N . THR A 1 365 ? 36.782 -40.252 14.127 1.00 59.62 365 THR A N 1
ATOM 2998 C CA . THR A 1 365 ? 37.887 -41.070 13.610 1.00 59.62 365 THR A CA 1
ATOM 2999 C C . THR A 1 365 ? 38.840 -41.408 14.742 1.00 59.62 365 THR A C 1
ATOM 3001 O O . THR A 1 365 ? 39.277 -40.520 15.470 1.00 59.62 365 THR A O 1
ATOM 3004 N N . VAL A 1 366 ? 39.193 -42.686 14.890 1.00 57.66 366 VAL A N 1
ATOM 3005 C CA . VAL A 1 366 ? 40.172 -43.127 15.890 1.00 57.66 366 VAL A CA 1
ATOM 3006 C C . VAL A 1 366 ? 41.459 -43.554 15.195 1.00 57.66 366 VAL A C 1
ATOM 3008 O O . VAL A 1 366 ? 41.467 -44.486 14.392 1.00 57.66 366 VAL A O 1
ATOM 3011 N N . HIS A 1 367 ? 42.561 -42.884 15.519 1.00 66.44 367 HIS A N 1
ATOM 3012 C CA . HIS A 1 367 ? 43.889 -43.202 15.009 1.00 66.44 367 HIS A CA 1
ATOM 3013 C C . HIS A 1 367 ? 44.714 -43.899 16.084 1.00 66.44 367 HIS A C 1
ATOM 3015 O O . HIS A 1 367 ? 44.782 -43.450 17.225 1.00 66.44 367 HIS A O 1
ATOM 3021 N N . LYS A 1 368 ? 45.377 -44.995 15.718 1.00 65.88 368 LYS A N 1
ATOM 3022 C CA . LYS A 1 368 ? 46.292 -45.696 16.616 1.00 65.88 368 LYS A CA 1
ATOM 3023 C C . LYS A 1 368 ? 47.719 -45.223 16.376 1.00 65.88 368 LYS A C 1
ATOM 3025 O O . LYS A 1 368 ? 48.235 -45.369 15.270 1.00 65.88 368 LYS A O 1
ATOM 3030 N N . HIS A 1 369 ? 48.368 -44.734 17.423 1.00 67.12 369 HIS A N 1
ATOM 3031 C CA . HIS A 1 369 ? 49.761 -44.309 17.393 1.00 67.12 369 HIS A CA 1
ATOM 3032 C C . HIS A 1 369 ? 50.601 -45.155 18.359 1.00 67.12 369 HIS A C 1
ATOM 3034 O O . HIS A 1 369 ? 50.156 -45.517 19.450 1.00 67.12 369 HIS A O 1
ATOM 3040 N N . LYS A 1 370 ? 51.824 -45.499 17.940 1.00 59.97 370 LYS A N 1
ATOM 3041 C CA . LYS A 1 370 ? 52.866 -46.002 18.843 1.00 59.97 370 LYS A CA 1
ATOM 3042 C C . LYS A 1 370 ? 53.637 -44.794 19.362 1.00 59.97 370 LYS A C 1
ATOM 3044 O O . LYS A 1 370 ? 54.139 -44.021 18.550 1.00 59.97 370 LYS A O 1
ATOM 3049 N N . HIS A 1 371 ? 53.707 -44.633 20.679 1.00 63.75 371 HIS A N 1
ATOM 3050 C CA . HIS A 1 371 ? 54.557 -43.618 21.292 1.00 63.75 371 HIS A CA 1
ATOM 3051 C C . HIS A 1 371 ? 55.974 -44.185 21.450 1.00 63.75 371 HIS A C 1
ATOM 3053 O O . HIS A 1 371 ? 56.129 -45.313 21.920 1.00 63.75 371 HIS A O 1
ATOM 3059 N N . ASN A 1 372 ? 56.992 -43.441 21.009 1.00 53.09 372 ASN A N 1
ATOM 3060 C CA . ASN A 1 372 ? 58.323 -44.004 20.749 1.00 53.09 372 ASN A CA 1
ATOM 3061 C C . ASN A 1 372 ? 59.105 -44.450 21.994 1.00 53.09 372 ASN A C 1
ATOM 3063 O O . ASN A 1 372 ? 59.991 -45.280 21.838 1.00 53.09 372 ASN A O 1
ATOM 3067 N N . ASP A 1 373 ? 58.759 -43.997 23.202 1.00 53.91 373 ASP A N 1
ATOM 3068 C CA . ASP A 1 373 ? 59.633 -44.220 24.365 1.00 53.91 373 ASP A CA 1
ATOM 3069 C C . ASP A 1 373 ? 59.171 -45.253 25.403 1.00 53.91 373 ASP A C 1
ATOM 3071 O O . ASP A 1 373 ? 59.953 -45.579 26.288 1.00 53.91 373 ASP A O 1
ATOM 3075 N N . GLN A 1 374 ? 57.957 -45.821 25.341 1.00 53.75 374 GLN A N 1
ATOM 3076 C CA . GLN A 1 374 ? 57.477 -46.677 26.453 1.00 53.75 374 GLN A CA 1
ATOM 3077 C C . GLN A 1 374 ? 56.617 -47.895 26.070 1.00 53.75 374 GLN A C 1
ATOM 3079 O O . GLN A 1 374 ? 55.888 -48.424 26.903 1.00 53.75 374 GLN A O 1
ATOM 3084 N N . ASN A 1 375 ? 56.670 -48.387 24.823 1.00 58.50 375 ASN A N 1
ATOM 3085 C CA . ASN A 1 375 ? 55.772 -49.463 24.343 1.00 58.50 375 ASN A CA 1
ATOM 3086 C C . ASN A 1 375 ? 54.264 -49.162 24.546 1.00 58.50 375 ASN A C 1
ATOM 3088 O O . ASN A 1 375 ? 53.418 -50.050 24.395 1.00 58.50 375 ASN A O 1
ATOM 3092 N N . GLU A 1 376 ? 53.912 -47.910 24.845 1.00 60.62 376 GLU A N 1
ATOM 3093 C CA . GLU A 1 376 ? 52.546 -47.486 25.102 1.00 60.62 376 GLU A CA 1
ATOM 3094 C C . GLU A 1 376 ? 51.801 -47.236 23.791 1.00 60.62 376 GLU A C 1
ATOM 3096 O O . GLU A 1 376 ? 52.293 -46.598 22.851 1.00 60.62 376 GLU A O 1
ATOM 3101 N N . LYS A 1 377 ? 50.589 -47.786 23.715 1.00 65.69 377 LYS A N 1
ATOM 3102 C CA . LYS A 1 377 ? 49.682 -47.581 22.588 1.00 65.69 377 LYS A CA 1
ATOM 3103 C C . LYS A 1 377 ? 48.762 -46.419 22.933 1.00 65.69 377 LYS A C 1
ATOM 3105 O O . LYS A 1 377 ? 48.081 -46.460 23.954 1.00 65.69 377 LYS A O 1
ATOM 3110 N N . ILE A 1 378 ? 48.739 -45.412 22.067 1.00 69.06 378 ILE A N 1
ATOM 3111 C CA . ILE A 1 378 ? 47.874 -44.241 22.202 1.00 69.06 378 ILE A CA 1
ATOM 3112 C C . ILE A 1 378 ? 46.794 -44.315 21.126 1.00 69.06 378 ILE A C 1
ATOM 3114 O O . ILE A 1 378 ? 47.081 -44.559 19.950 1.00 69.06 378 ILE A O 1
ATOM 3118 N N . PHE A 1 379 ? 45.548 -44.094 21.524 1.00 65.38 379 PHE A N 1
ATOM 3119 C CA . PHE A 1 379 ? 44.419 -43.905 20.627 1.00 65.38 379 PHE A CA 1
ATOM 3120 C C . PHE A 1 379 ? 44.064 -42.426 20.584 1.00 65.38 379 PHE A C 1
ATOM 3122 O O . PHE A 1 379 ? 43.642 -41.856 21.583 1.00 65.38 379 PHE A O 1
ATOM 3129 N N . ARG A 1 380 ? 44.222 -41.805 19.420 1.00 69.88 380 ARG A N 1
ATOM 3130 C CA . ARG A 1 380 ? 43.776 -40.438 19.175 1.00 69.88 380 ARG A CA 1
ATOM 3131 C C . ARG A 1 380 ? 42.353 -40.463 18.647 1.00 69.88 380 ARG A C 1
ATOM 3133 O O . ARG A 1 380 ? 42.128 -40.976 17.554 1.00 69.88 380 ARG A O 1
ATOM 3140 N N . VAL A 1 381 ? 41.413 -39.899 19.390 1.00 66.88 381 VAL A N 1
ATOM 3141 C CA . VAL A 1 381 ? 40.028 -39.707 18.950 1.00 66.88 381 VAL A CA 1
ATOM 3142 C C . VAL A 1 381 ? 39.903 -38.313 18.347 1.00 66.88 381 VAL A C 1
ATOM 3144 O O . VAL A 1 381 ? 40.194 -37.321 19.014 1.00 66.88 381 VAL A O 1
ATOM 3147 N N . GLU A 1 382 ? 39.497 -38.237 17.081 1.00 64.12 382 GLU A N 1
ATOM 3148 C CA . GLU A 1 382 ? 39.257 -36.995 16.349 1.00 64.12 382 GLU A CA 1
ATOM 3149 C C . GLU A 1 382 ? 37.762 -36.841 16.045 1.00 64.12 382 GLU A C 1
ATOM 3151 O O . GLU A 1 382 ? 37.173 -37.653 15.333 1.00 64.12 382 GLU A O 1
ATOM 3156 N N . LEU A 1 383 ? 37.149 -35.785 16.577 1.00 63.22 383 LEU A N 1
ATOM 3157 C CA . LEU A 1 383 ? 35.767 -35.385 16.306 1.00 63.22 383 LEU A CA 1
ATOM 3158 C C . LEU A 1 383 ? 35.778 -34.259 15.278 1.00 63.22 383 LEU A C 1
ATOM 3160 O O . LEU A 1 383 ? 36.364 -33.208 15.539 1.00 63.22 383 LEU A O 1
ATOM 3164 N N . SER A 1 384 ? 35.138 -34.458 14.124 1.00 63.25 384 SER A N 1
ATOM 3165 C CA . SER A 1 384 ? 34.970 -33.398 13.122 1.00 63.25 384 SER A CA 1
ATOM 3166 C C . SER A 1 384 ? 33.517 -32.943 13.036 1.00 63.25 384 SER A C 1
ATOM 3168 O O . SER A 1 384 ? 32.633 -33.753 12.764 1.00 63.25 384 SER A O 1
ATOM 3170 N N . LEU A 1 385 ? 33.292 -31.640 13.221 1.00 65.00 385 LEU A N 1
ATOM 3171 C CA . LEU A 1 385 ? 31.978 -31.004 13.127 1.00 65.00 385 LEU A CA 1
ATOM 3172 C C . LEU A 1 385 ? 31.927 -30.056 11.918 1.00 65.00 385 LEU A C 1
ATOM 3174 O O . LEU A 1 385 ? 32.812 -29.201 11.787 1.00 65.00 385 LEU A O 1
ATOM 3178 N N . PRO A 1 386 ? 30.920 -30.169 11.036 1.00 57.56 386 PRO A N 1
ATOM 3179 C CA . PRO A 1 386 ? 30.660 -29.155 10.021 1.00 57.56 386 PRO A CA 1
ATOM 3180 C C . PRO A 1 386 ? 30.187 -27.852 10.685 1.00 57.56 386 PRO A C 1
ATOM 3182 O O . PRO A 1 386 ? 29.207 -27.827 11.422 1.00 57.56 386 PRO A O 1
ATOM 3185 N N . PHE A 1 387 ? 30.886 -26.750 10.419 1.00 52.81 387 PHE A N 1
ATOM 3186 C CA . PHE A 1 387 ? 30.520 -25.419 10.892 1.00 52.81 387 PHE A CA 1
ATOM 3187 C C . PHE A 1 387 ? 30.751 -24.392 9.783 1.00 52.81 387 PHE A C 1
ATOM 3189 O O . PHE A 1 387 ? 31.889 -24.151 9.381 1.00 52.81 387 PHE A O 1
ATOM 3196 N N . MET A 1 388 ? 29.664 -23.802 9.271 1.00 37.75 388 MET A N 1
ATOM 3197 C CA . MET A 1 388 ? 29.687 -22.729 8.261 1.00 37.75 388 MET A CA 1
ATOM 3198 C C . MET A 1 388 ? 30.630 -23.010 7.072 1.00 37.75 388 MET A C 1
ATOM 3200 O O . MET A 1 388 ? 31.496 -22.205 6.740 1.00 37.75 388 MET A O 1
ATOM 3204 N N . GLY A 1 389 ? 30.507 -24.190 6.456 1.00 47.94 389 GLY A N 1
ATOM 3205 C CA . GLY A 1 389 ? 31.329 -24.587 5.304 1.00 47.94 389 GLY A CA 1
ATOM 3206 C C . GLY A 1 389 ? 32.758 -25.048 5.635 1.00 47.94 389 GLY A C 1
ATOM 3207 O O . GLY A 1 389 ? 33.466 -25.489 4.736 1.00 47.94 389 GLY A O 1
ATOM 3208 N N . ASN A 1 390 ? 33.170 -25.017 6.908 1.00 56.28 390 ASN A N 1
ATOM 3209 C CA . ASN A 1 390 ? 34.459 -25.515 7.400 1.00 56.28 390 ASN A CA 1
ATOM 3210 C C . ASN A 1 390 ? 34.282 -26.710 8.357 1.00 56.28 390 ASN A C 1
ATOM 3212 O O . ASN A 1 390 ? 33.178 -26.991 8.817 1.00 56.28 390 ASN A O 1
ATOM 3216 N N . LYS A 1 391 ? 35.369 -27.433 8.669 1.00 64.12 391 LYS A N 1
ATOM 3217 C CA . LYS A 1 391 ? 35.368 -28.529 9.659 1.00 64.12 391 LYS A CA 1
ATOM 3218 C C . LYS A 1 391 ? 36.141 -28.117 10.910 1.00 64.12 391 LYS A C 1
ATOM 3220 O O . LYS A 1 391 ? 37.359 -27.960 10.840 1.00 64.12 391 LYS A O 1
ATOM 3225 N N . ALA A 1 392 ? 35.457 -27.982 12.043 1.00 63.34 392 ALA A N 1
ATOM 3226 C CA . ALA A 1 392 ? 36.109 -27.876 13.347 1.00 63.34 392 ALA A CA 1
ATOM 3227 C C . ALA A 1 392 ? 36.560 -29.273 13.787 1.00 63.34 392 ALA A C 1
ATOM 3229 O O . ALA A 1 392 ? 35.789 -30.223 13.648 1.00 63.34 392 ALA A O 1
ATOM 3230 N N . ARG A 1 393 ? 37.799 -29.416 14.274 1.00 66.94 393 ARG A N 1
ATOM 3231 C CA . ARG A 1 393 ? 38.355 -30.717 14.669 1.00 66.94 393 ARG A CA 1
ATOM 3232 C C . ARG A 1 393 ? 38.856 -30.696 16.102 1.00 66.94 393 ARG A C 1
ATOM 3234 O O . ARG A 1 393 ? 39.690 -29.864 16.446 1.00 66.94 393 ARG A O 1
ATOM 3241 N N . PHE A 1 394 ? 38.396 -31.651 16.895 1.00 66.38 394 PHE A N 1
ATOM 3242 C CA . PHE A 1 394 ? 38.813 -31.840 18.281 1.00 66.38 394 PHE A CA 1
ATOM 3243 C C . PHE A 1 394 ? 39.580 -33.148 18.378 1.00 66.38 394 PHE A C 1
ATOM 3245 O O . PHE A 1 394 ? 39.105 -34.158 17.871 1.00 66.38 394 PHE A O 1
ATOM 3252 N N . LYS A 1 395 ? 40.764 -33.131 18.994 1.00 68.56 395 LYS A N 1
ATOM 3253 C CA . LYS A 1 395 ? 41.639 -34.302 19.120 1.00 68.56 395 LYS A CA 1
ATOM 3254 C C . LYS A 1 395 ? 41.906 -34.582 20.589 1.00 68.56 395 LYS A C 1
ATOM 3256 O O . LYS A 1 395 ? 42.271 -33.663 21.315 1.00 68.56 395 LYS A O 1
ATOM 3261 N N . ARG A 1 396 ? 41.771 -35.840 21.003 1.00 72.94 396 ARG A N 1
ATOM 3262 C CA . ARG A 1 396 ? 42.144 -36.294 22.346 1.00 72.94 396 ARG A CA 1
ATOM 3263 C C . ARG A 1 396 ? 42.921 -37.597 22.260 1.00 72.94 396 ARG A C 1
ATOM 3265 O O . ARG A 1 396 ? 42.488 -38.517 21.573 1.00 72.94 396 ARG A O 1
ATOM 3272 N N . ASP A 1 397 ? 44.040 -37.662 22.965 1.00 71.25 397 ASP A N 1
ATOM 3273 C CA . ASP A 1 397 ? 44.869 -38.859 23.067 1.00 71.25 397 ASP A CA 1
ATOM 3274 C C . ASP A 1 397 ? 44.469 -39.663 24.311 1.00 71.25 397 ASP A C 1
ATOM 3276 O O . ASP A 1 397 ? 44.293 -39.109 25.394 1.00 71.25 397 ASP A O 1
ATOM 3280 N N . ILE A 1 398 ? 44.282 -40.971 24.136 1.00 71.75 398 ILE A N 1
ATOM 3281 C CA . ILE A 1 398 ? 43.848 -41.921 25.164 1.00 71.75 398 ILE A CA 1
ATOM 3282 C C . ILE A 1 398 ? 44.900 -43.028 25.263 1.00 71.75 398 ILE A C 1
ATOM 3284 O O . ILE A 1 398 ? 45.210 -43.683 24.266 1.00 71.75 398 ILE A O 1
ATOM 3288 N N . PHE A 1 399 ? 45.446 -43.260 26.454 1.00 71.81 399 PHE A N 1
ATOM 3289 C CA . PHE A 1 399 ? 46.520 -44.232 26.675 1.00 71.81 399 PHE A CA 1
ATOM 3290 C C . PHE A 1 399 ? 45.949 -45.622 26.998 1.00 71.81 399 PHE A C 1
ATOM 3292 O O . PHE A 1 399 ? 45.215 -45.790 27.969 1.00 71.81 399 PHE A O 1
ATOM 3299 N N . GLU A 1 400 ? 46.280 -46.637 26.189 1.00 64.31 400 GLU A N 1
ATOM 3300 C CA . GLU A 1 400 ? 45.718 -47.999 26.298 1.00 64.31 400 GLU A CA 1
ATOM 3301 C C . GLU A 1 400 ? 46.021 -48.649 27.655 1.00 64.31 400 GLU A C 1
ATOM 3303 O O . GLU A 1 400 ? 45.152 -49.287 28.248 1.00 64.31 400 GLU A O 1
ATOM 3308 N N . ASN A 1 401 ? 47.242 -48.466 28.163 1.00 64.50 401 ASN A N 1
ATOM 3309 C CA . ASN A 1 401 ? 47.693 -49.124 29.387 1.00 64.50 401 ASN A CA 1
ATOM 3310 C C . ASN A 1 401 ? 47.037 -48.543 30.641 1.00 64.50 401 ASN A C 1
ATOM 3312 O O . ASN A 1 401 ? 46.747 -49.294 31.569 1.00 64.50 401 ASN A O 1
ATOM 3316 N N . TYR A 1 402 ? 46.748 -47.241 30.653 1.00 61.66 402 TYR A N 1
ATOM 3317 C CA . TYR A 1 402 ? 46.087 -46.579 31.773 1.00 61.66 402 TYR A CA 1
ATOM 3318 C C . TYR A 1 402 ? 44.705 -47.188 32.057 1.00 61.66 402 TYR A C 1
ATOM 3320 O O . TYR A 1 402 ? 44.427 -47.615 33.176 1.00 61.66 402 TYR A O 1
ATOM 3328 N N . TYR A 1 403 ? 43.873 -47.349 31.025 1.00 57.31 403 TYR A N 1
ATOM 3329 C CA . TYR A 1 403 ? 42.526 -47.910 31.185 1.00 57.31 403 TYR A CA 1
ATOM 3330 C C . TYR A 1 403 ? 42.517 -49.433 31.346 1.00 57.31 403 TYR A C 1
ATOM 3332 O O . TYR A 1 403 ? 41.688 -49.964 32.092 1.00 57.31 403 TYR A O 1
ATOM 3340 N N . LYS A 1 404 ? 43.452 -50.143 30.700 1.00 58.25 404 LYS A N 1
ATOM 3341 C CA . LYS A 1 404 ? 43.558 -51.598 30.844 1.00 58.25 404 LYS A CA 1
ATOM 3342 C C . LYS A 1 404 ? 44.015 -52.000 32.246 1.00 58.25 404 LYS A C 1
ATOM 3344 O O . LYS A 1 404 ? 43.451 -52.926 32.816 1.00 58.25 404 LYS A O 1
ATOM 3349 N N . ASN A 1 405 ? 44.993 -51.295 32.814 1.00 55.66 405 ASN A N 1
ATOM 3350 C CA . ASN A 1 405 ? 45.549 -51.641 34.121 1.00 55.66 405 ASN A CA 1
ATOM 3351 C C . ASN A 1 405 ? 44.704 -51.116 35.285 1.00 55.66 405 ASN A C 1
ATOM 3353 O O . ASN A 1 405 ? 44.610 -51.797 36.301 1.00 55.66 405 ASN A O 1
ATOM 3357 N N . LYS A 1 406 ? 44.096 -49.926 35.161 1.00 49.72 406 LYS A N 1
ATOM 3358 C CA . LYS A 1 406 ? 43.354 -49.321 36.277 1.00 49.72 406 LYS A CA 1
ATOM 3359 C C . LYS A 1 406 ? 41.909 -49.818 36.369 1.00 49.72 406 LYS A C 1
ATOM 3361 O O . LYS A 1 406 ? 41.442 -50.104 37.464 1.00 49.72 406 LYS A O 1
ATOM 3366 N N . ASN A 1 407 ? 41.234 -49.987 35.229 1.00 52.81 407 ASN A N 1
ATOM 3367 C CA . ASN A 1 407 ? 39.787 -50.239 35.190 1.00 52.81 407 ASN A CA 1
ATOM 3368 C C . ASN A 1 407 ? 39.413 -51.581 34.523 1.00 52.81 407 ASN A C 1
ATOM 3370 O O . ASN A 1 407 ? 38.231 -51.902 34.418 1.00 52.81 407 ASN A O 1
ATOM 3374 N N . ASN A 1 408 ? 40.404 -52.381 34.099 1.00 60.88 408 ASN A N 1
ATOM 3375 C CA . ASN A 1 408 ? 40.233 -53.666 33.404 1.00 60.88 408 ASN A CA 1
ATOM 3376 C C . ASN A 1 408 ? 39.403 -53.564 32.105 1.00 60.88 408 ASN A C 1
ATOM 3378 O O . ASN A 1 408 ? 38.632 -54.461 31.768 1.00 60.88 408 ASN A O 1
ATOM 3382 N N . ILE A 1 409 ? 39.542 -52.446 31.382 1.00 57.00 409 ILE A N 1
ATOM 3383 C CA . ILE A 1 409 ? 38.781 -52.154 30.158 1.00 57.00 409 ILE A CA 1
ATOM 3384 C C . ILE A 1 409 ? 39.672 -52.356 28.929 1.00 57.00 409 ILE A C 1
ATOM 3386 O O . ILE A 1 409 ? 40.704 -51.695 28.790 1.00 57.00 409 ILE A O 1
ATOM 3390 N N . ASP A 1 410 ? 39.258 -53.225 27.997 1.00 64.81 410 ASP A N 1
ATOM 3391 C CA . ASP A 1 410 ? 39.898 -53.326 26.681 1.00 64.81 410 ASP A CA 1
ATOM 3392 C C . ASP A 1 410 ? 39.298 -52.292 25.717 1.00 64.81 410 ASP A C 1
ATOM 3394 O O . ASP A 1 410 ? 38.214 -52.461 25.154 1.00 64.81 410 ASP A O 1
ATOM 3398 N N . ILE A 1 411 ? 40.038 -51.203 25.498 1.00 58.56 411 ILE A N 1
ATOM 3399 C CA . ILE A 1 411 ? 39.652 -50.118 24.586 1.00 58.56 411 ILE A CA 1
ATOM 3400 C C . ILE A 1 411 ? 39.369 -50.642 23.165 1.00 58.56 411 ILE A C 1
ATOM 3402 O O . ILE A 1 411 ? 38.543 -50.073 22.452 1.00 58.56 411 ILE A O 1
ATOM 3406 N N . LYS A 1 412 ? 40.010 -51.740 22.730 1.00 60.03 412 LYS A N 1
ATOM 3407 C CA . LYS A 1 412 ? 39.761 -52.300 21.392 1.00 60.03 412 L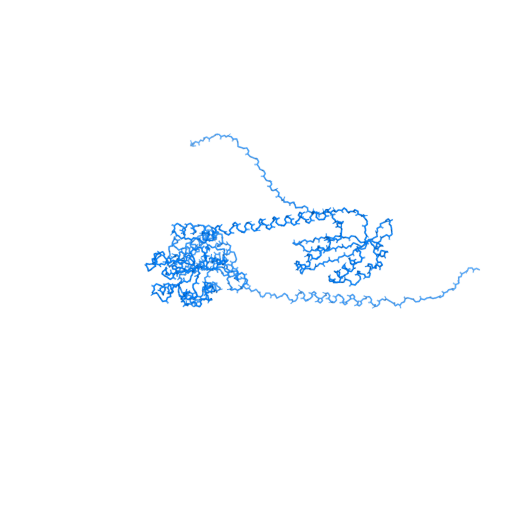YS A CA 1
ATOM 3408 C C . LYS A 1 412 ? 38.371 -52.901 21.261 1.00 60.03 412 LYS A C 1
ATOM 3410 O O . LYS A 1 412 ? 37.814 -52.838 20.171 1.00 60.03 412 LYS A O 1
ATOM 3415 N N . GLU A 1 413 ? 37.841 -53.479 22.332 1.00 59.22 413 GLU A N 1
ATOM 3416 C CA . GLU A 1 413 ? 36.492 -54.045 22.362 1.00 59.22 413 GLU A CA 1
ATOM 3417 C C . GLU A 1 413 ? 35.457 -52.912 22.355 1.00 59.22 413 GLU A C 1
ATOM 3419 O O . GLU A 1 413 ? 34.562 -52.896 21.514 1.00 59.22 413 GLU A O 1
ATOM 3424 N N . LEU A 1 414 ? 35.704 -51.860 23.147 1.00 56.06 414 LEU A N 1
ATOM 3425 C CA . LEU A 1 414 ? 34.888 -50.641 23.170 1.00 56.06 414 LEU A CA 1
ATOM 3426 C C . LEU A 1 414 ? 34.800 -49.950 21.797 1.00 56.06 414 LEU A C 1
ATOM 3428 O O . LEU A 1 414 ? 33.752 -49.444 21.418 1.00 56.06 414 LEU A O 1
ATOM 3432 N N . ILE A 1 415 ? 35.894 -49.898 21.037 1.00 55.47 415 ILE A N 1
ATOM 3433 C CA . ILE A 1 415 ? 35.908 -49.262 19.707 1.00 55.47 415 ILE A CA 1
ATOM 3434 C C . ILE A 1 415 ? 35.220 -50.145 18.652 1.00 55.47 415 ILE A C 1
ATOM 3436 O O . ILE A 1 415 ? 34.638 -49.624 17.702 1.00 55.47 415 ILE A O 1
ATOM 3440 N N . LYS A 1 416 ? 35.281 -51.476 18.792 1.00 55.16 416 LYS A N 1
ATOM 3441 C CA . LYS A 1 416 ? 34.767 -52.423 17.791 1.00 55.16 416 LYS A CA 1
ATOM 3442 C C . LYS A 1 416 ? 33.235 -52.438 17.718 1.00 55.16 416 LYS A C 1
ATOM 3444 O O . LYS A 1 416 ? 32.699 -52.634 16.626 1.00 55.16 416 LYS A O 1
ATOM 3449 N N . ASP A 1 417 ? 32.570 -52.159 18.835 1.00 52.34 417 ASP A N 1
ATOM 3450 C CA . ASP A 1 417 ? 31.107 -52.217 18.962 1.00 52.34 417 ASP A CA 1
ATOM 3451 C C . ASP A 1 417 ? 30.403 -50.875 18.679 1.00 52.34 417 ASP A C 1
ATOM 3453 O O . ASP A 1 417 ? 29.184 -50.820 18.542 1.00 52.34 417 ASP A O 1
ATOM 3457 N N . ASN A 1 418 ? 31.153 -49.783 18.513 1.00 54.75 418 ASN A N 1
ATOM 3458 C CA . ASN A 1 418 ? 30.610 -48.425 18.479 1.00 54.75 418 ASN A CA 1
ATOM 3459 C C . ASN A 1 418 ? 30.569 -47.839 17.062 1.00 54.75 418 ASN A C 1
ATOM 3461 O O . ASN A 1 418 ? 31.419 -47.037 16.673 1.00 54.75 418 ASN A O 1
ATOM 3465 N N . LYS A 1 419 ? 29.557 -48.242 16.283 1.00 46.97 419 LYS A N 1
ATOM 3466 C CA . LYS A 1 419 ? 29.276 -47.669 14.951 1.00 46.97 419 LYS A CA 1
ATOM 3467 C C . LYS A 1 419 ? 28.218 -46.564 14.947 1.00 46.97 419 LYS A C 1
ATOM 3469 O O . LYS A 1 419 ? 28.063 -45.911 13.919 1.00 46.97 419 LYS A O 1
ATOM 3474 N N . ASP A 1 420 ? 27.525 -46.328 16.060 1.00 50.09 420 ASP A N 1
ATOM 3475 C CA . ASP A 1 420 ? 26.541 -45.253 16.182 1.00 50.09 420 ASP A CA 1
ATOM 3476 C C . ASP A 1 420 ? 26.822 -44.312 17.366 1.00 50.09 420 ASP A C 1
ATOM 3478 O O . ASP A 1 420 ? 27.548 -44.622 18.314 1.00 50.09 420 ASP A O 1
ATOM 3482 N N . PHE A 1 421 ? 26.273 -43.103 17.263 1.00 42.94 421 PHE A N 1
ATOM 3483 C CA . PHE A 1 421 ? 26.524 -41.996 18.185 1.00 42.94 421 PHE A CA 1
ATOM 3484 C C . PHE A 1 421 ? 26.019 -42.276 19.609 1.00 42.94 421 PHE A C 1
ATOM 3486 O O . PHE A 1 421 ? 26.607 -41.802 20.581 1.00 42.94 421 PHE A O 1
ATOM 3493 N N . GLN A 1 422 ? 24.953 -43.067 19.747 1.00 49.91 422 GLN A N 1
ATOM 3494 C CA . GLN A 1 422 ? 24.353 -43.368 21.043 1.00 49.91 422 GLN A CA 1
ATOM 3495 C C . GLN A 1 422 ? 25.194 -44.392 21.814 1.00 49.91 422 GLN A C 1
ATOM 3497 O O . GLN A 1 422 ? 25.459 -44.196 22.998 1.00 49.91 422 GLN A O 1
ATOM 3502 N N . SER A 1 423 ? 25.732 -45.396 21.123 1.00 54.59 423 SER A N 1
ATOM 3503 C CA . SER A 1 423 ? 26.633 -46.386 21.706 1.00 54.59 423 SER A CA 1
ATOM 3504 C C . SER A 1 423 ? 27.963 -45.757 22.167 1.00 54.59 423 SER A C 1
ATOM 3506 O O . SER A 1 423 ? 28.493 -46.112 23.227 1.00 54.59 423 SER A O 1
ATOM 3508 N N . ILE A 1 424 ? 28.457 -44.731 21.454 1.00 52.19 424 ILE A N 1
ATOM 3509 C CA . ILE A 1 424 ? 29.612 -43.912 21.877 1.00 52.19 424 ILE A CA 1
ATOM 3510 C C . ILE A 1 424 ? 29.307 -43.153 23.178 1.00 52.19 424 ILE A C 1
ATOM 3512 O O . ILE A 1 424 ? 30.133 -43.146 24.095 1.00 52.19 424 ILE A O 1
ATOM 3516 N N . ILE A 1 425 ? 28.126 -42.538 23.288 1.00 51.50 425 ILE A N 1
ATOM 3517 C CA . ILE A 1 425 ? 27.694 -41.829 24.503 1.00 51.50 425 ILE A CA 1
ATOM 3518 C C . ILE A 1 425 ? 27.567 -42.801 25.680 1.00 51.50 425 ILE A C 1
ATOM 3520 O O . ILE A 1 425 ? 28.067 -42.516 26.768 1.00 51.50 425 ILE A O 1
ATOM 3524 N N . ASP A 1 426 ? 26.956 -43.962 25.472 1.00 54.81 426 ASP A N 1
ATOM 3525 C CA . ASP A 1 426 ? 26.712 -44.937 26.537 1.00 54.81 426 ASP A CA 1
ATOM 3526 C C . ASP A 1 426 ? 28.014 -45.590 27.021 1.00 54.81 426 ASP A C 1
ATOM 3528 O O . ASP A 1 426 ? 28.217 -45.776 28.223 1.00 54.81 426 ASP A O 1
ATOM 3532 N N . SER A 1 427 ? 28.954 -45.823 26.105 1.00 53.91 427 SER A N 1
ATOM 3533 C CA . SER A 1 427 ? 30.310 -46.281 26.424 1.00 53.91 427 SER A CA 1
ATOM 3534 C C . SER A 1 427 ? 31.110 -45.229 27.201 1.00 53.91 427 SER A C 1
ATOM 3536 O O . SER A 1 427 ? 31.807 -45.564 28.159 1.00 53.91 427 SER A O 1
ATOM 3538 N N . THR A 1 428 ? 30.958 -43.949 26.846 1.00 49.12 428 THR A N 1
ATOM 3539 C CA . THR A 1 428 ? 31.590 -42.822 27.556 1.00 49.12 428 THR A CA 1
ATOM 3540 C C . THR A 1 428 ? 31.005 -42.662 28.964 1.00 49.12 428 THR A C 1
ATOM 3542 O O . THR A 1 428 ? 31.742 -42.531 29.936 1.00 49.12 428 THR A O 1
ATOM 3545 N N . ASN A 1 429 ? 29.685 -42.782 29.112 1.00 47.38 429 ASN A N 1
ATOM 3546 C CA . ASN A 1 429 ? 29.008 -42.749 30.412 1.00 47.38 429 ASN A CA 1
ATOM 3547 C C . ASN A 1 429 ? 29.383 -43.941 31.308 1.00 47.38 429 ASN A C 1
ATOM 3549 O O . ASN A 1 429 ? 29.457 -43.800 32.530 1.00 47.38 429 ASN A O 1
ATOM 3553 N N . LYS A 1 430 ? 29.637 -45.116 30.717 1.00 52.41 430 LYS A N 1
ATOM 3554 C CA . LYS A 1 430 ? 30.108 -46.308 31.436 1.00 52.41 430 LYS A CA 1
ATOM 3555 C C . LYS A 1 430 ? 31.527 -46.124 31.983 1.00 52.41 430 LYS A C 1
ATOM 3557 O O . LYS A 1 430 ? 31.791 -46.564 33.096 1.00 52.41 430 LYS A O 1
ATOM 3562 N N . LEU A 1 431 ? 32.401 -45.440 31.240 1.00 45.81 431 LEU A N 1
ATOM 3563 C CA . LEU A 1 431 ? 33.746 -45.066 31.696 1.00 45.81 431 LEU A CA 1
ATOM 3564 C C . LEU A 1 431 ? 33.694 -44.072 32.871 1.00 45.81 431 LEU A C 1
ATOM 3566 O O . LEU A 1 431 ? 34.385 -44.270 33.864 1.00 45.81 431 LEU A O 1
ATOM 3570 N N . LEU A 1 432 ? 32.816 -43.068 32.803 1.00 43.34 432 LEU A N 1
ATOM 3571 C CA . LEU A 1 432 ? 32.694 -42.013 33.822 1.00 43.34 432 LEU A CA 1
ATOM 3572 C C . LEU A 1 432 ? 32.116 -42.495 35.164 1.00 43.34 432 LEU A C 1
ATOM 3574 O O . LEU A 1 432 ? 32.420 -41.925 36.207 1.00 43.34 432 LEU A O 1
ATOM 3578 N N . LYS A 1 433 ? 31.295 -43.553 35.170 1.00 43.03 433 LYS A N 1
ATOM 3579 C CA . LYS A 1 433 ? 30.738 -44.125 36.412 1.00 43.03 433 LYS A CA 1
ATOM 3580 C C . LYS A 1 433 ? 31.756 -44.899 37.257 1.00 43.03 433 LYS A C 1
ATOM 3582 O O . LYS A 1 433 ? 31.454 -45.193 38.410 1.00 43.03 433 LYS A O 1
ATOM 3587 N N . LEU A 1 434 ? 32.909 -45.266 36.698 1.00 42.00 434 LEU A N 1
ATOM 3588 C CA . LEU A 1 434 ? 33.877 -46.150 37.354 1.00 42.00 434 LEU A CA 1
ATOM 3589 C C . LEU A 1 434 ? 35.056 -45.408 38.006 1.00 42.00 434 LEU A C 1
ATOM 3591 O O . LEU A 1 434 ? 35.759 -46.019 38.804 1.00 42.00 434 LEU A O 1
ATOM 3595 N N . ASP A 1 435 ? 35.244 -44.113 37.732 1.00 46.78 435 ASP A N 1
ATOM 3596 C CA . ASP A 1 435 ? 36.441 -43.357 38.143 1.00 46.78 435 ASP A CA 1
ATOM 3597 C C . ASP A 1 435 ? 36.149 -42.176 39.090 1.00 46.78 435 ASP A C 1
ATOM 3599 O O . ASP A 1 435 ? 36.873 -41.187 39.136 1.00 46.78 435 ASP A O 1
ATOM 3603 N N . SER A 1 436 ? 35.093 -42.270 39.907 1.00 37.09 436 SER A N 1
ATOM 3604 C CA . SER A 1 436 ? 34.763 -41.218 40.883 1.00 37.09 436 SER A CA 1
ATOM 3605 C C . SER A 1 436 ? 35.690 -41.181 42.108 1.00 37.09 436 SER A C 1
ATOM 3607 O O . SER A 1 436 ? 35.431 -40.411 43.026 1.00 37.09 436 SER A O 1
ATOM 3609 N N . ASN A 1 437 ? 36.741 -42.011 42.170 1.00 40.34 437 ASN A N 1
ATOM 3610 C CA . ASN A 1 437 ? 37.623 -42.112 43.332 1.00 40.34 437 ASN A CA 1
ATOM 3611 C C . ASN A 1 437 ? 39.109 -42.191 42.928 1.00 40.34 437 ASN A C 1
ATOM 3613 O O . ASN A 1 437 ? 39.635 -43.264 42.634 1.00 40.34 437 ASN A O 1
ATOM 3617 N N . LYS A 1 438 ? 39.780 -41.038 43.077 1.00 44.59 438 LYS A N 1
ATOM 3618 C CA . LYS A 1 438 ? 41.234 -40.764 43.068 1.00 44.59 438 LYS A CA 1
ATOM 3619 C C . LYS A 1 438 ? 41.915 -40.545 41.716 1.00 44.59 438 LYS A C 1
ATOM 3621 O O . LYS A 1 438 ? 42.192 -41.512 41.004 1.00 44.59 438 LYS A O 1
ATOM 3626 N N . PHE A 1 439 ? 42.399 -39.309 41.527 1.00 34.88 439 PHE A N 1
ATOM 3627 C CA . PHE A 1 439 ? 43.592 -39.008 40.732 1.00 34.88 439 PHE A CA 1
ATOM 3628 C C . PHE A 1 439 ? 44.360 -37.770 41.204 1.00 34.88 439 PHE A C 1
ATOM 3630 O O . PHE A 1 439 ? 43.766 -36.731 41.478 1.00 34.88 439 PHE A O 1
ATOM 3637 N N . ASP A 1 440 ? 45.688 -37.914 41.200 1.00 29.34 440 ASP A N 1
ATOM 3638 C CA . ASP A 1 440 ? 46.692 -36.852 41.266 1.00 29.34 440 ASP A CA 1
ATOM 3639 C C . ASP A 1 440 ? 47.240 -36.522 39.857 1.00 29.34 440 ASP A C 1
ATOM 3641 O O . ASP A 1 440 ? 47.441 -37.413 39.031 1.00 29.34 440 ASP A O 1
ATOM 3645 N N . ASN A 1 441 ? 47.488 -35.223 39.646 1.00 28.98 441 ASN A N 1
ATOM 3646 C CA . ASN A 1 441 ? 48.377 -34.496 38.716 1.00 28.98 441 ASN A CA 1
ATOM 3647 C C . ASN A 1 441 ? 48.839 -35.112 37.375 1.00 28.98 441 ASN A C 1
ATOM 3649 O O . ASN A 1 441 ? 49.761 -35.924 37.363 1.00 28.98 441 ASN A O 1
ATOM 3653 N N . ILE A 1 442 ? 48.393 -34.515 36.249 1.00 25.39 442 ILE A N 1
ATOM 3654 C CA . ILE A 1 442 ? 49.137 -34.382 34.969 1.00 25.39 442 ILE A CA 1
ATOM 3655 C C . ILE A 1 442 ? 48.762 -33.042 34.280 1.00 25.39 442 ILE A C 1
ATOM 3657 O O . ILE A 1 442 ? 47.592 -32.671 34.245 1.00 25.39 442 ILE A O 1
ATOM 3661 N N . TYR A 1 443 ? 49.750 -32.324 33.723 1.00 24.03 443 TYR A N 1
ATOM 3662 C CA . TYR A 1 443 ? 49.606 -31.038 33.010 1.00 24.03 443 TYR A CA 1
ATOM 3663 C C . TYR A 1 443 ? 49.222 -31.203 31.527 1.00 24.03 443 TYR A C 1
ATOM 3665 O O . TYR A 1 443 ? 49.658 -32.152 30.877 1.00 24.03 443 TYR A O 1
ATOM 3673 N N . MET A 1 444 ? 48.496 -30.230 30.954 1.00 23.59 444 MET A N 1
ATOM 3674 C CA . MET A 1 444 ? 48.153 -30.193 29.523 1.00 23.59 444 MET A CA 1
ATOM 3675 C C . MET A 1 444 ? 48.503 -28.840 28.875 1.00 23.59 444 MET A C 1
ATOM 3677 O O . MET A 1 444 ? 48.209 -27.787 29.432 1.00 23.59 444 MET A O 1
ATOM 3681 N N . ASN A 1 445 ? 49.101 -28.884 27.677 1.00 21.67 445 ASN A N 1
ATOM 3682 C CA . ASN A 1 445 ? 49.332 -27.738 26.787 1.00 21.67 445 ASN A CA 1
ATOM 3683 C C . ASN A 1 445 ? 48.287 -27.746 25.660 1.00 21.67 445 ASN A C 1
ATOM 3685 O O . ASN A 1 445 ? 48.193 -28.719 24.908 1.00 21.67 445 ASN A O 1
ATOM 3689 N N . LEU A 1 446 ? 47.532 -26.655 25.513 1.00 22.64 446 LEU A N 1
ATOM 3690 C CA . LEU A 1 446 ? 46.537 -26.476 24.455 1.00 22.64 446 LEU A CA 1
ATOM 3691 C C . LEU A 1 446 ? 47.127 -25.634 23.311 1.00 22.64 446 LEU A C 1
ATOM 3693 O O . LEU A 1 446 ? 47.448 -24.465 23.504 1.00 22.64 446 LEU A O 1
ATOM 3697 N N . HIS A 1 447 ? 47.222 -26.198 22.103 1.00 23.19 447 HIS A N 1
ATOM 3698 C CA . HIS A 1 447 ? 47.560 -25.445 20.888 1.00 23.19 447 HIS A CA 1
ATOM 3699 C C . HIS A 1 447 ? 46.325 -25.265 19.998 1.00 23.19 447 HIS A C 1
ATOM 3701 O O . HIS A 1 447 ? 45.853 -26.203 19.355 1.00 23.19 447 HIS A O 1
ATOM 3707 N N . LEU A 1 448 ? 45.830 -24.028 19.928 1.00 23.89 448 LEU A N 1
ATOM 3708 C CA . LEU A 1 448 ? 44.782 -23.593 19.007 1.00 23.89 448 LEU A CA 1
ATOM 3709 C C . LEU A 1 448 ? 45.426 -23.051 17.724 1.00 23.89 448 LEU A C 1
ATOM 3711 O O . LEU A 1 448 ? 46.076 -22.010 17.737 1.00 23.89 448 LEU A O 1
ATOM 3715 N N . HIS A 1 449 ? 45.233 -23.743 16.600 1.00 24.58 449 HIS A N 1
ATOM 3716 C CA . HIS A 1 449 ? 45.592 -23.222 15.280 1.00 24.58 449 HIS A CA 1
ATOM 3717 C C . HIS A 1 449 ? 44.367 -22.574 14.628 1.00 24.58 449 HIS A C 1
ATOM 3719 O O . HIS A 1 449 ? 43.525 -23.255 14.043 1.00 24.58 449 HIS A O 1
ATOM 3725 N N . VAL A 1 450 ? 44.291 -21.246 14.696 1.00 28.02 450 VAL A N 1
ATOM 3726 C CA . VAL A 1 450 ? 43.364 -20.440 13.893 1.00 28.02 450 VAL A CA 1
ATOM 3727 C C . VAL A 1 450 ? 44.118 -19.981 12.644 1.00 28.02 450 VAL A C 1
ATOM 3729 O O . VAL A 1 450 ? 45.153 -19.327 12.745 1.00 28.02 450 VAL A O 1
ATOM 3732 N N . LYS A 1 451 ? 43.647 -20.355 11.448 1.00 26.94 451 LYS A N 1
ATOM 3733 C CA . LYS A 1 451 ? 44.177 -19.788 10.198 1.00 26.94 451 LYS A CA 1
ATOM 3734 C C . LYS A 1 451 ? 43.648 -18.358 10.052 1.00 26.94 451 LYS A C 1
ATOM 3736 O O . LYS A 1 451 ? 42.439 -18.159 9.992 1.00 26.94 451 LYS A O 1
ATOM 3741 N N . ASN A 1 452 ? 44.568 -17.396 10.014 1.00 28.98 452 ASN A N 1
ATOM 3742 C CA . ASN A 1 452 ? 44.288 -15.964 9.938 1.00 28.98 452 ASN A CA 1
ATOM 3743 C C . ASN A 1 452 ? 43.469 -15.567 8.701 1.00 28.98 452 ASN A C 1
ATOM 3745 O O . ASN A 1 452 ? 43.734 -16.006 7.581 1.00 28.98 452 ASN A O 1
ATOM 3749 N N . PHE A 1 453 ? 42.519 -14.666 8.945 1.00 26.73 453 PHE A N 1
ATOM 3750 C CA . PHE A 1 453 ? 41.806 -13.855 7.965 1.00 26.73 453 PHE A CA 1
ATOM 3751 C C . PHE A 1 453 ? 42.750 -12.750 7.460 1.00 26.73 453 PHE A C 1
ATOM 3753 O O . PHE A 1 453 ? 43.112 -11.861 8.225 1.00 26.73 453 PHE A O 1
ATOM 3760 N N . ASN A 1 454 ? 43.133 -12.782 6.182 1.00 29.62 454 ASN A N 1
ATOM 3761 C CA . ASN A 1 454 ? 43.713 -11.622 5.501 1.00 29.62 454 ASN A CA 1
ATOM 3762 C C . ASN A 1 454 ? 42.601 -10.942 4.694 1.00 29.62 454 ASN A C 1
ATOM 3764 O O . ASN A 1 454 ? 42.116 -11.504 3.714 1.00 29.62 454 ASN A O 1
ATOM 3768 N N . ALA A 1 455 ? 42.200 -9.739 5.104 1.00 30.19 455 ALA A N 1
ATOM 3769 C CA . ALA A 1 455 ? 41.412 -8.832 4.274 1.00 30.19 455 ALA A CA 1
ATOM 3770 C C . ALA A 1 455 ? 42.368 -7.980 3.414 1.00 30.19 455 ALA A C 1
ATOM 3772 O O . ALA A 1 455 ? 43.379 -7.507 3.940 1.00 30.19 455 ALA A O 1
ATOM 3773 N N . PRO A 1 456 ? 42.094 -7.752 2.117 1.00 32.75 456 PRO A N 1
ATOM 3774 C CA . PRO A 1 456 ? 42.919 -6.870 1.307 1.00 32.75 456 PRO A CA 1
ATOM 3775 C C . PRO A 1 456 ? 42.594 -5.404 1.621 1.00 32.75 456 PRO A C 1
ATOM 3777 O O . PRO A 1 456 ? 41.486 -4.926 1.384 1.00 32.75 456 PRO A O 1
ATOM 3780 N N . VAL A 1 457 ? 43.595 -4.683 2.125 1.00 31.95 457 VAL A N 1
ATOM 3781 C CA . VAL A 1 457 ? 43.632 -3.218 2.136 1.00 31.95 457 VAL A CA 1
ATOM 3782 C C . VAL A 1 457 ? 44.089 -2.770 0.749 1.00 31.95 457 VAL A C 1
ATOM 3784 O O . VAL A 1 457 ? 45.243 -2.965 0.374 1.00 31.95 457 VAL A O 1
ATOM 3787 N N . GLY A 1 458 ? 43.177 -2.200 -0.036 1.00 31.17 458 GLY A N 1
ATOM 3788 C CA . GLY A 1 458 ? 43.501 -1.577 -1.316 1.00 31.17 458 GLY A CA 1
ATOM 3789 C C . GLY A 1 458 ? 44.052 -0.169 -1.109 1.00 31.17 458 GLY A C 1
ATOM 3790 O O . GLY A 1 458 ? 43.292 0.766 -0.874 1.00 31.17 458 GLY A O 1
ATOM 3791 N N . SER A 1 459 ? 45.370 -0.016 -1.217 1.00 29.31 459 SER A N 1
ATOM 3792 C CA . SER A 1 459 ? 46.043 1.268 -1.411 1.00 29.31 459 SER A CA 1
ATOM 3793 C C . SER A 1 459 ? 46.274 1.509 -2.904 1.00 29.31 459 SER A C 1
ATOM 3795 O O . SER A 1 459 ? 46.991 0.737 -3.540 1.00 29.31 459 SER A O 1
ATOM 3797 N N . VAL A 1 460 ? 45.751 2.606 -3.451 1.00 32.03 460 VAL A N 1
ATOM 3798 C CA . VAL A 1 460 ? 46.282 3.216 -4.678 1.00 32.03 460 VAL A CA 1
ATOM 3799 C C . VAL A 1 460 ? 46.584 4.670 -4.353 1.00 32.03 460 VAL A C 1
ATOM 3801 O O . VAL A 1 460 ? 45.685 5.488 -4.183 1.00 32.03 460 VAL A O 1
ATOM 3804 N N . GLY A 1 461 ? 47.873 4.973 -4.222 1.00 29.09 461 GLY A N 1
ATOM 3805 C CA . GLY A 1 461 ? 48.370 6.335 -4.289 1.00 29.09 461 GLY A CA 1
ATOM 3806 C C . GLY A 1 461 ? 48.618 6.710 -5.744 1.00 29.09 461 GLY A C 1
ATOM 3807 O O . GLY A 1 461 ? 49.131 5.899 -6.511 1.00 29.09 461 GLY A O 1
ATOM 3808 N N . ASN A 1 462 ? 48.322 7.955 -6.107 1.00 29.14 462 ASN A N 1
ATOM 3809 C CA . ASN A 1 462 ? 49.054 8.603 -7.182 1.00 29.14 462 ASN A CA 1
ATOM 3810 C C . ASN A 1 462 ? 49.316 10.067 -6.820 1.00 29.14 462 ASN A C 1
ATOM 3812 O O . ASN A 1 462 ? 48.400 10.831 -6.520 1.00 29.14 462 ASN A O 1
ATOM 3816 N N . ARG A 1 463 ? 50.606 10.418 -6.793 1.00 33.50 463 ARG A N 1
ATOM 3817 C CA . ARG A 1 463 ? 51.123 11.781 -6.647 1.00 33.50 463 ARG A CA 1
ATOM 3818 C C . ARG A 1 463 ? 51.009 12.479 -8.000 1.00 33.50 463 ARG A C 1
ATOM 3820 O O . ARG A 1 463 ? 51.418 11.916 -9.007 1.00 33.50 463 ARG A O 1
ATOM 3827 N N . GLY A 1 464 ? 50.548 13.723 -8.001 1.00 28.09 464 GLY A N 1
ATOM 3828 C CA . GLY A 1 464 ? 50.572 14.596 -9.171 1.00 28.09 464 GLY A CA 1
ATOM 3829 C C . GLY A 1 464 ? 50.592 16.054 -8.735 1.00 28.09 464 GLY A C 1
ATOM 3830 O O . GLY A 1 464 ? 49.568 16.631 -8.401 1.00 28.09 464 GLY A O 1
ATOM 3831 N N . THR A 1 465 ? 51.794 16.612 -8.692 1.00 30.83 465 THR A N 1
ATOM 3832 C CA . THR A 1 465 ? 52.146 18.018 -8.465 1.00 30.83 465 THR A CA 1
ATOM 3833 C C . THR A 1 465 ? 51.377 18.986 -9.375 1.00 30.83 465 THR A C 1
ATOM 3835 O O . THR A 1 465 ? 51.466 18.858 -10.594 1.00 30.83 465 THR A O 1
ATOM 3838 N N . GLN A 1 466 ? 50.725 20.013 -8.816 1.00 31.06 466 GLN A N 1
ATOM 3839 C CA . GLN A 1 466 ? 50.325 21.211 -9.566 1.00 31.06 466 GLN A CA 1
ATOM 3840 C C . GLN A 1 466 ? 51.345 22.333 -9.335 1.00 31.06 466 GLN A C 1
ATOM 3842 O O . GLN A 1 466 ? 51.502 22.843 -8.227 1.00 31.06 466 GLN A O 1
ATOM 3847 N N . LYS A 1 467 ? 52.050 22.693 -10.412 1.00 31.52 467 LYS A N 1
ATOM 3848 C CA . LYS A 1 467 ? 52.798 23.943 -10.569 1.00 31.52 467 LYS A CA 1
ATOM 3849 C C . LYS A 1 467 ? 51.899 24.958 -11.279 1.00 31.52 467 LYS A C 1
ATOM 3851 O O . LYS A 1 467 ? 51.260 24.626 -12.273 1.00 31.52 467 LYS A O 1
ATOM 3856 N N . ASN A 1 468 ? 51.923 26.189 -10.778 1.00 30.92 468 ASN A N 1
ATOM 3857 C CA . ASN A 1 468 ? 51.459 27.406 -11.442 1.00 30.92 468 ASN A CA 1
ATOM 3858 C C . ASN A 1 468 ? 52.076 27.564 -12.837 1.00 30.92 468 ASN A C 1
ATOM 3860 O O . ASN A 1 468 ? 53.296 27.459 -12.929 1.00 30.92 468 ASN A O 1
ATOM 3864 N N . VAL A 1 469 ? 51.279 27.953 -13.841 1.00 31.27 469 VAL A N 1
ATOM 3865 C CA . VAL A 1 469 ? 51.671 28.894 -14.909 1.00 31.27 469 VAL A CA 1
ATOM 3866 C C . VAL A 1 469 ? 50.421 29.632 -15.411 1.00 31.27 469 VAL A C 1
ATOM 3868 O O . VAL A 1 469 ? 49.431 29.028 -15.812 1.00 31.27 469 VAL A O 1
ATOM 3871 N N . SER A 1 470 ? 50.508 30.959 -15.360 1.00 29.55 470 SER A N 1
ATOM 3872 C CA . SER A 1 470 ? 49.669 31.958 -16.019 1.00 29.55 470 SER A CA 1
ATOM 3873 C C . SER A 1 470 ? 49.858 31.954 -17.537 1.00 29.55 470 SER A C 1
ATOM 3875 O O . SER A 1 470 ? 50.987 31.816 -18.000 1.00 29.55 470 SER A O 1
ATOM 3877 N N . GLY A 1 471 ? 48.822 32.261 -18.313 1.00 28.78 471 GLY A N 1
ATOM 3878 C CA . GLY A 1 471 ? 49.017 32.538 -19.735 1.00 28.78 471 GLY A CA 1
ATOM 3879 C C . GLY A 1 471 ? 47.742 32.928 -20.458 1.00 28.78 471 GLY A C 1
ATOM 3880 O O . GLY A 1 471 ? 47.001 32.076 -20.929 1.00 28.78 471 GLY A O 1
ATOM 3881 N N . SER A 1 472 ? 47.514 34.234 -20.543 1.00 31.27 472 SER A N 1
ATOM 3882 C CA . SER A 1 472 ? 46.649 34.878 -21.524 1.00 31.27 472 SER A CA 1
ATOM 3883 C C . SER A 1 472 ? 47.102 34.553 -22.951 1.00 31.27 472 SER A C 1
ATOM 3885 O O . SER A 1 472 ? 48.303 34.523 -23.202 1.00 31.27 472 SER A O 1
ATOM 3887 N N . ASN A 1 473 ? 46.170 34.454 -23.904 1.00 30.06 473 ASN A N 1
ATOM 3888 C CA . ASN A 1 473 ? 46.150 35.422 -25.005 1.00 30.06 473 ASN A CA 1
ATOM 3889 C C . ASN A 1 473 ? 44.896 35.365 -25.882 1.00 30.06 473 ASN A C 1
ATOM 3891 O O . ASN A 1 473 ? 44.354 34.315 -26.211 1.00 30.06 473 ASN A O 1
ATOM 3895 N N . LYS A 1 474 ? 44.490 36.585 -26.237 1.00 29.61 474 LYS A N 1
ATOM 3896 C CA . LYS A 1 474 ? 43.563 36.991 -27.289 1.00 29.61 474 LYS A CA 1
ATOM 3897 C C . LYS A 1 474 ? 44.169 36.768 -28.684 1.00 29.61 474 LYS A C 1
ATOM 3899 O O . LYS A 1 474 ? 45.377 36.888 -28.845 1.00 29.61 474 LYS A O 1
ATOM 3904 N N . VAL A 1 475 ? 43.271 36.549 -29.648 1.00 32.94 475 VAL A N 1
ATOM 3905 C CA . VAL A 1 475 ? 43.127 37.233 -30.956 1.00 32.94 475 VAL A CA 1
ATOM 3906 C C . VAL A 1 475 ? 44.403 37.796 -31.605 1.00 32.94 475 VAL A C 1
ATOM 3908 O O . VAL A 1 475 ? 44.910 38.830 -31.169 1.00 32.94 475 VAL A O 1
ATOM 3911 N N . ASN A 1 476 ? 44.826 37.181 -32.713 1.00 35.41 476 ASN A N 1
ATOM 3912 C CA . ASN A 1 476 ? 44.718 37.715 -34.083 1.00 35.41 476 ASN A CA 1
ATOM 3913 C C . ASN A 1 476 ? 44.934 36.583 -35.091 1.00 35.41 476 ASN A C 1
ATOM 3915 O O . ASN A 1 476 ? 45.856 35.772 -34.847 1.00 35.41 476 ASN A O 1
#

Foldseek 3Di:
DDDDDDDDDDDDDDDDPPPVVVVVVVVVVVVVVVVVVPPPPPPDPPPVLPPQVLVVLQPDQAAEQEEEEEALAPQAAHLDCDVLRHVRNVLQVVLQVVSCVVRPPPGHGYYYHYHYDHAPPDQPCVCQLVVVHFKYAHLAFDDPVVVPDPPQKDWAAFLAKFFKWKKFFCVVPVPDPDDDLPFAEEEEPNDPFCVLCVVSVHHYDPHPVVRVVCCLVVVTGIYMDTQNRVVRCCVPPPSRDPVTIDIPPNQDHSDLPDMRGGTMMGGPSNVVVSVSSNVSSVVSSVVVVVSCVVVPHDGPVNSNPPVPCVVVVVVVVVVVVVVVVVVVVVVVVVPVVDDDDDQPVVLVVVV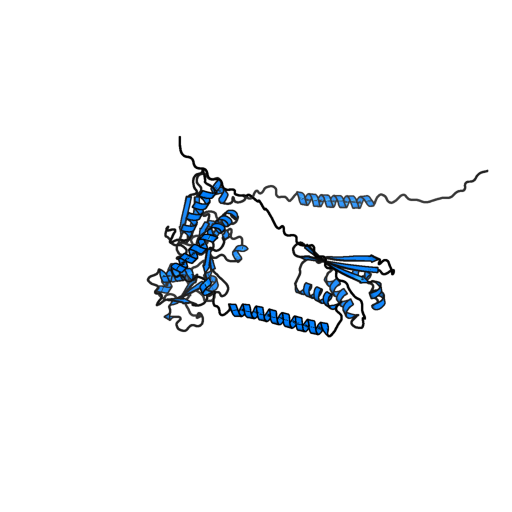VVVVVPPVDDWDWDWDWDQDDPDRWIKIKIWTWDDDPNDTDIDIDIDIQCVCCVPPVDRVVVLVVPDPDPVSVSVSSVVVVVRPPDDDDDDDDDDDDDDDDDDDDDDDDDDDDDDDDDDDDDDDD